Protein AF-0000000078823778 (afdb_homodimer)

InterPro domains:
  IPR000515 ABC transporter type 1, transmembrane domain MetI-like [PF00528] (142-311)
  IPR000515 ABC transporter type 1, transmembrane domain MetI-like [PS50928] (124-304)
  IPR000515 ABC transporter type 1, transmembrane domain MetI-like [cd06261] (124-299)
  IPR035906 MetI-like superfamily [G3DSA:1.10.3720.10] (118-312)
  IPR035906 MetI-like superfamily [SSF161098] (120-302)

pLDDT: mean 86.53, std 11.5, range [29.52, 97.62]

Secondary structure (DSSP, 8-state):
--TTGGG-BT----HHHHHHHHHHHHHHHHHHHHHHHH-TTTS--EEEEEE-TT-TT--TT-EEEHHHHHHHHHHHHHHT-PPPEEEEE--TTS--HHHHHHHHHHHTTSPPSSTTPPPHHHHHHHHHHHHHHHHHHHHHHHHHHHHHHHHBHHHHHHHHHHHHHHTTS-GGGGHHHHHHHH-SSHHHHHHHHHHHHHHHHHHHHHHHHHTS-HHHHHHHHHTT--HHHHIIIIIHHHHHHHHHHHHHHHHHHHHHHHHHHHHHS-S-SHHHHHHHHHHTT-HHHHHHHHHHHHHHHHHHHHHHHHHHHHH-TT-------/--TTGGG-BT----HHHHHHHHHHHHHHHHHHHHHHHH-TTTS--EEEEEE-TT-TT--TT-EEEHHHHHHHHHHHHHHTPPPPEEEEE--TTS--HHHHHHHHHHHTTSPPSSTTPPPHHHHHHHHHHHHHHHHHHHHHHHHHHHHHHHHBHHHHHHHHHHHHHHTTS-GGGGHHHHHHHH-SSHHHHHHHHHHHHHHHHHHHHHHHHHTS-HHHHHHHHHTT--HHHHIIIIIHHHHHHHHHHHHHHHHHHHHHHHHHHHHHS-S-SHHHHHHHHHHTT-HHHHHHHHHHHHHHHHHHHHHHHHHHHHH-TT-------

Sequence (642 aa):
MGLSSWFAVRQELSPRRRRLLTIASFLLPLLVWAVVSYVPVIWHPMVKIAAPGDVDYFQVDMLVKKQVFHQEVLAMQQAGKELPLGEPANPIYLPPPHQVIEALYSAFTTPPVQRDGLWLHQSLWQSIQLIAYAFLISSLVGVPLGILAGTWSVAGRLCLPFIEFFRYLPAPAFGALAVAVLGIYEGPKIAIIVIGTFFQQVLIISNTTRQLDYALLEAAMTLGTSRWKLLRHVVIPGVLPQLYRDQRILLGWAWTYLIVAELIGTSSGITWFITQQARYEHFDNVYAAIFIIGVIGLSTDMLLAWLGKRLFPWDKPANKEMGLSSWFAVRQELSPRRRRLLTIASFLLPLLVWAVVSYVPVIWHPMVKIAAPGDVDYFQVDMLVKKQVFHQEVLAMQQAGKELPLGEPANPIYLPPPHQVIEALYSAFTTPPVQRDGLWLHQSLWQSIQLIAYAFLISSLVGVPLGILAGTWSVAGRLCLPFIEFFRYLPAPAFGALAVAVLGIYEGPKIAIIVIGTFFQQVLIISNTTRQLDYALLEAAMTLGTSRWKLLRHVVIPGVLPQLYRDQRILLGWAWTYLIVAELIGTSSGITWFITQQARYEHFDNVYAAIFIIGVIGLSTDMLLAWLGKRLFPWDKPANKE

Nearest PDB structures (foldseek):
  8wm8-assembly1_A  TM=8.834E-01  e=1.402E-07  Nostoc sp. PCC 7120 = FACHB-418
  8w9m-assembly1_B  TM=8.565E-01  e=4.481E-07  Nostoc sp. PCC 7120 = FACHB-418
  7ahd-assembly1_B  TM=7.771E-01  e=4.067E-07  Lactococcus lactis subsp. lactis
  7ahd-assembly1_A  TM=6.879E-01  e=3.351E-07  Lactococcus lactis subsp. lactis
  7ahc-assembly1_B  TM=6.930E-01  e=1.020E-06  Lactococcus lactis subsp. lactis

Structure (mmCIF, N/CA/C/O backbone):
data_AF-0000000078823778-model_v1
#
loop_
_entity.id
_entity.type
_entity.pdbx_description
1 polymer 'Binding-protein-dependent transport systems inner membrane component'
#
loop_
_atom_site.group_PDB
_atom_site.id
_atom_site.type_symbol
_atom_site.label_atom_id
_atom_s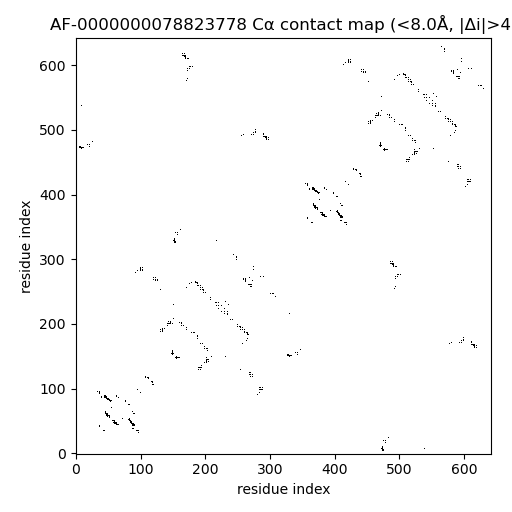ite.label_alt_id
_atom_site.label_comp_id
_atom_site.label_asym_id
_atom_site.label_entity_id
_atom_site.label_seq_id
_atom_site.pdbx_PDB_ins_code
_atom_site.Cartn_x
_atom_site.Cartn_y
_atom_site.Cartn_z
_atom_site.occupancy
_atom_site.B_iso_or_equiv
_atom_site.auth_seq_id
_atom_site.auth_comp_id
_atom_site.auth_asym_id
_atom_site.auth_atom_id
_atom_site.pdbx_PDB_model_num
ATOM 1 N N . MET A 1 1 ? 33.75 32.656 1.006 1 32.97 1 MET A N 1
ATOM 2 C CA . MET A 1 1 ? 32.375 32.438 1.499 1 32.97 1 MET A CA 1
ATOM 3 C C . MET A 1 1 ? 32.219 31.016 2.053 1 32.97 1 MET A C 1
ATOM 5 O O . MET A 1 1 ? 32.312 30.047 1.307 1 32.97 1 MET A O 1
ATOM 9 N N . GLY A 1 2 ? 32.594 30.703 3.264 1 37.22 2 GLY A N 1
ATOM 10 C CA . GLY A 1 2 ? 33.094 29.531 3.965 1 37.22 2 GLY A CA 1
ATOM 11 C C . GLY A 1 2 ? 32.094 28.406 4.07 1 37.22 2 GLY A C 1
ATOM 12 O O . GLY A 1 2 ? 30.891 28.625 3.826 1 37.22 2 GLY A O 1
ATOM 13 N N . LEU A 1 3 ? 32.562 27.188 4.082 1 44.81 3 LEU A N 1
ATOM 14 C CA . LEU A 1 3 ? 31.828 25.953 4.324 1 44.81 3 LEU A CA 1
ATOM 15 C C . LEU A 1 3 ? 30.719 26.156 5.348 1 44.81 3 LEU A C 1
ATOM 17 O O . LEU A 1 3 ? 29.891 25.281 5.555 1 44.81 3 LEU A O 1
ATOM 21 N N . SER A 1 4 ? 30.891 27.125 6.176 1 49.72 4 SER A N 1
ATOM 22 C CA . SER A 1 4 ? 29.984 27.438 7.273 1 49.72 4 SER A CA 1
ATOM 23 C C . SER A 1 4 ? 28.594 27.812 6.758 1 49.72 4 SER A C 1
ATOM 25 O O . SER A 1 4 ? 27.578 27.5 7.395 1 49.72 4 SER A O 1
ATOM 27 N N . SER A 1 5 ? 28.531 28.391 5.555 1 53.34 5 SER A N 1
ATOM 28 C CA . SER A 1 5 ? 27.297 28.922 5.004 1 53.34 5 SER A CA 1
ATOM 29 C C . SER A 1 5 ? 26.391 27.797 4.5 1 53.34 5 SER A C 1
ATOM 31 O O . SER A 1 5 ? 25.188 27.984 4.348 1 53.34 5 SER A O 1
ATOM 33 N N . TRP A 1 6 ? 27.047 26.719 4.215 1 51.88 6 TRP A N 1
ATOM 34 C CA . TRP A 1 6 ? 26.281 25.609 3.629 1 51.88 6 TRP A CA 1
ATOM 35 C C . TRP A 1 6 ? 25.406 24.922 4.68 1 51.88 6 TRP A C 1
ATOM 37 O O . TRP A 1 6 ? 24.359 24.375 4.359 1 51.88 6 TRP A O 1
ATOM 47 N N . PHE A 1 7 ? 25.891 25.047 5.938 1 56.12 7 PHE A N 1
ATOM 48 C CA . PHE A 1 7 ? 25.172 24.328 6.984 1 56.12 7 PHE A CA 1
ATOM 49 C C . PHE A 1 7 ? 24.297 25.297 7.785 1 56.12 7 PHE A C 1
ATOM 51 O O . PHE A 1 7 ? 24.109 25.109 8.992 1 56.12 7 PHE A O 1
ATOM 58 N N . ALA A 1 8 ? 23.953 26.375 7.039 1 59.53 8 ALA A N 1
ATOM 59 C CA . ALA A 1 8 ? 23.047 27.297 7.723 1 59.53 8 ALA A CA 1
ATOM 60 C C . ALA A 1 8 ? 21.672 26.672 7.934 1 59.53 8 ALA A C 1
ATOM 62 O O . ALA A 1 8 ? 21.172 25.969 7.055 1 59.53 8 ALA A O 1
ATOM 63 N N . VAL A 1 9 ? 21.328 26.594 9.156 1 63.84 9 VAL A N 1
ATOM 64 C CA . VAL A 1 9 ? 20.016 26.109 9.57 1 63.84 9 VAL A CA 1
ATOM 65 C C . VAL A 1 9 ? 18.922 26.906 8.875 1 63.84 9 VAL A C 1
ATOM 67 O O . VAL A 1 9 ? 18.828 28.125 9.055 1 63.84 9 VAL A O 1
ATOM 70 N N . ARG A 1 10 ? 18.172 26.328 7.977 1 63.25 10 ARG A N 1
ATOM 71 C CA . ARG A 1 10 ? 16.969 26.812 7.293 1 63.25 10 ARG A CA 1
ATOM 72 C C . ARG A 1 10 ? 17.266 28.094 6.535 1 63.25 10 ARG A C 1
ATOM 74 O O . ARG A 1 10 ? 16.422 29 6.496 1 63.25 10 ARG A O 1
ATOM 81 N N . GLN A 1 11 ? 18.547 28.344 6.246 1 64.75 11 GLN A N 1
ATOM 82 C CA . GLN A 1 11 ? 18.844 29.578 5.508 1 64.75 11 GLN A CA 1
ATOM 83 C C . GLN A 1 11 ? 18.641 29.375 4.008 1 64.75 11 GLN A C 1
ATOM 85 O O . GLN A 1 11 ? 18.781 28.266 3.5 1 64.75 11 GLN A O 1
ATOM 90 N N . GLU A 1 12 ? 18.062 30.375 3.369 1 67.94 12 GLU A N 1
ATOM 91 C CA . GLU A 1 12 ? 17.797 30.391 1.934 1 67.94 12 GLU A CA 1
ATOM 92 C C . GLU A 1 12 ? 19.094 30.25 1.138 1 67.94 12 GLU A C 1
ATOM 94 O O . GLU A 1 12 ? 20.031 31.031 1.325 1 67.94 12 GLU A O 1
ATOM 99 N N . LEU A 1 13 ? 19.406 29.125 0.632 1 72.62 13 LEU A N 1
ATOM 100 C CA . LEU A 1 13 ? 20.547 28.891 -0.242 1 72.62 13 LEU A CA 1
ATOM 101 C C . LEU A 1 13 ? 20.438 29.719 -1.518 1 72.62 13 LEU A C 1
ATOM 103 O O . LEU A 1 13 ? 19.344 30.094 -1.928 1 72.62 13 LEU A O 1
ATOM 107 N N . SER A 1 14 ? 21.562 30.172 -1.971 1 78.88 14 SER A N 1
ATOM 108 C CA . SER A 1 14 ? 21.562 30.844 -3.268 1 78.88 14 SER A CA 1
ATOM 109 C C . SER A 1 14 ? 20.938 29.969 -4.344 1 78.88 14 SER A C 1
ATOM 111 O O . SER A 1 14 ? 20.922 28.734 -4.227 1 78.88 14 SER A O 1
ATOM 113 N N . PRO A 1 15 ? 20.312 30.562 -5.266 1 81.25 15 PRO A N 1
ATOM 114 C CA . PRO A 1 15 ? 19.672 29.812 -6.34 1 81.25 15 PRO A CA 1
ATOM 115 C C . PRO A 1 15 ? 20.625 28.828 -7.023 1 81.25 15 PRO A C 1
ATOM 117 O O . PRO A 1 15 ? 20.219 27.734 -7.398 1 81.25 15 PRO A O 1
ATOM 120 N N . ARG A 1 16 ? 21.844 29.266 -7.16 1 84.38 16 ARG A N 1
ATOM 121 C CA . ARG A 1 16 ? 22.812 28.391 -7.801 1 84.38 16 ARG A CA 1
ATOM 122 C C . ARG A 1 16 ? 23.094 27.156 -6.945 1 84.38 16 ARG A C 1
ATOM 124 O O . ARG A 1 16 ? 23.156 26.031 -7.457 1 84.38 16 ARG A O 1
ATOM 131 N N . ARG A 1 17 ? 23.297 27.359 -5.754 1 82.81 17 ARG A N 1
ATOM 132 C CA . ARG A 1 17 ? 23.578 26.25 -4.84 1 82.81 17 ARG A CA 1
ATOM 133 C C . ARG A 1 17 ? 22.391 25.297 -4.75 1 82.81 17 ARG A C 1
ATOM 135 O O . ARG A 1 17 ? 22.562 24.094 -4.668 1 82.81 17 ARG A O 1
ATOM 142 N N . ARG A 1 18 ? 21.266 25.938 -4.809 1 85.06 18 ARG A N 1
ATOM 143 C CA . ARG A 1 18 ? 20.047 25.141 -4.762 1 85.06 18 ARG A CA 1
ATOM 144 C C . ARG A 1 18 ? 19.953 24.219 -5.973 1 85.06 18 ARG A C 1
ATOM 146 O O . ARG A 1 18 ? 19.625 23.031 -5.836 1 85.06 18 ARG A O 1
ATOM 153 N N . ARG A 1 19 ? 20.25 24.719 -7.078 1 87.62 19 ARG A N 1
ATOM 154 C CA . ARG A 1 19 ? 20.203 23.938 -8.305 1 87.62 19 ARG A CA 1
ATOM 155 C C . ARG A 1 19 ? 21.25 22.844 -8.297 1 87.62 19 ARG A C 1
ATOM 157 O O . ARG A 1 19 ? 20.984 21.703 -8.695 1 87.62 19 ARG A O 1
ATOM 164 N N . LEU A 1 20 ? 22.375 23.188 -7.848 1 87.56 20 LEU A N 1
ATOM 165 C CA . LEU A 1 20 ? 23.469 22.234 -7.809 1 87.56 20 LEU A CA 1
ATOM 166 C C . LEU A 1 20 ? 23.156 21.078 -6.863 1 87.56 20 LEU A C 1
ATOM 168 O O . LEU A 1 20 ? 23.422 19.922 -7.176 1 87.56 20 LEU A O 1
ATOM 172 N N . LEU A 1 21 ? 22.609 21.422 -5.809 1 86.25 21 LEU A N 1
ATOM 173 C CA . LEU A 1 21 ? 22.297 20.391 -4.82 1 86.25 21 LEU A CA 1
ATOM 174 C C . LEU A 1 21 ? 21.156 19.5 -5.305 1 86.25 21 LEU A C 1
ATOM 176 O O . LEU A 1 21 ? 21.172 18.281 -5.066 1 86.25 21 LEU A O 1
ATOM 180 N N . THR A 1 22 ? 20.297 20.062 -5.973 1 87.19 22 THR A N 1
ATOM 181 C CA . THR A 1 22 ? 19.188 19.281 -6.539 1 87.19 22 THR A CA 1
ATOM 182 C C . THR A 1 22 ? 19.719 18.312 -7.602 1 87.19 22 THR A C 1
ATOM 184 O O . THR A 1 22 ? 19.328 17.141 -7.625 1 87.19 22 THR A O 1
ATOM 187 N N . ILE A 1 23 ? 20.562 18.812 -8.398 1 89.5 23 ILE A N 1
ATOM 188 C CA . ILE A 1 23 ? 21.172 17.984 -9.43 1 89.5 23 ILE A CA 1
ATOM 189 C C . ILE A 1 23 ? 21.984 16.875 -8.773 1 89.5 23 ILE A C 1
ATOM 191 O O . ILE A 1 23 ? 21.922 15.711 -9.188 1 89.5 23 ILE A O 1
ATOM 195 N N . ALA A 1 24 ? 22.656 17.234 -7.762 1 89 24 ALA A N 1
ATOM 196 C CA . ALA A 1 24 ? 23.469 16.266 -7.039 1 89 24 ALA A CA 1
ATOM 197 C C . ALA A 1 24 ? 22.609 15.188 -6.391 1 89 24 ALA A C 1
ATOM 199 O O . ALA A 1 24 ? 23.016 14.031 -6.281 1 89 24 ALA A O 1
ATOM 200 N N . SER A 1 25 ? 21.469 15.586 -5.988 1 89.44 25 SER A N 1
ATOM 201 C CA . SER A 1 25 ? 20.547 14.641 -5.359 1 89.44 25 SER A CA 1
ATOM 202 C C . SER A 1 25 ? 20.219 13.484 -6.293 1 89.44 25 SER A C 1
ATOM 204 O O . SER A 1 25 ? 20.094 12.336 -5.852 1 89.44 25 SER A O 1
ATOM 206 N N . PHE A 1 26 ? 20.172 13.742 -7.57 1 89.94 26 PHE A N 1
ATOM 207 C CA . PHE A 1 26 ? 19.844 12.711 -8.547 1 89.94 26 PHE A CA 1
ATOM 208 C C . PHE A 1 26 ? 21.109 12.039 -9.07 1 89.94 26 PHE A C 1
ATOM 210 O O . PHE A 1 26 ? 21.109 10.836 -9.336 1 89.94 26 PHE A O 1
ATOM 217 N N . LEU A 1 27 ? 22.125 12.797 -9.18 1 90.56 27 LEU A N 1
ATOM 218 C CA . LEU A 1 27 ? 23.359 12.305 -9.766 1 90.56 27 LEU A CA 1
ATOM 219 C C . LEU A 1 27 ? 24.078 11.352 -8.812 1 90.56 27 LEU A C 1
ATOM 221 O O . LEU A 1 27 ? 24.719 10.398 -9.242 1 90.56 27 LEU A O 1
ATOM 225 N N . LEU A 1 28 ? 23.953 11.57 -7.566 1 89.94 28 LEU A N 1
ATOM 226 C CA . LEU A 1 28 ? 24.672 10.758 -6.594 1 89.94 28 LEU A CA 1
ATOM 227 C C . LEU A 1 28 ? 24.219 9.305 -6.645 1 89.94 28 LEU A C 1
ATOM 229 O O . LEU A 1 28 ? 25.047 8.398 -6.797 1 89.94 28 LEU A O 1
ATOM 233 N N . PRO A 1 29 ? 22.953 9.102 -6.535 1 89.38 29 PRO A N 1
ATOM 234 C CA . PRO A 1 29 ? 22.516 7.707 -6.645 1 89.38 29 PRO A CA 1
ATOM 235 C C . PRO A 1 29 ? 22.891 7.082 -7.988 1 89.38 29 PRO A C 1
ATOM 237 O O . PRO A 1 29 ? 23.219 5.895 -8.055 1 89.38 29 PRO A O 1
ATOM 240 N N . LEU A 1 30 ? 22.812 7.824 -9 1 89.56 30 LEU A N 1
ATOM 241 C CA . LEU A 1 30 ? 23.188 7.328 -10.32 1 89.56 30 LEU A CA 1
ATOM 242 C C . LEU A 1 30 ? 24.672 7.016 -10.391 1 89.56 30 LEU A C 1
ATOM 244 O O . LEU A 1 30 ? 25.078 6.027 -11.008 1 89.56 30 LEU A O 1
ATOM 248 N N . LEU A 1 31 ? 25.438 7.879 -9.812 1 90.69 31 LEU A N 1
ATOM 249 C CA . LEU A 1 31 ? 26.875 7.664 -9.773 1 90.69 31 LEU A CA 1
ATOM 250 C C . LEU A 1 31 ? 27.219 6.414 -8.969 1 90.69 31 LEU A C 1
ATOM 252 O O . LEU A 1 31 ? 28.094 5.637 -9.367 1 90.69 31 LEU A O 1
ATOM 256 N N . VAL A 1 32 ? 26.562 6.289 -7.91 1 91 32 VAL A N 1
ATOM 257 C CA . VAL A 1 32 ? 26.797 5.094 -7.102 1 91 32 VAL A CA 1
ATOM 258 C C . VAL A 1 32 ? 26.438 3.848 -7.91 1 91 32 VAL A C 1
ATOM 260 O O . VAL A 1 32 ? 27.188 2.873 -7.926 1 91 32 VAL A O 1
ATOM 263 N N . TRP A 1 33 ? 25.344 3.936 -8.562 1 90.69 33 TRP A N 1
ATOM 264 C CA . TRP A 1 33 ? 24.922 2.83 -9.414 1 90.69 33 TRP A CA 1
ATOM 265 C C . TRP A 1 33 ? 25.953 2.553 -10.508 1 90.69 33 TRP A C 1
ATOM 267 O O . TRP A 1 33 ? 26.312 1.398 -10.75 1 90.69 33 TRP A O 1
ATOM 277 N N . ALA A 1 34 ? 26.438 3.547 -11.047 1 91.56 34 ALA A N 1
ATOM 278 C CA . ALA A 1 34 ? 27.438 3.414 -12.117 1 91.56 34 ALA A CA 1
ATOM 279 C C . ALA A 1 34 ? 28.734 2.826 -11.578 1 91.56 34 ALA A C 1
ATOM 281 O O . ALA A 1 34 ? 29.312 1.914 -12.18 1 91.56 34 ALA A O 1
ATOM 282 N N . VAL A 1 35 ? 29.109 3.295 -10.461 1 91.19 35 VAL A N 1
ATOM 283 C CA . VAL A 1 35 ? 30.375 2.832 -9.875 1 91.19 35 VAL A CA 1
ATOM 284 C C . VAL A 1 35 ? 30.25 1.353 -9.508 1 91.19 35 VAL A C 1
ATOM 286 O O . VAL A 1 35 ? 31.156 0.562 -9.812 1 91.19 35 VAL A O 1
ATOM 289 N N . VAL A 1 36 ? 29.156 1.01 -9.031 1 89.5 36 VAL A N 1
ATOM 290 C CA . VAL A 1 36 ? 28.938 -0.376 -8.625 1 89.5 36 VAL A CA 1
ATOM 291 C C . VAL A 1 36 ? 28.844 -1.269 -9.867 1 89.5 36 VAL A C 1
ATOM 293 O O . VAL A 1 36 ? 29.297 -2.414 -9.844 1 89.5 36 VAL A O 1
ATOM 296 N N . SER A 1 37 ? 28.375 -0.713 -10.883 1 89.5 37 SER A N 1
ATOM 297 C CA . SER A 1 37 ? 28.141 -1.511 -12.086 1 89.5 37 SER A CA 1
ATOM 298 C C . SER A 1 37 ? 29.375 -1.584 -12.961 1 89.5 37 SER A C 1
ATOM 300 O O . SER A 1 37 ? 29.641 -2.609 -13.594 1 89.5 37 SER A O 1
ATOM 302 N N . TYR A 1 38 ? 30.219 -0.51 -12.953 1 90.44 38 TYR A N 1
ATOM 303 C CA . TYR A 1 38 ? 31.266 -0.433 -13.969 1 90.44 38 TYR A CA 1
ATOM 304 C C . TYR A 1 38 ? 32.656 -0.625 -13.352 1 90.44 38 TYR A C 1
ATOM 306 O O . TYR A 1 38 ? 33.625 -0.884 -14.062 1 90.44 38 TYR A O 1
ATOM 314 N N . VAL A 1 39 ? 32.688 -0.531 -12.031 1 90.5 39 VAL A N 1
ATOM 315 C CA . VAL A 1 39 ? 34 -0.628 -11.406 1 90.5 39 VAL A CA 1
ATOM 316 C C . VAL A 1 39 ? 34.125 -1.973 -10.695 1 90.5 39 VAL A C 1
ATOM 318 O O . VAL A 1 39 ? 33.656 -2.135 -9.562 1 90.5 39 VAL A O 1
ATOM 321 N N . PRO A 1 40 ? 34.812 -2.885 -11.211 1 86.81 40 PRO A N 1
ATOM 322 C CA . PRO A 1 40 ? 34.906 -4.25 -10.68 1 86.81 40 PRO A CA 1
ATOM 323 C C . PRO A 1 40 ? 35.5 -4.309 -9.273 1 86.81 40 PRO A C 1
ATOM 325 O O . PRO A 1 40 ? 35.094 -5.16 -8.477 1 86.81 40 PRO A O 1
ATOM 328 N N . VAL A 1 41 ? 36.438 -3.428 -9.023 1 86.44 41 VAL A N 1
ATOM 329 C CA . VAL A 1 41 ? 37.125 -3.469 -7.738 1 86.44 41 VAL A CA 1
ATOM 330 C C . VAL A 1 41 ? 36.156 -3.125 -6.613 1 86.44 41 VAL A C 1
ATOM 332 O O . VAL A 1 41 ? 36.281 -3.611 -5.488 1 86.44 41 VAL A O 1
ATOM 335 N N . ILE A 1 42 ? 35.219 -2.463 -6.992 1 85.94 42 ILE A N 1
ATOM 336 C CA . ILE A 1 42 ? 34.25 -2.02 -5.984 1 85.94 42 ILE A CA 1
ATOM 337 C C . ILE A 1 42 ? 33.25 -3.141 -5.695 1 85.94 42 ILE A C 1
ATOM 339 O O . ILE A 1 42 ? 33.062 -3.52 -4.539 1 85.94 42 ILE A O 1
ATOM 343 N N . TRP A 1 43 ? 32.656 -3.58 -6.773 1 85.5 43 TRP A N 1
ATOM 344 C CA . TRP A 1 43 ? 31.641 -4.613 -6.512 1 85.5 43 TRP A CA 1
ATOM 345 C C . TRP A 1 43 ? 31.375 -5.441 -7.762 1 85.5 43 TRP A C 1
ATOM 347 O O . TRP A 1 43 ? 30.656 -5.004 -8.664 1 85.5 43 TRP A O 1
ATOM 357 N N . HIS A 1 44 ? 31.906 -6.582 -7.879 1 89.12 44 HIS A N 1
ATOM 358 C CA . HIS A 1 44 ? 31.641 -7.609 -8.875 1 89.12 44 HIS A CA 1
ATOM 359 C C . HIS A 1 44 ? 31.812 -9.008 -8.289 1 89.12 44 HIS A C 1
ATOM 361 O O . HIS A 1 44 ? 32.875 -9.602 -8.398 1 89.12 44 HIS A O 1
ATOM 367 N N . PRO A 1 45 ? 30.703 -9.422 -7.832 1 89.94 45 PRO A N 1
ATOM 368 C CA . PRO A 1 45 ? 30.781 -10.695 -7.121 1 89.94 45 PRO A CA 1
ATOM 369 C C . PRO A 1 45 ? 30.766 -11.898 -8.062 1 89.94 45 PRO A C 1
ATOM 371 O O . PRO A 1 45 ? 31.016 -13.031 -7.633 1 89.94 45 PRO A O 1
ATOM 374 N N . MET A 1 46 ? 30.547 -11.617 -9.297 1 92.75 46 MET A N 1
ATOM 375 C CA . MET A 1 46 ? 30.469 -12.711 -10.266 1 92.75 46 MET A CA 1
ATOM 376 C C . MET A 1 46 ? 31.578 -12.602 -11.305 1 92.75 46 MET A C 1
ATOM 378 O O . MET A 1 46 ? 32.281 -11.594 -11.375 1 92.75 46 MET A O 1
ATOM 382 N N . VAL A 1 47 ? 31.734 -13.75 -11.961 1 93.5 47 VAL A N 1
ATOM 383 C CA . VAL A 1 47 ? 32.688 -13.805 -13.07 1 93.5 47 VAL A CA 1
ATOM 384 C C . VAL A 1 47 ? 32 -14.391 -14.305 1 93.5 47 VAL A C 1
ATOM 386 O O . VAL A 1 47 ? 31.328 -15.43 -14.219 1 93.5 47 VAL A O 1
ATOM 389 N N . LYS A 1 48 ? 32.062 -13.664 -15.312 1 93.5 48 LYS A N 1
ATOM 390 C CA . LYS A 1 48 ? 31.594 -14.172 -16.594 1 93.5 48 LYS A CA 1
ATOM 391 C C . LYS A 1 48 ? 32.688 -14.953 -17.312 1 93.5 48 LYS A C 1
ATOM 393 O O . LYS A 1 48 ? 33.75 -14.406 -17.594 1 93.5 48 LYS A O 1
ATOM 398 N N . ILE A 1 49 ? 32.344 -16.141 -17.703 1 94.38 49 ILE A N 1
ATOM 399 C CA . ILE A 1 49 ? 33.344 -17.031 -18.266 1 94.38 49 ILE A CA 1
ATOM 400 C C . ILE A 1 49 ? 33.594 -16.672 -19.734 1 94.38 49 ILE A C 1
ATOM 402 O O . ILE A 1 49 ? 32.656 -16.641 -20.547 1 94.38 49 ILE A O 1
ATOM 406 N N . ALA A 1 50 ? 34.781 -16.328 -20.031 1 93.44 50 ALA A N 1
ATOM 407 C CA . ALA A 1 50 ? 35.188 -16.047 -21.406 1 93.44 50 ALA A CA 1
ATOM 408 C C . ALA A 1 50 ? 35.656 -17.312 -22.094 1 93.44 50 ALA A C 1
ATOM 410 O O . ALA A 1 50 ? 35.344 -17.547 -23.281 1 93.44 50 ALA A O 1
ATOM 411 N N . ALA A 1 51 ? 36.438 -18.109 -21.359 1 93.75 51 ALA A N 1
ATOM 412 C CA . ALA A 1 51 ? 36.906 -19.406 -21.828 1 93.75 51 ALA A CA 1
ATOM 413 C C . ALA A 1 51 ? 36.844 -20.453 -20.703 1 93.75 51 ALA A C 1
ATOM 415 O O . ALA A 1 51 ? 37.375 -20.234 -19.609 1 93.75 51 ALA A O 1
ATOM 416 N N . PRO A 1 52 ? 36.219 -21.516 -20.875 1 93.25 52 PRO A N 1
ATOM 417 C CA . PRO A 1 52 ? 35.969 -22.484 -19.812 1 93.25 52 PRO A CA 1
ATOM 418 C C . PRO A 1 52 ? 37.25 -23.219 -19.391 1 93.25 52 PRO A C 1
ATOM 420 O O . PRO A 1 52 ? 37.312 -23.781 -18.297 1 93.25 52 PRO A O 1
ATOM 423 N N . GLY A 1 53 ? 38.219 -23.234 -20.266 1 92.88 53 GLY A N 1
ATOM 424 C CA . GLY A 1 53 ? 39.375 -24.078 -19.969 1 92.88 53 GLY A CA 1
ATOM 425 C C . GLY A 1 53 ? 39 -25.547 -19.828 1 92.88 53 GLY A C 1
ATOM 426 O O . GLY A 1 53 ? 38.219 -26.078 -20.625 1 92.88 53 GLY A O 1
ATOM 427 N N . ASP A 1 54 ? 39.625 -26.219 -18.844 1 92.12 54 ASP A N 1
ATOM 428 C CA . ASP A 1 54 ? 39.375 -27.641 -18.688 1 92.12 54 ASP A CA 1
ATOM 429 C C . ASP A 1 54 ? 38.281 -27.906 -17.641 1 92.12 54 ASP A C 1
ATOM 431 O O . ASP A 1 54 ? 38.094 -29.047 -17.219 1 92.12 54 ASP A O 1
ATOM 435 N N . VAL A 1 55 ? 37.625 -26.828 -17.234 1 93.38 55 VAL A N 1
ATOM 436 C CA . VAL A 1 55 ? 36.531 -27 -16.297 1 93.38 55 VAL A CA 1
ATOM 437 C C . VAL A 1 55 ? 35.281 -27.5 -17.047 1 93.38 55 VAL A C 1
ATOM 439 O O . VAL A 1 55 ? 34.75 -26.781 -17.891 1 93.38 55 VAL A O 1
ATOM 442 N N . ASP A 1 56 ? 34.625 -28.562 -16.781 1 90 56 ASP A N 1
ATOM 443 C CA . ASP A 1 56 ? 33.625 -29.281 -17.562 1 90 56 ASP A CA 1
ATOM 444 C C . ASP A 1 56 ? 32.281 -28.516 -17.562 1 90 56 ASP A C 1
ATOM 446 O O . ASP A 1 56 ? 31.594 -28.469 -18.578 1 90 56 ASP A O 1
ATOM 450 N N . TYR A 1 57 ? 32.031 -27.938 -16.422 1 90.5 57 TYR A N 1
ATOM 451 C CA . TYR A 1 57 ? 30.688 -27.391 -16.344 1 90.5 57 TYR A CA 1
ATOM 452 C C . TYR A 1 57 ? 30.703 -25.891 -16.656 1 90.5 57 TYR A C 1
ATOM 454 O O . TYR A 1 57 ? 29.641 -25.25 -16.656 1 90.5 57 TYR A O 1
ATOM 462 N N . PHE A 1 58 ? 31.859 -25.375 -16.906 1 93 58 PHE A N 1
ATOM 463 C CA . PHE A 1 58 ? 31.922 -23.984 -17.312 1 93 58 PHE A CA 1
ATOM 464 C C . PHE A 1 58 ? 31.547 -23.828 -18.781 1 93 58 PHE A C 1
ATOM 466 O O . PHE A 1 58 ? 31.922 -24.656 -19.609 1 93 58 PHE A O 1
ATOM 473 N N . GLN A 1 59 ? 30.672 -22.875 -19.062 1 92.25 59 GLN A N 1
ATOM 474 C CA . GLN A 1 59 ? 30.297 -22.516 -20.438 1 92.25 59 GLN A CA 1
ATOM 475 C C . GLN A 1 59 ? 30.578 -21.031 -20.703 1 92.25 59 GLN A C 1
ATOM 477 O O . GLN A 1 59 ? 30.547 -20.219 -19.781 1 92.25 59 GLN A O 1
ATOM 482 N N . VAL A 1 60 ? 30.812 -20.812 -21.969 1 91.88 60 VAL A N 1
ATOM 483 C CA . VAL A 1 60 ? 31.062 -19.422 -22.344 1 91.88 60 VAL A CA 1
ATOM 484 C C . VAL A 1 60 ? 29.875 -18.547 -21.969 1 91.88 60 VAL A C 1
ATOM 486 O O . VAL A 1 60 ? 28.719 -18.938 -22.188 1 91.88 60 VAL A O 1
ATOM 489 N N . ASP A 1 61 ? 30.078 -17.422 -21.297 1 90.06 61 ASP A N 1
ATOM 490 C CA . ASP A 1 61 ? 29.094 -16.406 -20.938 1 90.06 61 ASP A CA 1
ATOM 491 C C . ASP A 1 61 ? 28.328 -16.812 -19.672 1 90.06 61 ASP A C 1
ATOM 493 O O . ASP A 1 61 ? 27.391 -16.125 -19.266 1 90.06 61 ASP A O 1
ATOM 497 N N . MET A 1 62 ? 28.859 -17.891 -19.156 1 91.19 62 MET A N 1
ATOM 498 C CA . MET A 1 62 ? 28.25 -18.359 -17.906 1 91.19 62 MET A CA 1
ATOM 499 C C . MET A 1 62 ? 28.703 -17.484 -16.734 1 91.19 62 MET A C 1
ATOM 501 O O . MET A 1 62 ? 29.859 -17.062 -16.656 1 91.19 62 MET A O 1
ATOM 505 N N . LEU A 1 63 ? 27.641 -17.141 -15.914 1 91.62 63 LEU A N 1
ATOM 506 C CA . LEU A 1 63 ? 27.938 -16.359 -14.727 1 91.62 63 LEU A CA 1
ATOM 507 C C . LEU A 1 63 ? 28.125 -17.266 -13.508 1 91.62 63 LEU A C 1
ATOM 509 O O . LEU A 1 63 ? 27.25 -18.078 -13.188 1 91.62 63 LEU A O 1
ATOM 513 N N . VAL A 1 64 ? 29.328 -17.125 -12.992 1 92.69 64 VAL A N 1
ATOM 514 C CA . VAL A 1 64 ? 29.625 -17.938 -11.82 1 92.69 64 VAL A CA 1
ATOM 515 C C . VAL A 1 64 ? 30.125 -17.062 -10.68 1 92.69 64 VAL A C 1
ATOM 517 O O . VAL A 1 64 ? 30.656 -15.977 -10.914 1 92.69 64 VAL A O 1
ATOM 520 N N . LYS A 1 65 ? 29.922 -17.516 -9.438 1 93.19 65 LYS A N 1
ATOM 521 C CA . LYS A 1 65 ? 30.391 -16.766 -8.273 1 93.19 65 LYS A CA 1
ATOM 522 C C . LYS A 1 65 ? 31.922 -16.672 -8.273 1 93.19 65 LYS A C 1
ATOM 524 O O . LYS A 1 65 ? 32.594 -17.641 -8.641 1 93.19 65 LYS A O 1
ATOM 529 N N . LYS A 1 66 ? 32.375 -15.555 -7.84 1 93.06 66 LYS A N 1
ATOM 530 C CA . LYS A 1 66 ? 33.812 -15.289 -7.836 1 93.06 66 LYS A CA 1
ATOM 531 C C . LYS A 1 66 ? 34.562 -16.344 -7.035 1 93.06 66 LYS A C 1
ATOM 533 O O . LYS A 1 66 ? 35.656 -16.781 -7.43 1 93.06 66 LYS A O 1
ATOM 538 N N . GLN A 1 67 ? 33.938 -16.766 -5.969 1 92.94 67 GLN A N 1
ATOM 539 C CA . GLN A 1 67 ? 34.594 -17.766 -5.117 1 92.94 67 GLN A CA 1
ATOM 540 C C . GLN A 1 67 ? 34.719 -19.094 -5.852 1 92.94 67 GLN A C 1
ATOM 542 O O . GLN A 1 67 ? 35.75 -19.766 -5.738 1 92.94 67 GLN A O 1
ATOM 547 N N . VAL A 1 68 ? 33.719 -19.469 -6.555 1 93.44 68 VAL A N 1
ATOM 548 C CA . VAL A 1 68 ? 33.719 -20.719 -7.305 1 93.44 68 VAL A CA 1
ATOM 549 C C . VAL A 1 68 ? 34.75 -20.641 -8.43 1 93.44 68 VAL A C 1
ATOM 551 O O . VAL A 1 68 ? 35.469 -21.594 -8.672 1 93.44 68 VAL A O 1
ATOM 554 N N . PHE A 1 69 ? 34.781 -19.5 -9.086 1 94.12 69 PHE A N 1
ATOM 555 C CA . PHE A 1 69 ? 35.719 -19.297 -10.164 1 94.12 69 PHE A CA 1
ATOM 556 C C . PHE A 1 69 ? 37.156 -19.453 -9.664 1 94.12 69 PHE A C 1
ATOM 558 O O . PHE A 1 69 ? 37.969 -20.156 -10.273 1 94.12 69 PHE A O 1
ATOM 565 N N . HIS A 1 70 ? 37.438 -18.812 -8.547 1 93.62 70 HIS A N 1
ATOM 566 C CA . HIS A 1 70 ? 38.781 -18.875 -7.98 1 93.62 70 HIS A CA 1
ATOM 567 C C . HIS A 1 70 ? 39.125 -20.297 -7.535 1 93.62 70 HIS A C 1
ATOM 569 O O . HIS A 1 70 ? 40.281 -20.719 -7.672 1 93.62 70 HIS A O 1
ATOM 575 N N . GLN A 1 71 ? 38.125 -20.906 -7.016 1 94.81 71 GLN A N 1
ATOM 576 C CA . GLN A 1 71 ? 38.344 -22.281 -6.598 1 94.81 71 GLN A CA 1
ATOM 577 C C . GLN A 1 71 ? 38.688 -23.172 -7.789 1 94.81 71 GLN A C 1
ATOM 579 O O . GLN A 1 71 ? 39.562 -24.031 -7.699 1 94.81 71 GLN A O 1
ATOM 584 N N . GLU A 1 72 ? 37.938 -23 -8.836 1 94.5 72 GLU A N 1
ATOM 585 C CA . GLU A 1 72 ? 38.188 -23.797 -10.039 1 94.5 72 GLU A CA 1
ATOM 586 C C . GLU A 1 72 ? 39.531 -23.453 -10.664 1 94.5 72 GLU A C 1
ATOM 588 O O . GLU A 1 72 ? 40.219 -24.344 -11.203 1 94.5 72 GLU A O 1
ATOM 593 N N . VAL A 1 73 ? 39.969 -22.203 -10.703 1 93.75 73 VAL A N 1
ATOM 594 C CA . VAL A 1 73 ? 41.25 -21.781 -11.219 1 93.75 73 VAL A CA 1
ATOM 595 C C . VAL A 1 73 ? 42.375 -22.484 -10.445 1 93.75 73 VAL A C 1
ATOM 597 O O . VAL A 1 73 ? 43.312 -23.016 -11.039 1 93.75 73 VAL A O 1
ATOM 600 N N . LEU A 1 74 ? 42.156 -22.484 -9.117 1 94.5 74 LEU A N 1
ATOM 601 C CA . LEU A 1 74 ? 43.156 -23.125 -8.266 1 94.5 74 LEU A CA 1
ATOM 602 C C . LEU A 1 74 ? 43.219 -24.625 -8.539 1 94.5 74 LEU A C 1
ATOM 604 O O . LEU A 1 74 ? 44.281 -25.219 -8.57 1 94.5 74 LEU A O 1
ATOM 608 N N . ALA A 1 75 ? 42.062 -25.203 -8.648 1 95.06 75 ALA A N 1
ATOM 609 C CA . ALA A 1 75 ? 41.969 -26.641 -8.914 1 95.06 75 ALA A CA 1
ATOM 610 C C . ALA A 1 75 ? 42.656 -26.984 -10.234 1 95.06 75 ALA A C 1
ATOM 612 O O . ALA A 1 75 ? 43.375 -28 -10.328 1 95.06 75 ALA A O 1
ATOM 613 N N . MET A 1 76 ? 42.469 -26.219 -11.266 1 94 76 MET A N 1
ATOM 614 C CA . MET A 1 76 ? 43.062 -26.469 -12.578 1 94 76 MET A CA 1
ATOM 615 C C . MET A 1 76 ? 44.562 -26.219 -12.547 1 94 76 MET A C 1
ATOM 617 O O . MET A 1 76 ? 45.344 -26.922 -13.211 1 94 76 MET A O 1
ATOM 621 N N . GLN A 1 77 ? 44.938 -25.172 -11.812 1 93.56 77 GLN A N 1
ATOM 622 C CA . GLN A 1 77 ? 46.375 -24.875 -11.672 1 93.56 77 GLN A CA 1
ATOM 623 C C . GLN A 1 77 ? 47.094 -26.062 -11.039 1 93.56 77 GLN A C 1
ATOM 625 O O . GLN A 1 77 ? 48.188 -26.438 -11.484 1 93.56 77 GLN A O 1
ATOM 630 N N . GLN A 1 78 ? 46.5 -26.641 -10.047 1 95.06 78 GLN A N 1
ATOM 631 C CA . GLN A 1 78 ? 47.094 -27.766 -9.344 1 95.06 78 GLN A CA 1
ATOM 632 C C . GLN A 1 78 ? 47.156 -29.016 -10.227 1 95.06 78 GLN A C 1
ATOM 634 O O . GLN A 1 78 ? 48.062 -29.828 -10.125 1 95.06 78 GLN A O 1
ATOM 639 N N . ALA A 1 79 ? 46.188 -29.141 -11.016 1 94.5 79 ALA A N 1
ATOM 640 C CA . ALA A 1 79 ? 46.094 -30.312 -11.883 1 94.5 79 ALA A CA 1
ATOM 641 C C . ALA A 1 79 ? 46.906 -30.125 -13.156 1 94.5 79 ALA A C 1
ATOM 643 O O . ALA A 1 79 ? 47.062 -31.062 -13.938 1 94.5 79 ALA A O 1
ATOM 644 N N . GLY A 1 80 ? 47.406 -28.953 -13.43 1 93.19 80 GLY A N 1
ATOM 645 C CA . GLY A 1 80 ? 48.188 -28.672 -14.617 1 93.19 80 GLY A CA 1
ATOM 646 C C . GLY A 1 80 ? 47.375 -28.594 -15.883 1 93.19 80 GLY A C 1
ATOM 647 O O . GLY A 1 80 ? 47.844 -28.969 -16.969 1 93.19 80 GLY A O 1
ATOM 648 N N . LYS A 1 81 ? 46.156 -28.234 -15.672 1 93.81 81 LYS A N 1
ATOM 649 C CA . LYS A 1 81 ? 45.25 -28.172 -16.797 1 93.81 81 LYS A CA 1
ATOM 650 C C . LYS A 1 81 ? 45.031 -26.734 -17.266 1 93.81 81 LYS A C 1
ATOM 652 O O . LYS A 1 81 ? 45.625 -25.797 -16.719 1 93.81 81 LYS A O 1
ATOM 657 N N . GLU A 1 82 ? 44.312 -26.547 -18.359 1 94.69 82 GLU A N 1
ATOM 658 C CA . GLU A 1 82 ? 44.031 -25.219 -18.906 1 94.69 82 GLU A CA 1
ATOM 659 C C . GLU A 1 82 ? 43.125 -24.406 -17.969 1 94.69 82 GLU A C 1
ATOM 661 O O . GLU A 1 82 ? 42.094 -24.891 -17.5 1 94.69 82 GLU A O 1
ATOM 666 N N . LEU A 1 83 ? 43.625 -23.188 -17.656 1 95.12 83 LEU A N 1
ATOM 667 C CA . LEU A 1 83 ? 42.938 -22.312 -16.719 1 95.12 83 LEU A CA 1
ATOM 668 C C . LEU A 1 83 ? 41.719 -21.656 -17.375 1 95.12 83 LEU A C 1
ATOM 670 O O . LEU A 1 83 ? 41.781 -21.297 -18.562 1 95.12 83 LEU A O 1
ATOM 674 N N . PRO A 1 84 ? 40.656 -21.609 -16.625 1 94.06 84 PRO A N 1
ATOM 675 C CA . PRO A 1 84 ? 39.531 -20.828 -17.125 1 94.06 84 PRO A CA 1
ATOM 676 C C . PRO A 1 84 ? 39.781 -19.312 -17.094 1 94.06 84 PRO A C 1
ATOM 678 O O . PRO A 1 84 ? 40.531 -18.844 -16.234 1 94.06 84 PRO A O 1
ATOM 681 N N . LEU A 1 85 ? 39.312 -18.656 -18.078 1 94.12 85 LEU A N 1
ATOM 682 C CA . LEU A 1 85 ? 39.406 -17.203 -18.141 1 94.12 85 LEU A CA 1
ATOM 683 C C . LEU A 1 85 ? 38 -16.578 -17.969 1 94.12 85 LEU A C 1
ATOM 685 O O . LEU A 1 85 ? 37 -17.141 -18.438 1 94.12 85 LEU A O 1
ATOM 689 N N . GLY A 1 86 ? 38.031 -15.516 -17.141 1 92.94 86 GLY A N 1
ATOM 690 C CA . GLY A 1 86 ? 36.781 -14.812 -16.953 1 92.94 86 GLY A CA 1
ATOM 691 C C . GLY A 1 86 ? 36.938 -13.352 -16.594 1 92.94 86 GLY A C 1
ATOM 692 O O . GLY A 1 86 ? 38.062 -12.906 -16.312 1 92.94 86 GLY A O 1
ATOM 693 N N . GLU A 1 87 ? 35.938 -12.641 -16.766 1 92.19 87 GLU A N 1
ATOM 694 C CA . GLU A 1 87 ? 35.906 -11.219 -16.406 1 92.19 87 GLU A CA 1
ATOM 695 C C . GLU A 1 87 ? 34.906 -10.945 -15.297 1 92.19 87 GLU A C 1
ATOM 697 O O . GLU A 1 87 ? 33.844 -11.547 -15.258 1 92.19 87 GLU A O 1
ATOM 702 N N . PRO A 1 88 ? 35.406 -10.141 -14.391 1 91.81 88 PRO A N 1
ATOM 703 C CA . PRO A 1 88 ? 34.469 -9.766 -13.344 1 91.81 88 PRO A CA 1
ATOM 704 C C . PRO A 1 88 ? 33.156 -9.172 -13.898 1 91.81 88 PRO A C 1
ATOM 706 O O . PRO A 1 88 ? 33.188 -8.438 -14.891 1 91.81 88 PRO A O 1
ATOM 709 N N . ALA A 1 89 ? 32.062 -9.664 -13.312 1 90.12 89 ALA A N 1
ATOM 710 C CA . ALA A 1 89 ? 30.781 -9.234 -13.844 1 90.12 89 ALA A CA 1
ATOM 711 C C . ALA A 1 89 ? 29.781 -9.008 -12.711 1 90.12 89 ALA A C 1
ATOM 713 O O . ALA A 1 89 ? 29.953 -9.508 -11.602 1 90.12 89 ALA A O 1
ATOM 714 N N . ASN A 1 90 ? 28.781 -8.141 -13.094 1 89.56 90 ASN A N 1
ATOM 715 C CA . ASN A 1 90 ? 27.641 -7.934 -12.195 1 89.56 90 ASN A CA 1
ATOM 716 C C . ASN A 1 90 ? 26.672 -9.102 -12.25 1 89.56 90 ASN A C 1
ATOM 718 O O . ASN A 1 90 ? 26.625 -9.844 -13.234 1 89.56 90 ASN A O 1
ATOM 722 N N . PRO A 1 91 ? 25.984 -9.242 -11.117 1 89.06 91 PRO A N 1
ATOM 723 C CA . PRO A 1 91 ? 24.906 -10.234 -11.188 1 89.06 91 PRO A CA 1
ATOM 724 C C . PRO A 1 91 ? 23.828 -9.867 -12.211 1 89.06 91 PRO A C 1
ATOM 726 O O . PRO A 1 91 ? 23.703 -8.703 -12.586 1 89.06 91 PRO A O 1
ATOM 729 N N . ILE A 1 92 ? 23.109 -10.898 -12.586 1 86.75 92 ILE A N 1
ATOM 730 C CA . ILE A 1 92 ? 22.109 -10.758 -13.633 1 86.75 92 ILE A CA 1
ATOM 731 C C . ILE A 1 92 ? 21.062 -9.742 -13.203 1 86.75 92 ILE A C 1
ATOM 733 O O . ILE A 1 92 ? 20.484 -9.039 -14.039 1 86.75 92 ILE A O 1
ATOM 737 N N . TYR A 1 93 ? 20.906 -9.562 -11.93 1 89.56 93 TYR A N 1
ATOM 738 C CA . TYR A 1 93 ? 19.828 -8.719 -11.438 1 89.56 93 TYR A CA 1
ATOM 739 C C . TYR A 1 93 ? 20.281 -7.266 -11.328 1 89.56 93 TYR A C 1
ATOM 741 O O . TYR A 1 93 ? 19.484 -6.383 -11 1 89.56 93 TYR A O 1
ATOM 749 N N . LEU A 1 94 ? 21.453 -6.93 -11.555 1 91 94 LEU A N 1
ATOM 750 C CA . LEU A 1 94 ? 21.953 -5.555 -11.523 1 91 94 LEU A CA 1
ATOM 751 C C . LEU A 1 94 ? 22.531 -5.152 -12.875 1 91 94 LEU A C 1
ATOM 753 O O . LEU A 1 94 ? 23.75 -5.086 -13.031 1 91 94 LEU A O 1
ATOM 757 N N . PRO A 1 95 ? 21.672 -4.762 -13.734 1 91.56 95 PRO A N 1
ATOM 758 C CA . PRO A 1 95 ? 22.172 -4.289 -15.031 1 91.56 95 PRO A CA 1
ATOM 759 C C . PRO A 1 95 ? 22.812 -2.9 -14.945 1 91.56 95 PRO A C 1
ATOM 761 O O . PRO A 1 95 ? 22.375 -2.074 -14.133 1 91.56 95 PRO A O 1
ATOM 764 N N . PRO A 1 96 ? 23.828 -2.773 -15.734 1 91.44 96 PRO A N 1
ATOM 765 C CA . PRO A 1 96 ? 24.391 -1.419 -15.781 1 91.44 96 PRO A CA 1
ATOM 766 C C . PRO A 1 96 ? 23.391 -0.39 -16.312 1 91.44 96 PRO A C 1
ATOM 768 O O . PRO A 1 96 ? 22.469 -0.746 -17.047 1 91.44 96 PRO A O 1
ATOM 771 N N . PRO A 1 97 ? 23.641 0.811 -15.93 1 91.75 97 PRO A N 1
ATOM 772 C CA . PRO A 1 97 ? 22.703 1.875 -16.281 1 91.75 97 PRO A CA 1
ATOM 773 C C . PRO A 1 97 ? 22.5 1.999 -17.797 1 91.75 97 PRO A C 1
ATOM 775 O O . PRO A 1 97 ? 21.375 2.26 -18.25 1 91.75 97 PRO A O 1
ATOM 778 N N . HIS A 1 98 ? 23.562 1.774 -18.531 1 91.31 98 HIS A N 1
ATOM 779 C CA . HIS A 1 98 ? 23.438 1.956 -19.969 1 91.31 98 HIS A CA 1
ATOM 780 C C . HIS A 1 98 ? 22.516 0.901 -20.578 1 91.31 98 HIS A C 1
ATOM 782 O O . HIS A 1 98 ? 21.797 1.179 -21.531 1 91.31 98 HIS A O 1
ATOM 788 N N . GLN A 1 99 ? 22.5 -0.292 -20.078 1 90.88 99 GLN A N 1
ATOM 789 C CA . GLN A 1 99 ? 21.609 -1.35 -20.562 1 90.88 99 GLN A CA 1
ATOM 790 C C . GLN A 1 99 ? 20.156 -1.027 -20.266 1 90.88 99 GLN A C 1
ATOM 792 O O . GLN A 1 99 ? 19.266 -1.404 -21.031 1 90.88 99 GLN A O 1
ATOM 797 N N . VAL A 1 100 ? 19.938 -0.399 -19.172 1 92 100 VAL A N 1
ATOM 798 C CA . VAL A 1 100 ? 18.578 -0.021 -18.797 1 92 100 VAL A CA 1
ATOM 799 C C . VAL A 1 100 ? 18.062 1.059 -19.75 1 92 100 VAL A C 1
ATOM 801 O O . VAL A 1 100 ? 16.906 1.03 -20.156 1 92 100 VAL A O 1
ATOM 804 N N . ILE A 1 101 ? 18.938 1.953 -20.141 1 90.69 101 ILE A N 1
ATOM 805 C CA . ILE A 1 101 ? 18.562 3.004 -21.078 1 90.69 101 ILE A CA 1
ATOM 806 C C . ILE A 1 101 ? 18.25 2.389 -22.438 1 90.69 101 ILE A C 1
ATOM 808 O O . ILE A 1 101 ? 17.297 2.797 -23.109 1 90.69 101 ILE A O 1
ATOM 812 N N . GLU A 1 102 ? 19.031 1.433 -22.781 1 89.88 102 GLU A N 1
ATOM 813 C CA . GLU A 1 102 ? 18.781 0.725 -24.031 1 89.88 102 GLU A CA 1
ATOM 814 C C . GLU A 1 102 ? 17.453 -0.031 -23.984 1 89.88 102 GLU A C 1
ATOM 816 O O . GLU A 1 102 ? 16.719 -0.055 -24.969 1 89.88 102 GLU A O 1
ATOM 821 N N . ALA A 1 103 ? 17.266 -0.607 -22.891 1 88.81 103 ALA A N 1
ATOM 822 C CA . ALA A 1 103 ? 16.016 -1.344 -22.703 1 88.81 103 ALA A CA 1
ATOM 823 C C . ALA A 1 103 ? 14.805 -0.406 -22.75 1 88.81 103 ALA A C 1
ATOM 825 O O . ALA A 1 103 ? 13.75 -0.774 -23.266 1 88.81 103 ALA A O 1
ATOM 826 N N . LEU A 1 104 ? 14.969 0.72 -22.203 1 87.69 104 LEU A N 1
ATOM 827 C CA . LEU A 1 104 ? 13.914 1.729 -22.25 1 87.69 104 LEU A CA 1
ATOM 828 C C . LEU A 1 104 ? 13.539 2.061 -23.688 1 87.69 104 LEU A C 1
ATOM 830 O O . LEU A 1 104 ? 12.359 2.205 -24.016 1 87.69 104 LEU A O 1
ATOM 834 N N . TYR A 1 105 ? 14.57 2.094 -24.422 1 83.06 105 TYR A N 1
ATOM 835 C CA . TYR A 1 105 ? 14.352 2.404 -25.828 1 83.06 105 TYR A CA 1
ATOM 836 C C . TYR A 1 105 ? 13.758 1.21 -26.562 1 83.06 105 TYR A C 1
ATOM 838 O O . TYR A 1 105 ? 12.797 1.359 -27.328 1 83.06 105 TYR A O 1
ATOM 846 N N . SER A 1 106 ? 14.203 0.047 -26.328 1 80.38 106 SER A N 1
ATOM 847 C CA . SER A 1 106 ? 13.789 -1.152 -27.047 1 80.38 106 SER A CA 1
ATOM 848 C C . SER A 1 106 ? 12.414 -1.629 -26.594 1 80.38 106 SER A C 1
ATOM 850 O O . SER A 1 106 ? 11.727 -2.342 -27.328 1 80.38 106 SER A O 1
ATOM 852 N N . ALA A 1 107 ? 12.117 -1.343 -25.359 1 74.62 107 ALA A N 1
ATOM 853 C CA . ALA A 1 107 ? 10.836 -1.772 -24.812 1 74.62 107 ALA A CA 1
ATOM 854 C C . ALA A 1 107 ? 9.672 -1.22 -25.625 1 74.62 107 ALA A C 1
ATOM 856 O O . ALA A 1 107 ? 8.617 -1.852 -25.734 1 74.62 107 ALA A O 1
ATOM 857 N N . PHE A 1 108 ? 9.891 -0.101 -26.219 1 74.56 108 PHE A N 1
ATOM 858 C CA . PHE A 1 108 ? 8.82 0.528 -26.984 1 74.56 108 PHE A CA 1
ATOM 859 C C . PHE A 1 108 ? 8.906 0.125 -28.453 1 74.56 108 PHE A C 1
ATOM 861 O O . PHE A 1 108 ? 7.973 0.372 -29.234 1 74.56 108 PHE A O 1
ATOM 868 N N . THR A 1 109 ? 10.039 -0.614 -28.766 1 72.12 109 THR A N 1
ATOM 869 C CA . THR A 1 109 ? 10.219 -0.884 -30.188 1 72.12 109 THR A CA 1
ATOM 870 C C . THR A 1 109 ? 10.211 -2.387 -30.453 1 72.12 109 THR A C 1
ATOM 872 O O . THR A 1 109 ? 10.117 -2.814 -31.609 1 72.12 109 THR A O 1
ATOM 875 N N . THR A 1 110 ? 10.352 -3.141 -29.406 1 68.12 110 THR A N 1
ATOM 876 C CA . THR A 1 110 ? 10.453 -4.582 -29.625 1 68.12 110 THR A CA 1
ATOM 877 C C . THR A 1 110 ? 9.117 -5.262 -29.344 1 68.12 110 THR A C 1
ATOM 879 O O . THR A 1 110 ? 8.5 -5.027 -28.297 1 68.12 110 THR A O 1
ATOM 882 N N . PRO A 1 111 ? 8.688 -5.98 -30.328 1 67.06 111 PRO A N 1
ATOM 883 C CA . PRO A 1 111 ? 7.426 -6.711 -30.156 1 67.06 111 PRO A CA 1
ATOM 884 C C . PRO A 1 111 ? 7.516 -7.805 -29.094 1 67.06 111 PRO A C 1
ATOM 886 O O . PRO A 1 111 ? 8.602 -8.328 -28.828 1 67.06 111 PRO A O 1
ATOM 889 N N . PRO A 1 112 ? 6.43 -8.008 -28.344 1 66.06 112 PRO A N 1
ATOM 890 C CA . PRO A 1 112 ? 6.422 -9.047 -27.297 1 66.06 112 PRO A CA 1
ATOM 891 C C . PRO A 1 112 ? 6.785 -10.43 -27.844 1 66.06 112 PRO A C 1
ATOM 893 O O . PRO A 1 112 ? 6.512 -10.727 -29 1 66.06 112 PRO A O 1
ATOM 896 N N . VAL A 1 113 ? 7.59 -11.117 -26.984 1 59.12 113 VAL A N 1
ATOM 897 C CA . VAL A 1 113 ? 8.07 -12.43 -27.406 1 59.12 113 VAL A CA 1
ATOM 898 C C . VAL A 1 113 ? 6.887 -13.375 -27.609 1 59.12 113 VAL A C 1
ATOM 900 O O . VAL A 1 113 ? 6.855 -14.133 -28.578 1 59.12 113 VAL A O 1
ATOM 903 N N . GLN A 1 114 ? 5.977 -13.25 -26.703 1 60.28 114 GLN A N 1
ATOM 904 C CA . GLN A 1 114 ? 4.836 -14.148 -26.844 1 60.28 114 GLN A CA 1
ATOM 905 C C . GLN A 1 114 ? 3.803 -13.57 -27.812 1 60.28 114 GLN A C 1
ATOM 907 O O . GLN A 1 114 ? 3.521 -12.367 -27.781 1 60.28 114 GLN A O 1
ATOM 912 N N . ARG A 1 115 ? 3.396 -14.352 -28.797 1 57.28 115 ARG A N 1
ATOM 913 C CA . ARG A 1 115 ? 2.422 -13.961 -29.812 1 57.28 115 ARG A CA 1
ATOM 914 C C . ARG A 1 115 ? 1.256 -13.203 -29.188 1 57.28 115 ARG A C 1
ATOM 916 O O . ARG A 1 115 ? 0.79 -12.203 -29.734 1 57.28 115 ARG A O 1
ATOM 923 N N . ASP A 1 116 ? 0.795 -13.578 -28.016 1 60.72 116 ASP A N 1
ATOM 924 C CA . ASP A 1 116 ? -0.368 -12.953 -27.391 1 60.72 116 ASP A CA 1
ATOM 925 C C . ASP A 1 116 ? 0.048 -12.047 -26.25 1 60.72 116 ASP A C 1
ATOM 927 O O . ASP A 1 116 ? -0.778 -11.68 -25.406 1 60.72 116 ASP A O 1
ATOM 931 N N . GLY A 1 117 ? 1.294 -11.703 -26.359 1 67.25 117 GLY A N 1
ATOM 932 C CA . GLY A 1 117 ? 1.767 -10.875 -25.266 1 67.25 117 GLY A CA 1
ATOM 933 C C . GLY A 1 117 ? 1.527 -9.391 -25.484 1 67.25 117 GLY A C 1
ATOM 934 O O . GLY A 1 117 ? 1.341 -8.953 -26.609 1 67.25 117 GLY A O 1
ATOM 935 N N . LEU A 1 118 ? 1.152 -8.711 -24.484 1 69.31 118 LEU A N 1
ATOM 936 C CA . LEU A 1 118 ? 0.923 -7.273 -24.578 1 69.31 118 LEU A CA 1
ATOM 937 C C . LEU A 1 118 ? 2.244 -6.512 -24.578 1 69.31 118 LEU A C 1
ATOM 939 O O . LEU A 1 118 ? 3.193 -6.914 -23.891 1 69.31 118 LEU A O 1
ATOM 943 N N . TRP A 1 119 ? 2.205 -5.547 -25.484 1 73.56 119 TRP A N 1
ATOM 944 C CA . TRP A 1 119 ? 3.307 -4.59 -25.469 1 73.56 119 TRP A CA 1
ATOM 945 C C . TRP A 1 119 ? 3.355 -3.84 -24.141 1 73.56 119 TRP A C 1
ATOM 947 O O . TRP A 1 119 ? 2.352 -3.754 -23.438 1 73.56 119 TRP A O 1
ATOM 957 N N . LEU A 1 120 ? 4.531 -3.391 -23.875 1 82.12 120 LEU A N 1
ATOM 958 C CA . LEU A 1 120 ? 4.707 -2.619 -22.656 1 82.12 120 LEU A CA 1
ATOM 959 C C . LEU A 1 120 ? 3.746 -1.438 -22.609 1 82.12 120 LEU A C 1
ATOM 961 O O . LEU A 1 120 ? 3.131 -1.168 -21.578 1 82.12 120 LEU A O 1
ATOM 965 N N . HIS A 1 121 ? 3.598 -0.792 -23.797 1 81.81 121 HIS A N 1
ATOM 966 C CA . HIS A 1 121 ? 2.742 0.389 -23.828 1 81.81 121 HIS A CA 1
ATOM 967 C C . HIS A 1 121 ? 1.276 0.013 -23.625 1 81.81 121 HIS A C 1
ATOM 969 O O . HIS A 1 121 ? 0.505 0.786 -23.047 1 81.81 121 HIS A O 1
ATOM 975 N N . GLN A 1 122 ? 0.927 -1.148 -24.094 1 83.06 122 GLN A N 1
ATOM 976 C CA . GLN A 1 122 ? -0.443 -1.614 -23.922 1 83.06 122 GLN A CA 1
ATOM 977 C C . GLN A 1 122 ? -0.704 -1.997 -22.453 1 83.06 122 GLN A C 1
ATOM 979 O O . GLN A 1 122 ? -1.759 -1.677 -21.906 1 83.06 122 GLN A O 1
ATOM 984 N N . SER A 1 123 ? 0.267 -2.641 -21.938 1 85.5 123 SER A N 1
ATOM 985 C CA . SER A 1 123 ? 0.155 -3.004 -20.531 1 85.5 123 SER A CA 1
ATOM 986 C C . SER A 1 123 ? 0.084 -1.765 -19.641 1 85.5 123 SER A C 1
ATOM 988 O O . SER A 1 123 ? -0.708 -1.714 -18.703 1 85.5 123 SER A O 1
ATOM 990 N N . LEU A 1 124 ? 0.823 -0.842 -20.047 1 87.81 124 LEU A N 1
ATOM 991 C CA . LEU A 1 124 ? 0.833 0.412 -19.297 1 87.81 124 LEU A CA 1
ATOM 992 C C . LEU A 1 124 ? -0.505 1.131 -19.438 1 87.81 124 LEU A C 1
ATOM 994 O O . LEU A 1 124 ? -1.021 1.672 -18.453 1 87.81 124 LEU A O 1
ATOM 998 N N . TRP A 1 125 ? -1.029 1.144 -20.578 1 88.75 125 TRP A N 1
ATOM 999 C CA . TRP A 1 125 ? -2.307 1.808 -20.812 1 88.75 125 TRP A CA 1
ATOM 1000 C C . TRP A 1 125 ? -3.428 1.124 -20.031 1 88.75 125 TRP A C 1
ATOM 1002 O O . TRP A 1 125 ? -4.312 1.792 -19.484 1 88.75 125 TRP A O 1
ATOM 1012 N N . GLN A 1 126 ? -3.348 -0.146 -20.016 1 89.19 126 GLN A N 1
ATOM 1013 C CA . GLN A 1 126 ? -4.332 -0.894 -19.25 1 89.19 126 GLN A CA 1
ATOM 1014 C C . GLN A 1 126 ? -4.25 -0.54 -17.766 1 89.19 126 GLN A C 1
ATOM 1016 O O . GLN A 1 126 ? -5.277 -0.374 -17.109 1 89.19 126 GLN A O 1
ATOM 1021 N N . SER A 1 127 ? -3.072 -0.433 -17.281 1 91.88 127 SER A N 1
ATOM 1022 C CA . SER A 1 127 ? -2.867 -0.074 -15.883 1 91.88 127 SER A CA 1
ATOM 1023 C C . SER A 1 127 ? -3.379 1.333 -15.586 1 91.88 127 SER A C 1
ATOM 1025 O O . SER A 1 127 ? -4.023 1.564 -14.562 1 91.88 127 SER A O 1
ATOM 1027 N N . ILE A 1 128 ? -3.146 2.23 -16.5 1 92.5 128 ILE A N 1
ATOM 1028 C CA . ILE A 1 128 ? -3.553 3.619 -16.328 1 92.5 128 ILE A CA 1
ATOM 1029 C C . ILE A 1 128 ? -5.078 3.715 -16.328 1 92.5 128 ILE A C 1
ATOM 1031 O O . ILE A 1 128 ? -5.66 4.422 -15.492 1 92.5 128 ILE A O 1
ATOM 1035 N N . GLN A 1 129 ? -5.691 3.016 -17.156 1 93.69 129 GLN A N 1
ATOM 1036 C CA . GLN A 1 129 ? -7.148 3.008 -17.219 1 93.69 129 GLN A CA 1
ATOM 1037 C C . GLN A 1 129 ? -7.746 2.416 -15.945 1 93.69 129 GLN A C 1
ATOM 1039 O O . GLN A 1 129 ? -8.734 2.936 -15.414 1 93.69 129 GLN A O 1
ATOM 1044 N N . LEU A 1 130 ? -7.133 1.401 -15.562 1 93.44 130 LEU A N 1
ATOM 1045 C CA . LEU A 1 130 ? -7.617 0.694 -14.383 1 93.44 130 LEU A CA 1
ATOM 1046 C C . LEU A 1 130 ? -7.555 1.588 -13.148 1 93.44 130 LEU A C 1
ATOM 1048 O O . LEU A 1 130 ? -8.531 1.693 -12.406 1 93.44 130 LEU A O 1
ATOM 1052 N N . ILE A 1 131 ? -6.438 2.189 -12.953 1 94 131 ILE A N 1
ATOM 1053 C CA . ILE A 1 131 ? -6.273 3.012 -11.758 1 94 131 ILE A CA 1
ATOM 1054 C C . ILE A 1 131 ? -7.199 4.223 -11.836 1 94 131 ILE A C 1
ATOM 1056 O O . ILE A 1 131 ? -7.762 4.648 -10.82 1 94 131 ILE A O 1
ATOM 1060 N N . ALA A 1 132 ? -7.363 4.793 -13.023 1 94.88 132 ALA A N 1
ATOM 1061 C CA . ALA A 1 132 ? -8.25 5.941 -13.203 1 94.88 132 ALA A CA 1
ATOM 1062 C C . ALA A 1 132 ? -9.695 5.566 -12.891 1 94.88 132 ALA A C 1
ATOM 1064 O O . ALA A 1 132 ? -10.383 6.273 -12.148 1 94.88 132 ALA A O 1
ATOM 1065 N N . TYR A 1 133 ? -10.086 4.484 -13.375 1 96.12 133 TYR A N 1
ATOM 1066 C CA . TYR A 1 133 ? -11.461 4.023 -13.195 1 96.12 133 TYR A CA 1
ATOM 1067 C C . TYR A 1 133 ? -11.727 3.682 -11.742 1 96.12 133 TYR A C 1
ATOM 1069 O O . TYR A 1 133 ? -12.734 4.113 -11.172 1 96.12 133 TYR A O 1
ATOM 1077 N N . ALA A 1 134 ? -10.906 2.943 -11.18 1 96.81 134 ALA A N 1
ATOM 1078 C CA . ALA A 1 134 ? -11.078 2.512 -9.797 1 96.81 134 ALA A CA 1
ATOM 1079 C C . ALA A 1 134 ? -11.039 3.701 -8.844 1 96.81 134 ALA A C 1
ATOM 1081 O O . ALA A 1 134 ? -11.828 3.775 -7.902 1 96.81 134 ALA A O 1
ATOM 1082 N N . PHE A 1 135 ? -10.133 4.621 -9.117 1 96.88 135 PHE A N 1
ATOM 1083 C CA . PHE A 1 135 ? -10.008 5.809 -8.281 1 96.88 135 PHE A CA 1
ATOM 1084 C C . PHE A 1 135 ? -11.25 6.688 -8.406 1 96.88 135 PHE A C 1
ATOM 1086 O O . PHE A 1 135 ? -11.703 7.273 -7.422 1 96.88 135 PHE A O 1
ATOM 1093 N N . LEU A 1 136 ? -11.727 6.762 -9.555 1 97.38 136 LEU A N 1
ATOM 1094 C CA . LEU A 1 136 ? -12.945 7.531 -9.781 1 97.38 136 LEU A CA 1
ATOM 1095 C C . LEU A 1 136 ? -14.117 6.93 -9.016 1 97.38 136 LEU A C 1
ATOM 1097 O O . LEU A 1 136 ? -14.898 7.656 -8.398 1 97.38 136 LEU A O 1
ATOM 1101 N N . ILE A 1 137 ? -14.258 5.684 -9.062 1 97.56 137 ILE A N 1
ATOM 1102 C CA . ILE A 1 137 ? -15.32 4.996 -8.336 1 97.56 137 ILE A CA 1
ATOM 1103 C C . ILE A 1 137 ? -15.188 5.277 -6.844 1 97.56 137 ILE A C 1
ATOM 1105 O O . ILE A 1 137 ? -16.172 5.617 -6.18 1 97.56 137 ILE A O 1
ATOM 1109 N N . SER A 1 138 ? -14 5.113 -6.371 1 97.38 138 SER A N 1
ATOM 1110 C CA . SER A 1 138 ? -13.734 5.387 -4.961 1 97.38 138 SER A CA 1
ATOM 1111 C C . SER A 1 138 ? -14.07 6.828 -4.605 1 97.38 138 SER A C 1
ATOM 1113 O O . SER A 1 138 ? -14.711 7.09 -3.582 1 97.38 138 SER A O 1
ATOM 1115 N N . SER A 1 139 ? -13.719 7.742 -5.473 1 97.62 139 SER A N 1
ATOM 1116 C CA . SER A 1 139 ? -13.891 9.164 -5.219 1 97.62 139 SER A CA 1
ATOM 1117 C C . SER A 1 139 ? -15.359 9.57 -5.297 1 97.62 139 SER A C 1
ATOM 1119 O O . SER A 1 139 ? -15.805 10.469 -4.586 1 97.62 139 SER A O 1
ATOM 1121 N N . LEU A 1 140 ? -16.078 8.953 -6.152 1 97.56 140 LEU A N 1
ATOM 1122 C CA . LEU A 1 140 ? -17.5 9.273 -6.332 1 97.56 140 LEU A CA 1
ATOM 1123 C C . LEU A 1 140 ? -18.281 9.016 -5.047 1 97.56 140 LEU A C 1
ATOM 1125 O O . LEU A 1 140 ? -19.266 9.695 -4.77 1 97.56 140 LEU A O 1
ATOM 1129 N N . VAL A 1 141 ? -17.812 8.141 -4.25 1 97 141 VAL A N 1
ATOM 1130 C CA . VAL A 1 141 ? -18.5 7.809 -3.008 1 97 141 VAL A CA 1
ATOM 1131 C C . VAL A 1 141 ? -17.75 8.406 -1.82 1 97 141 VAL A C 1
ATOM 1133 O O . VAL A 1 141 ? -18.359 8.977 -0.913 1 97 141 VAL A O 1
ATOM 1136 N N . GLY A 1 142 ? -16.438 8.281 -1.88 1 97.12 142 GLY A N 1
ATOM 1137 C CA . GLY A 1 142 ? -15.609 8.695 -0.762 1 97.12 142 GLY A CA 1
ATOM 1138 C C . GLY A 1 142 ? -15.625 10.195 -0.538 1 97.12 142 GLY A C 1
ATOM 1139 O O . GLY A 1 142 ? -15.711 10.656 0.602 1 97.12 142 GLY A O 1
ATOM 1140 N N . VAL A 1 143 ? -15.578 10.938 -1.568 1 97.06 143 VAL A N 1
ATOM 1141 C CA . VAL A 1 143 ? -15.492 12.391 -1.472 1 97.06 143 VAL A CA 1
ATOM 1142 C C . VAL A 1 143 ? -16.781 12.953 -0.878 1 97.06 143 VAL A C 1
ATOM 1144 O O . VAL A 1 143 ? -16.75 13.672 0.119 1 97.06 143 VAL A O 1
ATOM 1147 N N . PRO A 1 144 ? -17.969 12.578 -1.399 1 96.56 144 PRO A N 1
ATOM 1148 C CA . PRO A 1 144 ? -19.203 13.086 -0.801 1 96.56 144 PRO A CA 1
ATOM 1149 C C . PRO A 1 144 ? -19.375 12.656 0.655 1 96.56 144 PRO A C 1
ATOM 1151 O O . PRO A 1 144 ? -19.781 13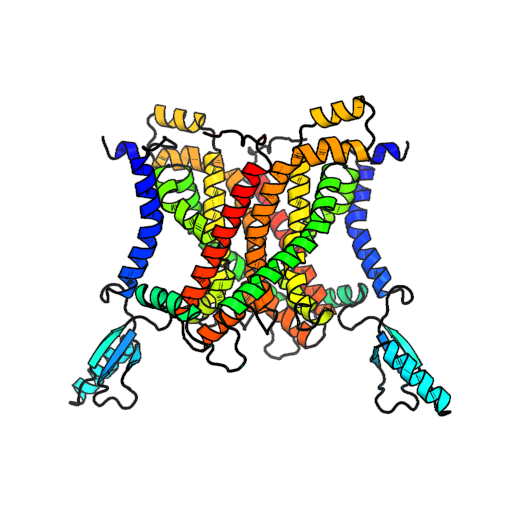.461 1.495 1 96.56 144 PRO A O 1
ATOM 1154 N N . LEU A 1 145 ? -19.016 11.484 0.943 1 96.75 145 LEU A N 1
ATOM 1155 C CA . LEU A 1 145 ? -19.156 10.992 2.311 1 96.75 145 LEU A CA 1
ATOM 1156 C C . LEU A 1 145 ? -18.203 11.734 3.246 1 96.75 145 LEU A C 1
ATOM 1158 O O . LEU A 1 145 ? -18.562 12.039 4.383 1 96.75 145 LEU A O 1
ATOM 1162 N N . GLY A 1 146 ? -17 11.969 2.76 1 96.44 146 GLY A N 1
ATOM 1163 C CA . GLY A 1 146 ? -16.031 12.734 3.545 1 96.44 146 GLY A CA 1
ATOM 1164 C C . GLY A 1 146 ? -16.5 14.148 3.828 1 96.44 146 GLY A C 1
ATOM 1165 O O . GLY A 1 146 ? -16.344 14.648 4.949 1 96.44 146 GLY A O 1
ATOM 1166 N N . ILE A 1 147 ? -17.031 14.758 2.863 1 95.56 147 ILE A N 1
ATOM 1167 C CA . ILE A 1 147 ? -17.531 16.109 3.02 1 95.56 147 ILE A CA 1
ATOM 1168 C C . ILE A 1 147 ? -18.688 16.125 4.02 1 95.56 147 ILE A C 1
ATOM 1170 O O . ILE A 1 147 ? -18.719 16.969 4.926 1 95.56 147 ILE A O 1
ATOM 1174 N N . LEU A 1 148 ? -19.578 15.188 3.898 1 94.62 148 LEU A N 1
ATOM 1175 C CA . LEU A 1 148 ? -20.719 15.109 4.801 1 94.62 148 LEU A CA 1
ATOM 1176 C C . LEU A 1 148 ? -20.266 14.836 6.23 1 94.62 148 LEU A C 1
ATOM 1178 O O . LEU A 1 148 ? -20.75 15.461 7.172 1 94.62 148 LEU A O 1
ATOM 1182 N N . ALA A 1 149 ? -19.344 13.977 6.379 1 93.88 149 ALA A N 1
ATOM 1183 C CA . ALA A 1 149 ? -18.844 13.602 7.699 1 93.88 149 ALA A CA 1
ATOM 1184 C C . ALA A 1 149 ? -18.062 14.742 8.344 1 93.88 149 ALA A C 1
ATOM 1186 O O . ALA A 1 149 ? -18.016 14.852 9.57 1 93.88 149 ALA A O 1
ATOM 1187 N N . GLY A 1 150 ? -17.5 15.555 7.5 1 91.69 150 GLY A N 1
ATOM 1188 C CA . GLY A 1 150 ? -16.766 16.703 8.016 1 91.69 150 GLY A CA 1
ATOM 1189 C C . GLY A 1 150 ? -17.641 17.891 8.312 1 91.69 150 GLY A C 1
ATOM 1190 O O . GLY A 1 150 ? -17.266 18.781 9.07 1 91.69 150 GLY A O 1
ATOM 1191 N N . THR A 1 151 ? -18.766 17.984 7.746 1 89.81 151 THR A N 1
ATOM 1192 C CA . THR A 1 151 ? -19.656 19.125 7.887 1 89.81 151 THR A CA 1
ATOM 1193 C C . THR A 1 151 ? -20.609 18.922 9.062 1 89.81 151 THR A C 1
ATOM 1195 O O . THR A 1 151 ? -20.828 19.844 9.859 1 89.81 151 THR A O 1
ATOM 1198 N N . TRP A 1 152 ? -21.141 17.75 9.125 1 88.75 152 TRP A N 1
ATOM 1199 C CA . TRP A 1 152 ? -22.125 17.469 10.164 1 88.75 152 TRP A CA 1
ATOM 1200 C C . TRP A 1 152 ? -21.562 16.484 11.195 1 88.75 152 TRP A C 1
ATOM 1202 O O . TRP A 1 152 ? -21.078 15.414 10.836 1 88.75 152 TRP A O 1
ATOM 1212 N N . SER A 1 153 ? -21.781 16.734 12.383 1 86.44 153 SER A N 1
ATOM 1213 C CA . SER A 1 153 ? -21.281 15.898 13.469 1 86.44 153 SER A CA 1
ATOM 1214 C C . SER A 1 153 ? -21.953 14.531 13.484 1 86.44 153 SER A C 1
ATOM 1216 O O . SER A 1 153 ? -21.328 13.523 13.789 1 86.44 153 SER A O 1
ATOM 1218 N N . VAL A 1 154 ? -23.172 14.5 13.117 1 88.12 154 VAL A N 1
ATOM 1219 C CA . VAL A 1 154 ? -23.938 13.258 13.117 1 88.12 154 VAL A CA 1
ATOM 1220 C C . VAL A 1 154 ? -23.375 12.305 12.062 1 88.12 154 VAL A C 1
ATOM 1222 O O . VAL A 1 154 ? -23.172 11.117 12.336 1 88.12 154 VAL A O 1
ATOM 1225 N N . ALA A 1 155 ? -23.172 12.898 10.945 1 90.56 155 ALA A N 1
ATOM 1226 C CA . ALA A 1 155 ? -22.609 12.078 9.875 1 90.56 155 ALA A CA 1
ATOM 1227 C C . ALA A 1 155 ? -21.219 11.586 10.227 1 90.56 155 ALA A C 1
ATOM 1229 O O . ALA A 1 155 ? -20.875 10.43 9.953 1 90.56 155 ALA A O 1
ATOM 1230 N N . GLY A 1 156 ? -20.484 12.445 10.797 1 92.06 156 GLY A N 1
ATOM 1231 C CA . GLY A 1 156 ? -19.156 12.086 11.227 1 92.06 156 GLY A CA 1
ATOM 1232 C C . GLY A 1 156 ? -19.141 10.977 12.258 1 92.06 156 GLY A C 1
ATOM 1233 O O . GLY A 1 156 ? -18.422 9.984 12.102 1 92.06 156 GLY A O 1
ATOM 1234 N N . ARG A 1 157 ? -19.969 11.039 13.219 1 89.94 157 ARG A N 1
ATOM 1235 C CA . ARG A 1 157 ? -19.984 10.07 14.305 1 89.94 157 ARG A CA 1
ATOM 1236 C C . ARG A 1 157 ? -20.578 8.742 13.844 1 89.94 157 ARG A C 1
ATOM 1238 O O . ARG A 1 157 ? -20.219 7.684 14.352 1 89.94 157 ARG A O 1
ATOM 1245 N N . LEU A 1 158 ? -21.375 8.828 12.875 1 91.06 158 LEU A N 1
ATOM 1246 C CA . LEU A 1 158 ? -22.016 7.629 12.352 1 91.06 158 LEU A CA 1
ATOM 1247 C C . LEU A 1 158 ? -21.078 6.855 11.438 1 91.06 158 LEU A C 1
ATOM 1249 O O . LEU A 1 158 ? -21.141 5.625 11.383 1 91.06 158 LEU A O 1
ATOM 1253 N N . CYS A 1 159 ? -20.188 7.535 10.789 1 92.5 159 CYS A N 1
ATOM 1254 C CA . CYS A 1 159 ? -19.422 6.879 9.734 1 92.5 159 CYS A CA 1
ATOM 1255 C C . CYS A 1 159 ? -17.953 6.754 10.125 1 92.5 159 CYS A C 1
ATOM 1257 O O . CYS A 1 159 ? -17.328 5.719 9.875 1 92.5 159 CYS A O 1
ATOM 1259 N N . LEU A 1 160 ? -17.406 7.66 10.797 1 91.62 160 LEU A N 1
ATOM 1260 C CA . LEU A 1 160 ? -15.969 7.797 10.93 1 91.62 160 LEU A CA 1
ATOM 1261 C C . LEU A 1 160 ? -15.406 6.73 11.859 1 91.62 160 LEU A C 1
ATOM 1263 O O . LEU A 1 160 ? -14.344 6.156 11.594 1 91.62 160 LEU A O 1
ATOM 1267 N N . PRO A 1 161 ? -16.141 6.434 12.891 1 89.88 161 PRO A N 1
ATOM 1268 C CA . PRO A 1 161 ? -15.547 5.426 13.773 1 89.88 161 PRO A CA 1
ATOM 1269 C C . PRO A 1 161 ? -15.32 4.09 13.07 1 89.88 161 PRO A C 1
ATOM 1271 O O . PRO A 1 161 ? -14.258 3.484 13.211 1 89.88 161 PRO A O 1
ATOM 1274 N N . PHE A 1 162 ? -16.25 3.643 12.352 1 91.75 162 PHE A N 1
ATOM 1275 C CA . PHE A 1 162 ? -16.094 2.406 11.594 1 91.75 162 PHE A CA 1
ATOM 1276 C C . PHE A 1 162 ? -15.016 2.553 10.531 1 91.75 162 PHE A C 1
ATOM 1278 O O . PHE A 1 162 ? -14.195 1.651 10.344 1 91.75 162 PHE A O 1
ATOM 1285 N N . ILE A 1 163 ? -15.008 3.623 9.898 1 91.94 163 ILE A N 1
ATOM 1286 C CA . ILE A 1 163 ? -14.055 3.871 8.82 1 91.94 163 ILE A CA 1
ATOM 1287 C C . ILE A 1 163 ? -12.641 3.961 9.383 1 91.94 163 ILE A C 1
ATOM 1289 O O . ILE A 1 163 ? -11.688 3.477 8.773 1 91.94 163 ILE A O 1
ATOM 1293 N N . GLU A 1 164 ? -12.523 4.508 10.523 1 86.88 164 GLU A N 1
ATOM 1294 C CA . GLU A 1 164 ? -11.234 4.598 11.203 1 86.88 164 GLU A CA 1
ATOM 1295 C C . GLU A 1 164 ? -10.711 3.215 11.578 1 86.88 164 GLU A C 1
ATOM 1297 O O . GLU A 1 164 ? -9.508 2.957 11.484 1 86.88 164 GLU A O 1
ATOM 1302 N N . PHE A 1 165 ? -11.609 2.42 11.961 1 85.69 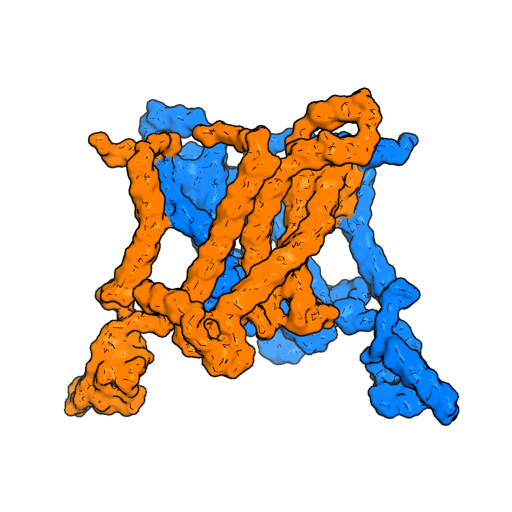165 PHE A N 1
ATOM 1303 C CA . PHE A 1 165 ? -11.211 1.051 12.273 1 85.69 165 PHE A CA 1
ATOM 1304 C C . PHE A 1 165 ? -10.758 0.322 11.008 1 85.69 165 PHE A C 1
ATOM 1306 O O . PHE A 1 165 ? -9.766 -0.411 11.039 1 85.69 165 PHE A O 1
ATOM 1313 N N . PHE A 1 166 ? -11.492 0.448 9.945 1 88.81 166 PHE A N 1
ATOM 1314 C CA . PHE A 1 166 ? -11.211 -0.258 8.695 1 88.81 166 PHE A CA 1
ATOM 1315 C C . PHE A 1 166 ? -9.859 0.155 8.133 1 88.81 166 PHE A C 1
ATOM 1317 O O . PHE A 1 166 ? -9.234 -0.602 7.387 1 88.81 166 PHE A O 1
ATOM 1324 N N . ARG A 1 167 ? -9.492 1.34 8.5 1 80.5 167 ARG A N 1
ATOM 1325 C CA . ARG A 1 167 ? -8.219 1.847 8.008 1 80.5 167 ARG A CA 1
ATOM 1326 C C . ARG A 1 167 ? -7.059 0.961 8.461 1 80.5 167 ARG A C 1
ATOM 1328 O O . ARG A 1 167 ? -6.004 0.936 7.828 1 80.5 167 ARG A O 1
ATOM 1335 N N . TYR A 1 168 ? -7.258 0.171 9.5 1 84.19 168 TYR A N 1
ATOM 1336 C CA . TYR A 1 168 ? -6.215 -0.698 10.031 1 84.19 168 TYR A CA 1
ATOM 1337 C C . TYR A 1 168 ? -6.184 -2.029 9.297 1 84.19 168 TYR A C 1
ATOM 1339 O O . TYR A 1 168 ? -5.254 -2.82 9.469 1 84.19 168 TYR A O 1
ATOM 1347 N N . LEU A 1 169 ? -7.168 -2.221 8.5 1 89.88 169 LEU A N 1
ATOM 1348 C CA . LEU A 1 169 ? -7.188 -3.42 7.668 1 89.88 169 LEU A CA 1
ATOM 1349 C C . LEU A 1 169 ? -6.465 -3.178 6.344 1 89.88 169 LEU A C 1
ATOM 1351 O O . LEU A 1 169 ? -6.945 -2.41 5.504 1 89.88 169 LEU A O 1
ATOM 1355 N N . PRO A 1 170 ? -5.371 -3.836 6.164 1 90.81 170 PRO A N 1
ATOM 1356 C CA . PRO A 1 170 ? -4.68 -3.645 4.887 1 90.81 170 PRO A CA 1
ATOM 1357 C C . PRO A 1 170 ? -5.508 -4.113 3.691 1 90.81 170 PRO A C 1
ATOM 1359 O O . PRO A 1 170 ? -6 -5.246 3.682 1 90.81 170 PRO A O 1
ATOM 1362 N N . ALA A 1 171 ? -5.617 -3.256 2.75 1 91.31 171 ALA A N 1
ATOM 1363 C CA . ALA A 1 171 ? -6.461 -3.537 1.592 1 91.31 171 ALA A CA 1
ATOM 1364 C C . ALA A 1 171 ? -6.035 -4.832 0.904 1 91.31 171 ALA A C 1
ATOM 1366 O O . ALA A 1 171 ? -6.875 -5.617 0.467 1 91.31 171 ALA A O 1
ATOM 1367 N N . PRO A 1 172 ? -4.73 -5.086 0.82 1 91.38 172 PRO A N 1
ATOM 1368 C CA . PRO A 1 172 ? -4.301 -6.301 0.118 1 91.38 172 PRO A CA 1
ATOM 1369 C C . PRO A 1 172 ? -4.805 -7.574 0.788 1 91.38 172 PRO A C 1
ATOM 1371 O O . PRO A 1 172 ? -4.836 -8.633 0.158 1 91.38 172 PRO A O 1
ATOM 1374 N N . ALA A 1 173 ? -5.152 -7.504 2.057 1 91.81 173 ALA A N 1
ATOM 1375 C CA . ALA A 1 173 ? -5.633 -8.68 2.783 1 91.81 173 ALA A CA 1
ATOM 1376 C C . ALA A 1 173 ? -6.961 -9.172 2.213 1 91.81 173 ALA A C 1
ATOM 1378 O O . ALA A 1 173 ? -7.352 -10.312 2.438 1 91.81 173 ALA A O 1
ATOM 1379 N N . PHE A 1 174 ? -7.594 -8.336 1.438 1 93.69 174 PHE A N 1
ATOM 1380 C CA . PHE A 1 174 ? -8.891 -8.688 0.875 1 93.69 174 PHE A CA 1
ATOM 1381 C C . PHE A 1 174 ? -8.734 -9.281 -0.521 1 93.69 174 PHE A C 1
ATOM 1383 O O . PHE A 1 174 ? -9.727 -9.531 -1.208 1 93.69 174 PHE A O 1
ATOM 1390 N N . GLY A 1 175 ? -7.535 -9.461 -0.932 1 91 175 GLY A N 1
ATOM 1391 C CA . GLY A 1 175 ? -7.27 -9.922 -2.283 1 91 175 GLY A CA 1
ATOM 1392 C C . GLY A 1 175 ? -7.922 -11.258 -2.594 1 91 175 GLY A C 1
ATOM 1393 O O . GLY A 1 175 ? -8.609 -11.398 -3.611 1 91 175 GLY A O 1
ATOM 1394 N N . ALA A 1 176 ? -7.699 -12.195 -1.707 1 89 176 ALA A N 1
ATOM 1395 C CA . ALA A 1 176 ? -8.266 -13.531 -1.916 1 89 176 ALA A CA 1
ATOM 1396 C C . ALA A 1 176 ? -9.789 -13.477 -1.957 1 89 176 ALA A C 1
ATOM 1398 O O . ALA A 1 176 ? -10.422 -14.164 -2.766 1 89 176 ALA A O 1
ATOM 1399 N N . LEU A 1 177 ? -10.273 -12.672 -1.112 1 91.81 177 LEU A N 1
ATOM 1400 C CA . LEU A 1 177 ? -11.727 -12.523 -1.071 1 91.81 177 LEU A CA 1
ATOM 1401 C C . LEU A 1 177 ? -12.242 -11.844 -2.338 1 91.81 177 LEU A C 1
ATOM 1403 O O . LEU A 1 177 ? -13.266 -12.242 -2.889 1 91.81 177 LEU A O 1
ATOM 1407 N N . ALA A 1 178 ? -11.547 -10.844 -2.779 1 92.31 178 ALA A N 1
ATOM 1408 C CA . ALA A 1 178 ? -11.938 -10.125 -3.988 1 92.31 178 ALA A CA 1
ATOM 1409 C C . ALA A 1 178 ? -11.961 -11.055 -5.199 1 92.31 178 ALA A C 1
ATOM 1411 O O . ALA A 1 178 ? -12.867 -10.984 -6.031 1 92.31 178 ALA A O 1
ATOM 1412 N N . VAL A 1 179 ? -11.023 -11.914 -5.238 1 89.31 179 VAL A N 1
ATOM 1413 C CA . VAL A 1 179 ? -10.953 -12.859 -6.348 1 89.31 179 VAL A CA 1
ATOM 1414 C C . VAL A 1 179 ? -12.109 -13.852 -6.254 1 89.31 179 VAL A C 1
ATOM 1416 O O . VAL A 1 179 ? -12.727 -14.188 -7.27 1 89.31 179 VAL A O 1
ATOM 1419 N N . ALA A 1 180 ? -12.359 -14.273 -5.074 1 88.25 180 ALA A N 1
ATOM 1420 C CA . ALA A 1 180 ? -13.438 -15.242 -4.879 1 88.25 180 ALA A CA 1
ATOM 1421 C C . ALA A 1 180 ? -14.789 -14.633 -5.238 1 88.25 180 ALA A C 1
ATOM 1423 O O . ALA A 1 180 ? -15.648 -15.305 -5.812 1 88.25 180 ALA A O 1
ATOM 1424 N N . VAL A 1 181 ? -14.977 -13.359 -4.988 1 88.62 181 VAL A N 1
ATOM 1425 C CA . VAL A 1 181 ? -16.266 -12.688 -5.148 1 88.62 181 VAL A CA 1
ATOM 1426 C C . VAL A 1 181 ? -16.422 -12.211 -6.594 1 88.62 181 VAL A C 1
ATOM 1428 O O . VAL A 1 181 ? -17.484 -12.367 -7.191 1 88.62 181 VAL A O 1
ATOM 1431 N N . LEU A 1 182 ? -15.312 -11.703 -7.137 1 90.19 182 LEU A N 1
ATOM 1432 C CA . LEU A 1 182 ? -15.461 -10.961 -8.383 1 90.19 182 LEU A CA 1
ATOM 1433 C C . LEU A 1 182 ? -14.836 -11.727 -9.547 1 90.19 182 LEU A C 1
ATOM 1435 O O . LEU A 1 182 ? -14.992 -11.344 -10.711 1 90.19 182 LEU A O 1
ATOM 1439 N N . GLY A 1 183 ? -14.164 -12.82 -9.242 1 83.44 183 GLY A N 1
ATOM 1440 C CA . GLY A 1 183 ? -13.57 -13.633 -10.297 1 83.44 183 GLY A CA 1
ATOM 1441 C C . GLY A 1 183 ? -12.148 -13.219 -10.641 1 83.44 183 GLY A C 1
ATOM 1442 O O . GLY A 1 183 ? -11.398 -12.789 -9.766 1 83.44 183 GLY A O 1
ATOM 1443 N N . ILE A 1 184 ? -11.68 -13.438 -11.898 1 76.38 184 ILE A N 1
ATOM 1444 C CA . ILE A 1 184 ? -10.266 -13.32 -12.227 1 76.38 184 ILE A CA 1
ATOM 1445 C C . ILE A 1 184 ? -10.039 -12.133 -13.156 1 76.38 184 ILE A C 1
ATOM 1447 O O . ILE A 1 184 ? -8.898 -11.797 -13.484 1 76.38 184 ILE A O 1
ATOM 1451 N N . TYR A 1 185 ? -11.031 -11.328 -13.461 1 78.88 185 TYR A N 1
ATOM 1452 C CA . TYR A 1 185 ? -10.852 -10.211 -14.383 1 78.88 185 TYR A CA 1
ATOM 1453 C C . TYR A 1 185 ? -10.523 -8.93 -13.633 1 78.88 185 TYR A C 1
ATOM 1455 O O . TYR A 1 185 ? -9.719 -8.945 -12.695 1 78.88 185 TYR A O 1
ATOM 1463 N N . GLU A 1 186 ? -10.984 -7.805 -14.117 1 88.12 186 GLU A N 1
ATOM 1464 C CA . GLU A 1 186 ? -10.633 -6.5 -13.562 1 88.12 186 GLU A CA 1
ATOM 1465 C C . GLU A 1 186 ? -11.375 -6.238 -12.258 1 88.12 186 GLU A C 1
ATOM 1467 O O . GLU A 1 186 ? -11 -5.344 -11.492 1 88.12 186 GLU A O 1
ATOM 1472 N N . GLY A 1 187 ? -12.305 -7.105 -11.969 1 90.94 187 GLY A N 1
ATOM 1473 C CA . GLY A 1 187 ? -13.125 -6.895 -10.789 1 90.94 187 GLY A CA 1
ATOM 1474 C C . GLY A 1 187 ? -12.328 -6.828 -9.5 1 90.94 187 GLY A C 1
ATOM 1475 O O . GLY A 1 187 ? -12.383 -5.828 -8.789 1 90.94 187 GLY A O 1
ATOM 1476 N N . PRO A 1 188 ? -11.555 -7.891 -9.328 1 91.69 188 PRO A N 1
ATOM 1477 C CA . PRO A 1 188 ? -10.766 -7.902 -8.094 1 91.69 188 PRO A CA 1
ATOM 1478 C C . PRO A 1 188 ? -9.758 -6.758 -8.031 1 91.69 188 PRO A C 1
ATOM 1480 O O . PRO A 1 188 ? -9.5 -6.223 -6.949 1 91.69 188 PRO A O 1
ATOM 1483 N N . LYS A 1 189 ? -9.203 -6.379 -9.125 1 93.06 189 LYS A N 1
ATOM 1484 C CA . LYS A 1 189 ? -8.242 -5.285 -9.164 1 93.06 189 LYS A CA 1
ATOM 1485 C C . LYS A 1 189 ? -8.891 -3.967 -8.758 1 93.06 189 LYS A C 1
ATOM 1487 O O . LYS A 1 189 ? 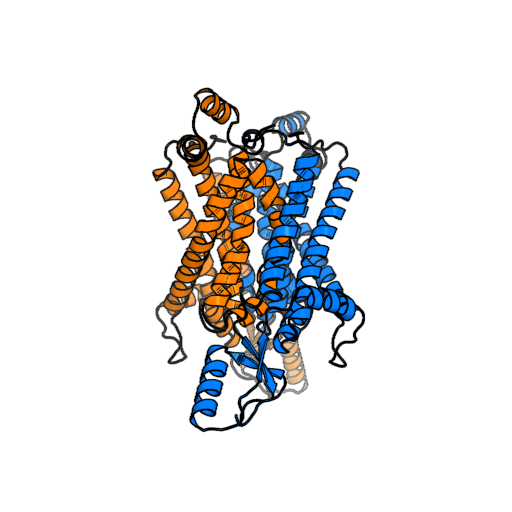-8.352 -3.23 -7.93 1 93.06 189 LYS A O 1
ATOM 1492 N N . ILE A 1 190 ? -10.008 -3.756 -9.305 1 94.5 190 ILE A N 1
ATOM 1493 C CA . ILE A 1 190 ? -10.742 -2.537 -8.992 1 94.5 190 ILE A CA 1
ATOM 1494 C C . ILE A 1 190 ? -11.102 -2.516 -7.512 1 94.5 190 ILE A C 1
ATOM 1496 O O . ILE A 1 190 ? -10.93 -1.496 -6.84 1 94.5 190 ILE A O 1
ATOM 1500 N N . ALA A 1 191 ? -11.539 -3.633 -7.039 1 95.06 191 ALA A N 1
ATOM 1501 C CA . ALA A 1 191 ? -11.961 -3.732 -5.645 1 95.06 191 ALA A CA 1
ATOM 1502 C C . ALA A 1 191 ? -10.812 -3.381 -4.699 1 95.06 191 ALA A C 1
ATOM 1504 O O . ALA A 1 191 ? -11.008 -2.633 -3.736 1 95.06 191 ALA A O 1
ATOM 1505 N N . ILE A 1 192 ? -9.672 -3.844 -4.949 1 94 192 ILE A N 1
ATOM 1506 C CA . ILE A 1 192 ? -8.531 -3.621 -4.074 1 94 192 ILE A CA 1
ATOM 1507 C C . ILE A 1 192 ? -8.164 -2.139 -4.074 1 94 192 ILE A C 1
ATOM 1509 O O . ILE A 1 192 ? -7.898 -1.56 -3.016 1 94 192 ILE A O 1
ATOM 1513 N N . ILE A 1 193 ? -8.133 -1.546 -5.227 1 95.25 193 ILE A N 1
ATOM 1514 C CA . ILE A 1 193 ? -7.805 -0.129 -5.336 1 95.25 193 ILE A CA 1
ATOM 1515 C C . ILE A 1 193 ? -8.859 0.704 -4.609 1 95.25 193 ILE A C 1
ATOM 1517 O O . ILE A 1 193 ? -8.523 1.636 -3.875 1 95.25 193 ILE A O 1
ATOM 1521 N N . VAL A 1 194 ? -10.102 0.325 -4.77 1 96.38 194 VAL A N 1
ATOM 1522 C CA . VAL A 1 194 ? -11.195 1.059 -4.137 1 96.38 194 VAL A CA 1
ATOM 1523 C C . VAL A 1 194 ? -11.094 0.923 -2.619 1 96.38 194 VAL A C 1
ATOM 1525 O O . VAL A 1 194 ? -11.164 1.919 -1.896 1 96.38 194 VAL A O 1
ATOM 1528 N N . ILE A 1 195 ? -10.867 -0.283 -2.17 1 94.56 195 ILE A N 1
ATOM 1529 C CA . ILE A 1 195 ? -10.758 -0.517 -0.734 1 94.56 195 ILE A CA 1
ATOM 1530 C C . ILE A 1 195 ? -9.562 0.251 -0.178 1 94.56 195 ILE A C 1
ATOM 1532 O O . ILE A 1 195 ? -9.633 0.831 0.907 1 94.56 195 ILE A O 1
ATOM 1536 N N . GLY A 1 196 ? -8.523 0.274 -0.904 1 93.19 196 GLY A N 1
ATOM 1537 C CA . GLY A 1 196 ? -7.297 0.915 -0.46 1 93.19 196 GLY A CA 1
ATOM 1538 C C . GLY A 1 196 ? -7.391 2.43 -0.433 1 93.19 196 GLY A C 1
ATOM 1539 O O . GLY A 1 196 ? -6.676 3.086 0.33 1 93.19 196 GLY A O 1
ATOM 1540 N N . THR A 1 197 ? -8.25 3.002 -1.214 1 94.5 197 THR A N 1
ATOM 1541 C CA . THR A 1 197 ? -8.281 4.457 -1.324 1 94.5 197 THR A CA 1
ATOM 1542 C C . THR A 1 197 ? -9.539 5.023 -0.671 1 94.5 197 THR A C 1
ATOM 1544 O O . THR A 1 197 ? -9.516 6.133 -0.138 1 94.5 197 THR A O 1
ATOM 1547 N N . PHE A 1 198 ? -10.68 4.312 -0.638 1 95.75 198 PHE A N 1
ATOM 1548 C CA . PHE A 1 198 ? -11.984 4.793 -0.188 1 95.75 198 PHE A CA 1
ATOM 1549 C C . PHE A 1 198 ? -11.922 5.238 1.269 1 95.75 198 PHE A C 1
ATOM 1551 O O . PHE A 1 198 ? -12.289 6.371 1.593 1 95.75 198 PHE A O 1
ATOM 1558 N N . PHE A 1 199 ? -11.492 4.414 2.092 1 93 199 PHE A N 1
ATOM 1559 C CA . PHE A 1 199 ? -11.516 4.695 3.521 1 93 199 PHE A CA 1
ATOM 1560 C C . PHE A 1 199 ? -10.57 5.844 3.861 1 93 199 PHE A C 1
ATOM 1562 O O . PHE A 1 199 ? -10.906 6.707 4.68 1 93 199 PHE A O 1
ATOM 1569 N N . GLN A 1 200 ? -9.469 5.852 3.191 1 91.06 200 GLN A N 1
ATOM 1570 C CA . GLN A 1 200 ? -8.531 6.953 3.387 1 91.06 200 GLN A CA 1
ATOM 1571 C C . GLN A 1 200 ? -9.102 8.266 2.855 1 91.06 200 GLN A C 1
ATOM 1573 O O . GLN A 1 200 ? -8.914 9.32 3.461 1 91.06 200 GLN A O 1
ATOM 1578 N N . GLN A 1 201 ? -9.727 8.164 1.774 1 95.12 201 GLN A N 1
ATOM 1579 C CA . GLN A 1 201 ? -10.352 9.336 1.183 1 95.12 201 GLN A CA 1
ATOM 1580 C C . GLN A 1 201 ? -11.359 9.961 2.145 1 95.12 201 GLN A C 1
ATOM 1582 O O . GLN A 1 201 ? -11.352 11.18 2.357 1 95.12 201 GLN A O 1
ATOM 1587 N N . VAL A 1 202 ? -12.172 9.188 2.725 1 95.88 202 VAL A N 1
ATOM 1588 C CA . VAL A 1 202 ? -13.219 9.68 3.613 1 95.88 202 VAL A CA 1
ATOM 1589 C C . VAL A 1 202 ? -12.586 10.367 4.82 1 95.88 202 VAL A C 1
ATOM 1591 O O . VAL A 1 202 ? -13.008 11.469 5.199 1 95.88 202 VAL A O 1
ATOM 1594 N N . LEU A 1 203 ? -11.602 9.789 5.34 1 92.62 203 LEU A N 1
ATOM 1595 C CA . LEU A 1 203 ? -10.961 10.328 6.535 1 92.62 203 LEU A CA 1
ATOM 1596 C C . LEU A 1 203 ? -10.242 11.633 6.219 1 92.62 203 LEU A C 1
ATOM 1598 O O . LEU A 1 203 ? -10.391 12.625 6.945 1 92.62 203 LEU A O 1
ATOM 1602 N N . ILE A 1 204 ? -9.508 11.648 5.141 1 91.69 204 ILE A N 1
ATOM 1603 C CA . ILE A 1 204 ? -8.711 12.82 4.777 1 91.69 204 ILE A CA 1
ATOM 1604 C C . ILE A 1 204 ? -9.633 13.977 4.406 1 91.69 204 ILE A C 1
ATOM 1606 O O . ILE A 1 204 ? -9.453 15.102 4.875 1 91.69 204 ILE A O 1
ATOM 1610 N N . ILE A 1 205 ? -10.602 13.664 3.668 1 95.44 205 ILE A N 1
ATOM 1611 C CA . ILE A 1 205 ? -11.516 14.695 3.197 1 95.44 205 ILE A CA 1
ATOM 1612 C C . ILE A 1 205 ? -12.344 15.227 4.367 1 95.44 205 ILE A C 1
ATOM 1614 O O . ILE A 1 205 ? -12.617 16.422 4.449 1 95.44 205 ILE A O 1
ATOM 1618 N N . SER A 1 206 ? -12.773 14.367 5.238 1 94.88 206 SER A N 1
ATOM 1619 C CA . SER A 1 206 ? -13.492 14.812 6.43 1 94.88 206 SER A CA 1
ATOM 1620 C C . SER A 1 206 ? -12.641 15.773 7.258 1 94.88 206 SER A C 1
ATOM 1622 O O . SER A 1 206 ? -13.133 16.797 7.727 1 94.88 206 SER A O 1
ATOM 1624 N N . ASN A 1 207 ? -11.43 15.422 7.387 1 90.5 207 ASN A N 1
ATOM 1625 C CA . ASN A 1 207 ? -10.516 16.281 8.133 1 90.5 207 ASN A CA 1
ATOM 1626 C C . ASN A 1 207 ? -10.328 17.625 7.438 1 90.5 207 ASN A C 1
ATOM 1628 O O . ASN A 1 207 ? -10.328 18.672 8.094 1 90.5 207 ASN A O 1
ATOM 1632 N N . THR A 1 208 ? -10.125 17.562 6.188 1 92 208 THR A N 1
ATOM 1633 C CA . THR A 1 208 ? -9.984 18.781 5.406 1 92 208 THR A CA 1
ATOM 1634 C C . THR A 1 208 ? -11.234 19.656 5.543 1 92 208 THR A C 1
ATOM 1636 O O . THR A 1 208 ? -11.125 20.875 5.727 1 92 208 THR A O 1
ATOM 1639 N N . THR A 1 209 ? -12.359 19.094 5.516 1 92.69 209 THR A N 1
ATOM 1640 C CA . THR A 1 209 ? -13.617 19.812 5.629 1 92.69 209 THR A CA 1
ATOM 1641 C C . THR A 1 209 ? -13.766 20.438 7.02 1 92.69 209 THR A C 1
ATOM 1643 O O . THR A 1 209 ? -14.273 21.547 7.16 1 92.69 209 THR A O 1
ATOM 1646 N N . ARG A 1 210 ? -13.25 19.781 7.949 1 89.31 210 ARG A N 1
ATOM 1647 C CA . ARG A 1 210 ? -13.352 20.25 9.328 1 89.31 210 ARG A CA 1
ATOM 1648 C C . ARG A 1 210 ? -12.43 21.438 9.57 1 89.31 210 ARG A C 1
ATOM 1650 O O . ARG A 1 210 ? -12.602 22.172 10.555 1 89.31 210 ARG A O 1
ATOM 1657 N N . GLN A 1 211 ? -11.508 21.562 8.758 1 87.12 211 GLN A N 1
ATOM 1658 C CA . GLN A 1 211 ? -10.57 22.672 8.93 1 87.12 211 GLN A CA 1
ATOM 1659 C C . GLN A 1 211 ? -11.164 23.984 8.398 1 87.12 211 GLN A C 1
ATOM 1661 O O . GLN A 1 211 ? -10.594 25.047 8.609 1 87.12 211 GLN A O 1
ATOM 1666 N N . LEU A 1 212 ? -12.234 23.844 7.73 1 86.81 212 LEU A N 1
ATOM 1667 C CA . LEU A 1 212 ? -12.891 25.047 7.246 1 86.81 212 LEU A CA 1
ATOM 1668 C C . LEU A 1 212 ? -13.25 25.969 8.406 1 86.81 212 LEU A C 1
ATOM 1670 O O . LEU A 1 212 ? -13.719 25.516 9.445 1 86.81 212 LEU A O 1
ATOM 1674 N N . ASP A 1 213 ? -13.008 27.219 8.227 1 78.88 213 ASP A N 1
ATOM 1675 C CA . ASP A 1 213 ? -13.25 28.234 9.25 1 78.88 213 ASP A CA 1
ATOM 1676 C C . ASP A 1 213 ? -14.695 28.172 9.742 1 78.88 213 ASP A C 1
ATOM 1678 O O . ASP A 1 213 ? -15.633 28.328 8.961 1 78.88 213 ASP A O 1
ATOM 1682 N N . TYR A 1 214 ? -14.789 27.984 10.953 1 77.88 214 TYR A N 1
ATOM 1683 C CA . TYR A 1 214 ? -16.094 27.891 11.586 1 77.88 214 TYR A CA 1
ATOM 1684 C C . TYR A 1 214 ? -16.875 29.188 11.43 1 77.88 214 TYR A C 1
ATOM 1686 O O . TYR A 1 214 ? -18.109 29.172 11.336 1 77.88 214 TYR A O 1
ATOM 1694 N N . ALA A 1 215 ? -16.109 30.188 11.414 1 77.75 215 ALA A N 1
ATOM 1695 C CA . ALA A 1 215 ? -16.734 31.5 11.281 1 77.75 215 ALA A CA 1
ATOM 1696 C C . ALA A 1 215 ? -17.547 31.594 9.984 1 77.75 215 ALA A C 1
ATOM 1698 O O . ALA A 1 215 ? -18.609 32.219 9.953 1 77.75 215 ALA A O 1
ATOM 1699 N N . LEU A 1 216 ? -17.062 31.016 8.992 1 78.81 216 LEU A N 1
ATOM 1700 C CA . LEU A 1 216 ? -17.75 31.016 7.707 1 78.81 216 LEU A CA 1
ATOM 1701 C C . LEU A 1 216 ? -19.047 30.203 7.785 1 78.81 216 LEU A C 1
ATOM 1703 O O . LEU A 1 216 ? -20.062 30.609 7.219 1 78.81 216 LEU A O 1
ATOM 1707 N N . LEU A 1 217 ? -19 29.188 8.477 1 80.75 217 LEU A N 1
ATOM 1708 C CA . LEU A 1 217 ? -20.172 28.328 8.633 1 80.75 217 LEU A CA 1
ATOM 1709 C C . LEU A 1 217 ? -21.234 29 9.492 1 80.75 217 LEU A C 1
ATOM 1711 O O . LEU A 1 217 ? -22.422 28.969 9.156 1 80.75 217 LEU A O 1
ATOM 1715 N N . GLU A 1 218 ? -20.766 29.609 10.5 1 80.44 218 GLU A N 1
ATOM 1716 C CA . GLU A 1 218 ? -21.672 30.328 11.391 1 80.44 218 GLU A CA 1
ATOM 1717 C C . GLU A 1 218 ? -22.375 31.484 10.664 1 80.44 218 GLU A C 1
ATOM 1719 O O . GLU A 1 218 ? -23.562 31.703 10.852 1 80.44 218 GLU A O 1
ATOM 1724 N N . ALA A 1 219 ? -21.578 32.156 10.008 1 80.5 219 ALA A N 1
ATOM 1725 C CA . ALA A 1 219 ? -22.125 33.281 9.242 1 80.5 219 ALA A CA 1
ATOM 1726 C C . ALA A 1 219 ? -23.203 32.781 8.273 1 80.5 219 ALA A C 1
ATOM 1728 O O . ALA A 1 219 ? -24.25 33.438 8.133 1 80.5 219 ALA A O 1
ATOM 1729 N N . ALA A 1 220 ? -22.984 31.719 7.66 1 80 220 ALA A N 1
ATOM 1730 C CA . ALA A 1 220 ? -23.953 31.188 6.703 1 80 220 ALA A CA 1
ATOM 1731 C C . ALA A 1 220 ? -25.219 30.719 7.402 1 80 220 ALA A C 1
ATOM 1733 O O . ALA A 1 220 ? -26.328 30.922 6.891 1 80 220 ALA A O 1
ATOM 1734 N N . MET A 1 221 ? -25.078 30.172 8.555 1 81 221 MET A N 1
ATOM 1735 C CA . MET A 1 221 ? -26.234 29.672 9.312 1 81 221 MET A CA 1
ATOM 1736 C C . MET A 1 221 ? -27.062 30.828 9.844 1 81 221 MET A C 1
ATOM 1738 O O . MET A 1 221 ? -28.297 30.75 9.898 1 81 221 MET A O 1
ATOM 1742 N N . THR A 1 222 ? -26.344 31.812 10.234 1 79.81 222 THR A N 1
ATOM 1743 C CA . THR A 1 222 ? -27.047 33 10.734 1 79.81 222 THR A CA 1
ATOM 1744 C C . THR A 1 222 ? -27.875 33.656 9.633 1 79.81 222 THR A C 1
ATOM 1746 O O . THR A 1 222 ? -28.938 34.219 9.898 1 79.81 222 THR A O 1
ATOM 1749 N N . LEU A 1 223 ? -27.469 33.469 8.453 1 82.25 223 LEU A N 1
ATOM 1750 C CA . LEU A 1 223 ? -28.172 34.062 7.316 1 82.25 223 LEU A CA 1
ATOM 1751 C C . LEU A 1 223 ? -29.328 33.156 6.871 1 82.25 223 LEU A C 1
ATOM 1753 O O . LEU A 1 223 ? -30.062 33.5 5.938 1 82.25 223 LEU A O 1
ATOM 1757 N N . GLY A 1 224 ? -29.531 32.094 7.574 1 77.81 224 GLY A N 1
ATOM 1758 C CA . GLY A 1 224 ? -30.656 31.203 7.328 1 77.81 224 GLY A CA 1
ATOM 1759 C C . GLY A 1 224 ? -30.422 30.266 6.16 1 77.81 224 GLY A C 1
ATOM 1760 O O . GLY A 1 224 ? -31.359 29.922 5.438 1 77.81 224 GLY A O 1
ATOM 1761 N N . THR A 1 225 ? -29.281 29.953 5.871 1 78.38 225 THR A N 1
ATOM 1762 C CA . THR A 1 225 ? -28.969 29.078 4.738 1 78.38 225 THR A CA 1
ATOM 1763 C C . THR A 1 225 ? -29.375 27.641 5.023 1 78.38 225 THR A C 1
ATOM 1765 O O . THR A 1 225 ? -29.25 27.156 6.148 1 78.38 225 THR A O 1
ATOM 1768 N N . SER A 1 226 ? -30.047 27.062 4.012 1 85.06 226 SER A N 1
ATOM 1769 C CA . SER A 1 226 ? -30.422 25.656 4.121 1 85.06 226 SER A CA 1
ATOM 1770 C C . SER A 1 226 ? -29.203 24.75 4.121 1 85.06 226 SER A C 1
ATOM 1772 O O . SER A 1 226 ? -28.109 25.188 3.752 1 85.06 226 SER A O 1
ATOM 1774 N N . ARG A 1 227 ? -29.375 23.578 4.613 1 84.25 227 ARG A N 1
ATOM 1775 C CA . ARG A 1 227 ? -28.281 22.625 4.719 1 84.25 227 ARG A CA 1
ATOM 1776 C C . ARG A 1 227 ? -27.656 22.375 3.355 1 84.25 227 ARG A C 1
ATOM 1778 O O . ARG A 1 227 ? -26.422 22.344 3.236 1 84.25 227 ARG A O 1
ATOM 1785 N N . TRP A 1 228 ? -28.469 22.203 2.445 1 88.12 228 TRP A N 1
ATOM 1786 C CA . TRP A 1 228 ? -27.969 21.922 1.105 1 88.12 228 TRP A CA 1
ATOM 1787 C C . TRP A 1 228 ? -27.25 23.125 0.523 1 88.12 228 TRP A C 1
ATOM 1789 O O . TRP A 1 228 ? -26.234 22.984 -0.155 1 88.12 228 TRP A O 1
ATOM 1799 N N . LYS A 1 229 ? -27.797 24.312 0.799 1 87.88 229 LYS A N 1
ATOM 1800 C CA . LYS A 1 229 ? -27.156 25.547 0.341 1 87.88 229 LYS A CA 1
ATOM 1801 C C . LYS A 1 229 ? -25.828 25.781 1.059 1 87.88 229 LYS A C 1
ATOM 1803 O O . LYS A 1 229 ? -24.875 26.266 0.458 1 87.88 229 LYS A O 1
ATOM 1808 N N . LEU A 1 230 ? -25.828 25.391 2.277 1 87.19 230 LEU A N 1
ATOM 1809 C CA . LEU A 1 230 ? -24.594 25.5 3.049 1 87.19 230 LEU A CA 1
ATOM 1810 C C . LEU A 1 230 ? -23.5 24.641 2.43 1 87.19 230 LEU A C 1
ATOM 1812 O O . LEU A 1 230 ? -22.359 25.109 2.275 1 87.19 230 LEU A O 1
ATOM 1816 N N . LEU A 1 231 ? -23.906 23.453 2.084 1 89.69 231 LEU A N 1
ATOM 1817 C CA . LEU A 1 231 ? -22.938 22.531 1.494 1 89.69 231 LEU A CA 1
ATOM 1818 C C . LEU A 1 231 ? -22.469 23.031 0.132 1 89.69 231 LEU A C 1
ATOM 1820 O O . LEU A 1 231 ? -21.266 23.109 -0.124 1 89.69 231 LEU A O 1
ATOM 1824 N N . ARG A 1 232 ? -23.312 23.391 -0.64 1 90.12 232 ARG A N 1
ATOM 1825 C CA . ARG A 1 232 ? -23.031 23.672 -2.043 1 90.12 232 ARG A CA 1
ATOM 1826 C C . ARG A 1 232 ? -22.359 25.031 -2.201 1 90.12 232 ARG A C 1
ATOM 1828 O O . ARG A 1 232 ? -21.516 25.219 -3.086 1 90.12 232 ARG A O 1
ATOM 1835 N N . HIS A 1 233 ? -22.641 26 -1.277 1 90.25 233 HIS A N 1
ATOM 1836 C CA . HIS A 1 233 ? -22.188 27.359 -1.521 1 90.25 233 HIS A CA 1
ATOM 1837 C C . HIS A 1 233 ? -21.109 27.781 -0.526 1 90.25 233 HIS A C 1
ATOM 1839 O O . HIS A 1 233 ? -20.422 28.766 -0.733 1 90.25 233 HIS A O 1
ATOM 1845 N N . VAL A 1 234 ? -20.969 27.031 0.456 1 89.06 234 VAL A N 1
ATOM 1846 C CA . VAL A 1 234 ? -20 27.453 1.461 1 89.06 234 VAL A CA 1
ATOM 1847 C C . VAL A 1 234 ? -18.953 26.359 1.669 1 89.06 234 VAL A C 1
ATOM 1849 O O . VAL A 1 234 ? -17.781 26.578 1.396 1 89.06 234 VAL A O 1
ATOM 1852 N N . VAL A 1 235 ? -19.438 25.188 1.987 1 91.25 235 VAL A N 1
ATOM 1853 C CA . VAL A 1 235 ? -18.516 24.125 2.381 1 91.25 235 VAL A CA 1
ATOM 1854 C C . VAL A 1 235 ? -17.719 23.672 1.167 1 91.25 235 VAL A C 1
ATOM 1856 O O . VAL A 1 235 ? -16.484 23.703 1.176 1 91.25 235 VAL A O 1
ATOM 1859 N N . ILE A 1 236 ? -18.406 23.281 0.096 1 92.88 236 ILE A N 1
ATOM 1860 C CA . ILE A 1 236 ? -17.766 22.672 -1.062 1 92.88 236 ILE A CA 1
ATOM 1861 C C . ILE A 1 236 ? -16.797 23.656 -1.695 1 92.88 236 ILE A C 1
ATOM 1863 O O . ILE A 1 236 ? -15.609 23.359 -1.854 1 92.88 236 ILE A O 1
ATOM 1867 N N . PRO A 1 237 ? -17.234 24.859 -1.966 1 90.19 237 PRO A N 1
ATOM 1868 C CA . PRO A 1 237 ? -16.297 25.812 -2.545 1 90.19 237 PRO A CA 1
ATOM 1869 C C . PRO A 1 237 ? -15.156 26.172 -1.592 1 90.19 237 PRO A C 1
ATOM 1871 O O . PRO A 1 237 ? -14.039 26.469 -2.035 1 90.19 237 PRO A O 1
ATOM 1874 N N . GLY A 1 238 ? -15.375 26.172 -0.321 1 88.62 238 GLY A N 1
ATOM 1875 C CA . GLY A 1 238 ? -14.375 26.531 0.665 1 88.62 238 GLY A CA 1
ATOM 1876 C C . GLY A 1 238 ? -13.25 25.516 0.777 1 88.62 238 GLY A C 1
ATOM 1877 O O . GLY A 1 238 ? -12.117 25.859 1.093 1 88.62 238 GLY A O 1
ATOM 1878 N N . VAL A 1 239 ? -13.617 24.25 0.459 1 92.44 239 VAL A N 1
ATOM 1879 C CA . VAL A 1 239 ? -12.625 23.219 0.684 1 92.44 239 VAL A CA 1
ATOM 1880 C C . VAL A 1 239 ? -12.109 22.688 -0.655 1 92.44 239 VAL A C 1
ATOM 1882 O O . VAL A 1 239 ? -11.172 21.891 -0.698 1 92.44 239 VAL A O 1
ATOM 1885 N N . LEU A 1 240 ? -12.578 23.141 -1.724 1 93.44 240 LEU A N 1
ATOM 1886 C CA . LEU A 1 240 ? -12.344 22.562 -3.043 1 93.44 240 LEU A CA 1
ATOM 1887 C C . LEU A 1 240 ? -10.852 22.562 -3.375 1 93.44 240 LEU A C 1
ATOM 1889 O O . LEU A 1 240 ? -10.32 21.547 -3.832 1 93.44 240 LEU A O 1
ATOM 1893 N N . PRO A 1 241 ? -10.102 23.672 -3.176 1 92.75 241 PRO A N 1
ATOM 1894 C CA . PRO A 1 241 ? -8.672 23.625 -3.494 1 92.75 241 PRO A CA 1
ATOM 1895 C C . PRO A 1 241 ? -7.91 22.594 -2.656 1 92.75 241 PRO A C 1
ATOM 1897 O O . PRO A 1 241 ? -7.078 21.859 -3.186 1 92.75 241 PRO A O 1
ATOM 1900 N N . GLN A 1 242 ? -8.258 22.578 -1.421 1 92.44 242 GLN A N 1
ATOM 1901 C CA . GLN A 1 242 ? -7.598 21.609 -0.544 1 92.44 242 GLN A CA 1
ATOM 1902 C C . GLN A 1 242 ? -8.031 20.188 -0.874 1 92.44 242 GLN A C 1
ATOM 1904 O O . GLN A 1 242 ? -7.23 19.25 -0.784 1 92.44 242 GLN A O 1
ATOM 1909 N N . LEU A 1 243 ? -9.258 20.062 -1.195 1 94.88 243 LEU A N 1
ATOM 1910 C CA . LEU A 1 243 ? -9.766 18.766 -1.61 1 94.88 243 LEU A CA 1
ATOM 1911 C C . LEU A 1 243 ? -9.008 18.25 -2.826 1 94.88 243 LEU A C 1
ATOM 1913 O O . LEU A 1 243 ? -8.688 17.062 -2.902 1 94.88 243 LEU A O 1
ATOM 1917 N N . TYR A 1 244 ? -8.766 19.156 -3.732 1 94.81 244 TYR A N 1
ATOM 1918 C CA . TYR A 1 244 ? -8.016 18.797 -4.934 1 94.81 244 TYR A CA 1
ATOM 1919 C C . TYR A 1 244 ? -6.609 18.328 -4.578 1 94.81 244 TYR A C 1
ATOM 1921 O O . TYR A 1 244 ? -6.125 17.328 -5.121 1 94.81 244 TYR A O 1
ATOM 1929 N N . ARG A 1 245 ? -5.996 18.953 -3.68 1 91.38 245 ARG A N 1
ATOM 1930 C CA . ARG A 1 245 ? -4.66 18.562 -3.238 1 91.38 245 ARG A CA 1
ATOM 1931 C C . ARG A 1 245 ? -4.684 17.219 -2.535 1 91.38 245 ARG A C 1
ATOM 1933 O O . ARG A 1 245 ? -3.793 16.391 -2.734 1 91.38 245 ARG A O 1
ATOM 1940 N N . ASP A 1 246 ? -5.727 17.016 -1.755 1 91.88 246 ASP A N 1
ATOM 1941 C CA . ASP A 1 246 ? -5.895 15.734 -1.08 1 91.88 246 ASP A CA 1
ATOM 1942 C C . ASP A 1 246 ? -6.031 14.594 -2.09 1 91.88 246 ASP A C 1
ATOM 1944 O O . ASP A 1 246 ? -5.43 13.531 -1.922 1 91.88 246 ASP A O 1
ATOM 1948 N N . GLN A 1 247 ? -6.781 14.914 -3.1 1 94.69 247 GLN A N 1
ATOM 1949 C CA . GLN A 1 247 ? -7.008 13.891 -4.113 1 94.69 247 GLN A CA 1
ATOM 1950 C C . GLN A 1 247 ? -5.723 13.562 -4.863 1 94.69 247 GLN A C 1
ATOM 1952 O O . GLN A 1 247 ? -5.5 12.414 -5.25 1 94.69 247 GLN A O 1
ATOM 1957 N N . ARG A 1 248 ? -4.883 14.547 -5.102 1 91.12 248 ARG A N 1
ATOM 1958 C CA . ARG A 1 248 ? -3.6 14.32 -5.758 1 91.12 248 ARG A CA 1
ATOM 1959 C C . ARG A 1 248 ? -2.705 13.414 -4.91 1 91.12 248 ARG A C 1
ATOM 1961 O O . ARG A 1 248 ? -2.07 12.5 -5.434 1 91.12 248 ARG A O 1
ATOM 1968 N N . ILE A 1 249 ? -2.748 13.633 -3.693 1 86.62 249 ILE A N 1
ATOM 1969 C CA . ILE A 1 249 ? -1.956 12.828 -2.771 1 86.62 249 ILE A CA 1
ATOM 1970 C C . ILE A 1 249 ? -2.48 11.391 -2.762 1 86.62 249 ILE A C 1
ATOM 1972 O O . ILE A 1 249 ? -1.702 10.438 -2.857 1 86.62 249 ILE A O 1
ATOM 1976 N N . LEU A 1 250 ? -3.762 11.258 -2.697 1 91.25 250 LEU A N 1
ATOM 1977 C CA . LEU A 1 250 ? -4.387 9.938 -2.629 1 91.25 250 LEU A CA 1
ATOM 1978 C C . LEU A 1 250 ? -4.176 9.164 -3.928 1 91.25 250 LEU A C 1
ATOM 1980 O O . LEU A 1 250 ? -4.043 7.941 -3.914 1 91.25 250 LEU A O 1
ATOM 1984 N N . LEU A 1 251 ? -4.168 9.883 -4.996 1 91.31 251 LEU A N 1
ATOM 1985 C CA . LEU A 1 251 ? -3.893 9.242 -6.273 1 91.31 251 LEU A CA 1
ATOM 1986 C C . LEU A 1 251 ? -2.479 8.672 -6.305 1 91.31 251 LEU A C 1
ATOM 1988 O O . LEU A 1 251 ? -2.248 7.602 -6.875 1 91.31 251 LEU A O 1
ATOM 1992 N N . GLY A 1 252 ? -1.573 9.391 -5.754 1 87.06 252 GLY A N 1
ATOM 1993 C CA . GLY A 1 252 ? -0.225 8.867 -5.617 1 87.06 252 GLY A CA 1
ATOM 1994 C C . GLY A 1 252 ? -0.174 7.547 -4.863 1 87.06 252 GLY A C 1
ATOM 1995 O O . GLY A 1 252 ? 0.535 6.625 -5.27 1 87.06 252 GLY A O 1
ATOM 1996 N N . TRP A 1 253 ? -0.964 7.426 -3.824 1 86.94 253 TRP A N 1
ATOM 1997 C CA . TRP A 1 253 ? -1.026 6.203 -3.031 1 86.94 253 TRP A CA 1
ATOM 1998 C C . TRP A 1 253 ? -1.715 5.086 -3.805 1 86.94 253 TRP A C 1
ATOM 2000 O O . TRP A 1 253 ? -1.406 3.906 -3.613 1 86.94 253 TRP A O 1
ATOM 2010 N N . ALA A 1 254 ? -2.611 5.488 -4.645 1 92.81 254 ALA A N 1
ATOM 2011 C CA . ALA A 1 254 ? -3.373 4.512 -5.418 1 92.81 254 ALA A CA 1
ATOM 2012 C C . ALA A 1 254 ? -2.453 3.68 -6.309 1 92.81 254 ALA A C 1
ATOM 2014 O O . ALA A 1 254 ? -2.766 2.529 -6.633 1 92.81 254 ALA A O 1
ATOM 2015 N N . TRP A 1 255 ? -1.327 4.234 -6.664 1 90.31 255 TRP A N 1
ATOM 2016 C CA . TRP A 1 255 ? -0.379 3.512 -7.504 1 90.31 255 TRP A CA 1
ATOM 2017 C C . TRP A 1 255 ? 0.171 2.291 -6.773 1 90.31 255 TRP A C 1
ATOM 2019 O O . TRP A 1 255 ? 0.432 1.255 -7.391 1 90.31 255 TRP A O 1
ATOM 2029 N N . THR A 1 256 ? 0.338 2.436 -5.523 1 90.56 256 THR A N 1
ATOM 2030 C CA . THR A 1 256 ? 0.746 1.288 -4.719 1 90.56 256 THR A CA 1
ATOM 2031 C C . THR A 1 256 ? -0.298 0.178 -4.793 1 90.56 256 THR A C 1
ATOM 2033 O O . THR A 1 256 ? 0.04 -0.984 -5.031 1 90.56 256 THR A O 1
ATOM 2036 N N . TYR A 1 257 ? -1.518 0.542 -4.652 1 92.75 257 TYR A N 1
ATOM 2037 C CA . TYR A 1 257 ? -2.598 -0.439 -4.652 1 92.75 257 TYR A CA 1
ATOM 2038 C C . TYR A 1 257 ? -2.797 -1.025 -6.047 1 92.75 257 TYR A C 1
ATOM 2040 O O . TYR A 1 257 ? -3.211 -2.18 -6.188 1 92.75 257 TYR A O 1
ATOM 2048 N N . LEU A 1 258 ? -2.457 -0.228 -7.078 1 92.62 258 LEU A N 1
ATOM 2049 C CA . LEU A 1 258 ? -2.523 -0.752 -8.438 1 92.62 258 LEU A CA 1
ATOM 2050 C C . LEU A 1 258 ? -1.568 -1.929 -8.617 1 92.62 258 LEU A C 1
ATOM 2052 O O . LEU A 1 258 ? -1.955 -2.975 -9.141 1 92.62 258 LEU A O 1
ATOM 2056 N N . ILE A 1 259 ? -0.33 -1.717 -8.188 1 91.69 259 ILE A N 1
ATOM 2057 C CA . ILE A 1 259 ? 0.671 -2.766 -8.352 1 91.69 259 ILE A CA 1
ATOM 2058 C C . ILE A 1 259 ? 0.272 -3.992 -7.531 1 91.69 259 ILE A C 1
ATOM 2060 O O . ILE A 1 259 ? 0.371 -5.125 -8.008 1 91.69 259 ILE A O 1
ATOM 2064 N N . VAL A 1 260 ? -0.256 -3.773 -6.395 1 89.94 260 VAL A N 1
ATOM 2065 C CA . VAL A 1 260 ? -0.712 -4.859 -5.531 1 89.94 260 VAL A CA 1
ATOM 2066 C C . VAL A 1 260 ? -1.859 -5.609 -6.207 1 89.94 260 VAL A C 1
ATOM 2068 O O . VAL A 1 260 ? -1.882 -6.84 -6.219 1 89.94 260 VAL A O 1
ATOM 2071 N N . ALA A 1 261 ? -2.777 -4.844 -6.734 1 91.56 261 ALA A N 1
ATOM 2072 C CA . ALA A 1 261 ? -3.949 -5.41 -7.395 1 91.56 261 ALA A CA 1
ATOM 2073 C C . ALA A 1 261 ? -3.541 -6.297 -8.57 1 91.56 261 ALA A C 1
ATOM 2075 O O . ALA A 1 261 ? -4.129 -7.355 -8.789 1 91.56 261 ALA A O 1
ATOM 2076 N N . GLU A 1 262 ? -2.557 -5.906 -9.258 1 90 262 GLU A N 1
ATOM 2077 C CA . GLU A 1 262 ? -2.125 -6.641 -10.445 1 90 262 GLU A CA 1
ATOM 2078 C C . GLU A 1 262 ? -1.298 -7.863 -10.062 1 90 262 GLU A C 1
ATOM 2080 O O . GLU A 1 262 ? -1.099 -8.766 -10.883 1 90 262 GLU A O 1
ATOM 2085 N N . LEU A 1 263 ? -0.801 -7.879 -8.859 1 84.88 263 LEU A N 1
ATOM 2086 C CA . LEU A 1 263 ? -0.144 -9.078 -8.344 1 84.88 263 LEU A CA 1
ATOM 2087 C C . LEU A 1 263 ? -1.167 -10.156 -8.008 1 84.88 263 LEU A C 1
ATOM 2089 O O . LEU A 1 263 ? -0.878 -11.352 -8.117 1 84.88 263 LEU A O 1
ATOM 2093 N N . ILE A 1 264 ? -2.24 -9.672 -7.508 1 80.81 264 ILE A N 1
ATOM 2094 C CA . ILE A 1 264 ? -3.297 -10.586 -7.09 1 80.81 264 ILE A CA 1
ATOM 2095 C C . ILE A 1 264 ? -4.066 -11.078 -8.312 1 80.81 264 ILE A C 1
ATOM 2097 O O . ILE A 1 264 ? -4.395 -12.258 -8.414 1 80.81 264 ILE A O 1
ATOM 2101 N N . GLY A 1 265 ? -4.277 -10.031 -9.328 1 68.88 265 GLY A N 1
ATOM 2102 C CA . GLY A 1 265 ? -4.996 -10.406 -10.531 1 68.88 265 GLY A CA 1
ATOM 2103 C C . GLY A 1 265 ? -4.082 -10.852 -11.656 1 68.88 265 GLY A C 1
ATOM 2104 O O . GLY A 1 265 ? -2.953 -10.367 -11.773 1 68.88 265 GLY A O 1
ATOM 2105 N N . THR A 1 266 ? -4.023 -12.117 -12.156 1 62.38 266 THR A N 1
ATOM 2106 C CA . THR A 1 266 ? -3.023 -12.891 -12.883 1 62.38 266 THR A CA 1
ATOM 2107 C C . THR A 1 266 ? -2.926 -12.43 -14.336 1 62.38 266 THR A C 1
ATOM 2109 O O . THR A 1 266 ? -1.954 -12.734 -15.031 1 62.38 266 THR A O 1
ATOM 2112 N N . SER A 1 267 ? -3.613 -11.484 -14.805 1 64.12 267 SER A N 1
ATOM 2113 C CA . SER A 1 267 ? -3.523 -11.758 -16.234 1 64.12 267 SER A CA 1
ATOM 2114 C C . SER A 1 267 ? -3.158 -10.5 -17.016 1 64.12 267 SER A C 1
ATOM 2116 O O . SER A 1 267 ? -3.043 -10.539 -18.25 1 64.12 267 SER A O 1
ATOM 2118 N N . SER A 1 268 ? -2.768 -9.367 -16.391 1 76 268 SER A N 1
ATOM 2119 C CA . SER A 1 268 ? -2.496 -8.211 -17.234 1 76 268 SER A CA 1
ATOM 2120 C C . SER A 1 268 ? -1.949 -7.043 -16.422 1 76 268 SER A C 1
ATOM 2122 O O . SER A 1 268 ? -1.921 -7.098 -15.188 1 76 268 SER A O 1
ATOM 2124 N N . GLY A 1 269 ? -1.298 -6.137 -17.234 1 85.19 269 GLY A N 1
ATOM 2125 C CA . GLY A 1 269 ? -0.829 -4.91 -16.609 1 85.19 269 GLY A CA 1
ATOM 2126 C C . GLY A 1 269 ? 0.684 -4.816 -16.531 1 85.19 269 GLY A C 1
ATOM 2127 O O . GLY A 1 269 ? 1.388 -5.75 -16.922 1 85.19 269 GLY A O 1
ATOM 2128 N N . ILE A 1 270 ? 1.084 -3.74 -16.062 1 87.44 270 ILE A N 1
ATOM 2129 C CA . ILE A 1 270 ? 2.512 -3.447 -16.016 1 87.44 270 ILE A CA 1
ATOM 2130 C C . ILE A 1 270 ? 3.193 -4.375 -15.016 1 87.44 270 ILE A C 1
ATOM 2132 O O . ILE A 1 270 ? 4.344 -4.777 -15.211 1 87.44 270 ILE A O 1
ATOM 2136 N N . THR A 1 271 ? 2.523 -4.703 -13.977 1 86.62 271 THR A N 1
ATOM 2137 C CA . THR A 1 271 ? 3.107 -5.594 -12.977 1 86.62 271 THR A CA 1
ATOM 2138 C C . THR A 1 271 ? 3.34 -6.984 -13.562 1 86.62 271 THR A C 1
ATOM 2140 O O . THR A 1 271 ? 4.344 -7.633 -13.25 1 86.62 271 THR A O 1
ATOM 2143 N N . TRP A 1 272 ? 2.459 -7.363 -14.32 1 84.31 272 TRP A N 1
ATOM 2144 C CA . TRP A 1 272 ? 2.629 -8.641 -15.008 1 84.31 272 TRP A CA 1
ATOM 2145 C C . TRP A 1 272 ? 3.859 -8.609 -15.906 1 84.31 272 TRP A C 1
ATOM 2147 O O . TRP A 1 272 ? 4.637 -9.562 -15.938 1 84.31 272 TRP A O 1
ATOM 2157 N N . PHE A 1 273 ? 3.998 -7.555 -16.609 1 85.56 273 PHE A N 1
ATOM 2158 C CA . PHE A 1 273 ? 5.172 -7.387 -17.453 1 85.56 273 PHE A CA 1
ATOM 2159 C C . PHE A 1 273 ? 6.449 -7.48 -16.641 1 85.56 273 PHE A C 1
ATOM 2161 O O . PHE A 1 273 ? 7.379 -8.203 -17 1 85.56 273 PHE A O 1
ATOM 2168 N N . ILE A 1 274 ? 6.48 -6.84 -15.531 1 89.06 274 ILE A N 1
ATOM 2169 C CA . ILE A 1 274 ? 7.66 -6.816 -14.672 1 89.06 274 ILE A CA 1
ATOM 2170 C C . ILE A 1 274 ? 7.965 -8.227 -14.172 1 89.06 274 ILE A C 1
ATOM 2172 O O . ILE A 1 274 ? 9.117 -8.672 -14.227 1 89.06 274 ILE A O 1
ATOM 2176 N N . THR A 1 275 ? 6.969 -8.898 -13.805 1 86.81 275 THR A N 1
ATOM 2177 C CA . THR A 1 275 ? 7.152 -10.242 -13.258 1 86.81 275 THR A CA 1
ATOM 2178 C C . THR A 1 275 ? 7.609 -11.211 -14.344 1 86.81 275 THR A C 1
ATOM 2180 O O . THR A 1 275 ? 8.469 -12.062 -14.102 1 86.81 275 THR A O 1
ATOM 2183 N N . GLN A 1 276 ? 7.047 -11.062 -15.453 1 85.06 276 GLN A N 1
ATOM 2184 C CA . GLN A 1 276 ? 7.43 -11.922 -16.578 1 85.06 276 GLN A CA 1
ATOM 2185 C C . GLN A 1 276 ? 8.883 -11.68 -16.969 1 85.06 276 GLN A C 1
ATOM 2187 O O . GLN A 1 276 ? 9.633 -12.633 -17.203 1 85.06 276 GLN A O 1
ATOM 2192 N N . GLN A 1 277 ? 9.195 -10.414 -17.109 1 87.06 277 GLN A N 1
ATOM 2193 C CA . GLN A 1 277 ? 10.562 -10.078 -17.484 1 87.06 277 GLN A CA 1
ATOM 2194 C C . GLN A 1 277 ? 11.555 -10.555 -16.422 1 87.06 277 GLN A C 1
ATOM 2196 O O . GLN A 1 277 ? 12.672 -10.977 -16.766 1 87.06 277 GLN A O 1
ATOM 2201 N N . ALA A 1 278 ? 11.172 -10.477 -15.219 1 88.5 278 ALA A N 1
ATOM 2202 C CA . ALA A 1 278 ? 12.023 -10.969 -14.141 1 88.5 278 ALA A CA 1
ATOM 2203 C C . ALA A 1 278 ? 12.188 -12.484 -14.219 1 88.5 278 ALA A C 1
ATOM 2205 O O . ALA A 1 278 ? 13.273 -13.008 -13.969 1 88.5 278 ALA A O 1
ATOM 2206 N N . ARG A 1 279 ? 11.141 -13.102 -14.547 1 86.12 279 ARG A N 1
ATOM 2207 C CA . ARG A 1 279 ? 11.172 -14.555 -14.672 1 86.12 279 ARG A CA 1
ATOM 2208 C C . ARG A 1 279 ? 12.125 -15 -15.773 1 86.12 279 ARG A C 1
ATOM 2210 O O . ARG A 1 279 ? 12.836 -15.992 -15.625 1 86.12 279 ARG A O 1
ATOM 2217 N N . TYR A 1 280 ? 12.078 -14.242 -16.766 1 85.88 280 TYR A N 1
ATOM 2218 C CA . TYR A 1 280 ? 12.938 -14.562 -17.891 1 85.88 280 TYR A CA 1
ATOM 2219 C C . TYR A 1 280 ? 14.32 -13.945 -17.719 1 85.88 280 TYR A C 1
ATOM 2221 O O . TYR A 1 280 ? 15.125 -13.945 -18.656 1 85.88 280 TYR A O 1
ATOM 2229 N N . GLU A 1 281 ? 14.531 -13.25 -16.594 1 89.62 281 GLU A N 1
ATOM 2230 C CA . GLU A 1 281 ? 15.82 -12.711 -16.172 1 89.62 281 GLU A CA 1
ATOM 2231 C C . GLU A 1 281 ? 16.234 -11.547 -17.062 1 89.62 281 GLU A C 1
ATOM 2233 O O . GLU A 1 281 ? 17.422 -11.375 -17.359 1 89.62 281 GLU A O 1
ATOM 2238 N N . HIS A 1 282 ? 15.305 -10.977 -17.625 1 88.69 282 HIS A N 1
ATOM 2239 C CA . HIS A 1 282 ? 15.547 -9.711 -18.312 1 88.69 282 HIS A CA 1
ATOM 2240 C C . HIS A 1 282 ? 15.383 -8.531 -17.359 1 88.69 282 HIS A C 1
ATOM 2242 O O . HIS A 1 282 ? 14.438 -7.75 -17.484 1 88.69 282 HIS A O 1
ATOM 2248 N N . PHE A 1 283 ? 16.406 -8.305 -16.641 1 92.12 283 PHE A N 1
ATOM 2249 C CA . PHE A 1 283 ? 16.266 -7.332 -15.562 1 92.12 283 PHE A CA 1
ATOM 2250 C C . PHE A 1 283 ? 16.453 -5.914 -16.078 1 92.12 283 PHE A C 1
ATOM 2252 O O . PHE A 1 283 ? 16 -4.953 -15.445 1 92.12 283 PHE A O 1
ATOM 2259 N N . ASP A 1 284 ? 17.078 -5.789 -17.219 1 91.81 284 ASP A N 1
ATOM 2260 C CA . ASP A 1 284 ? 17.141 -4.469 -17.844 1 91.81 284 ASP A CA 1
ATOM 2261 C C . ASP A 1 284 ? 15.734 -3.932 -18.125 1 91.81 284 ASP A C 1
ATOM 2263 O O . ASP A 1 284 ? 15.43 -2.773 -17.812 1 91.81 284 ASP A O 1
ATOM 2267 N N . ASN A 1 285 ? 14.914 -4.867 -18.578 1 89.19 285 ASN A N 1
ATOM 2268 C CA . ASN A 1 285 ? 13.531 -4.5 -18.844 1 89.19 285 ASN A CA 1
ATOM 2269 C C . ASN A 1 285 ? 12.758 -4.223 -17.562 1 89.19 285 ASN A C 1
ATOM 2271 O O . ASN A 1 285 ? 11.867 -3.369 -17.547 1 89.19 285 ASN A O 1
ATOM 2275 N N . VAL A 1 286 ? 13.125 -4.898 -16.547 1 91.12 286 VAL A N 1
ATOM 2276 C CA . VAL A 1 286 ? 12.477 -4.707 -15.258 1 91.12 286 VAL A CA 1
ATOM 2277 C C . VAL A 1 286 ? 12.766 -3.301 -14.734 1 91.12 286 VAL A C 1
ATOM 2279 O O . VAL A 1 286 ? 11.844 -2.566 -14.367 1 91.12 286 VAL A O 1
ATOM 2282 N N . TYR A 1 287 ? 14.031 -2.93 -14.789 1 93.19 287 TYR A N 1
ATOM 2283 C CA . TYR A 1 287 ? 14.43 -1.6 -14.344 1 93.19 287 TYR A CA 1
ATOM 2284 C C . TYR A 1 287 ? 13.789 -0.519 -15.211 1 93.19 287 TYR A C 1
ATOM 2286 O O . TYR A 1 287 ? 13.328 0.502 -14.688 1 93.19 287 TYR A O 1
ATOM 2294 N N . ALA A 1 288 ? 13.766 -0.762 -16.438 1 90.88 288 ALA A N 1
ATOM 2295 C CA . ALA A 1 288 ? 13.164 0.194 -17.359 1 90.88 288 ALA A CA 1
ATOM 2296 C C . ALA A 1 288 ? 11.68 0.394 -17.062 1 90.88 288 ALA A C 1
ATOM 2298 O O . ALA A 1 288 ? 11.195 1.527 -17.016 1 90.88 288 ALA A O 1
ATOM 2299 N N . ALA A 1 289 ? 11 -0.701 -16.812 1 90.06 289 ALA A N 1
ATOM 2300 C CA . ALA A 1 289 ? 9.57 -0.636 -16.516 1 90.06 289 ALA A CA 1
ATOM 2301 C C . ALA A 1 289 ? 9.312 0.134 -15.227 1 90.06 289 ALA A C 1
ATOM 2303 O O . ALA A 1 289 ? 8.398 0.956 -15.156 1 90.06 289 ALA A O 1
ATOM 2304 N N . ILE A 1 290 ? 10.102 -0.107 -14.227 1 91.56 290 ILE A N 1
ATOM 2305 C CA . ILE A 1 290 ? 9.961 0.568 -12.945 1 91.56 290 ILE A CA 1
ATOM 2306 C C . ILE A 1 290 ? 10.195 2.066 -13.117 1 91.56 290 ILE A C 1
ATOM 2308 O O . ILE A 1 290 ? 9.453 2.887 -12.57 1 91.56 290 ILE A O 1
ATOM 2312 N N . PHE A 1 291 ? 11.203 2.373 -13.898 1 91.06 291 PHE A N 1
ATOM 2313 C CA . PHE A 1 291 ? 11.508 3.771 -14.172 1 91.06 291 PHE A CA 1
ATOM 2314 C C . PHE A 1 291 ? 10.344 4.453 -14.875 1 91.06 291 PHE A C 1
ATOM 2316 O O . PHE A 1 291 ? 9.984 5.582 -14.539 1 91.06 291 PHE A O 1
ATOM 2323 N N . ILE A 1 292 ? 9.742 3.783 -15.773 1 91.19 292 ILE A N 1
ATOM 2324 C CA . ILE A 1 292 ? 8.625 4.332 -16.531 1 91.19 292 ILE A CA 1
ATOM 2325 C C . ILE A 1 292 ? 7.445 4.594 -15.602 1 91.19 292 ILE A C 1
ATOM 2327 O O . ILE A 1 292 ? 6.766 5.613 -15.727 1 91.19 292 ILE A O 1
ATOM 2331 N N . ILE A 1 293 ? 7.223 3.736 -14.672 1 89.56 293 ILE A N 1
ATOM 2332 C CA . ILE A 1 293 ? 6.156 3.914 -13.695 1 89.56 293 ILE A CA 1
ATOM 2333 C C . ILE A 1 293 ? 6.398 5.191 -12.891 1 89.56 293 ILE A C 1
ATOM 2335 O O . ILE A 1 293 ? 5.477 5.98 -12.68 1 89.56 293 ILE A O 1
ATOM 2339 N N . GLY A 1 294 ? 7.602 5.367 -12.477 1 89.44 294 GLY A N 1
ATOM 2340 C CA . GLY A 1 294 ? 7.953 6.574 -11.742 1 89.44 294 GLY A CA 1
ATOM 2341 C C . GLY A 1 294 ? 7.75 7.844 -12.547 1 89.44 294 GLY A C 1
ATOM 2342 O O . GLY A 1 294 ? 7.219 8.828 -12.031 1 89.44 294 GLY A O 1
ATOM 2343 N N . VAL A 1 295 ? 8.109 7.805 -13.773 1 90.56 295 VAL A N 1
ATOM 2344 C CA . VAL A 1 295 ? 7.98 8.961 -14.656 1 90.56 295 VAL A CA 1
ATOM 2345 C C . VAL A 1 295 ? 6.504 9.273 -14.883 1 90.56 295 VAL A C 1
ATOM 2347 O O . VAL A 1 295 ? 6.094 10.438 -14.852 1 90.56 295 VAL A O 1
ATOM 2350 N N . ILE A 1 296 ? 5.75 8.258 -15.086 1 90.44 296 ILE A N 1
ATOM 2351 C CA . ILE A 1 296 ? 4.32 8.453 -15.305 1 90.44 296 ILE A CA 1
ATOM 2352 C C . ILE A 1 296 ? 3.678 9.023 -14.047 1 90.44 296 ILE A C 1
ATOM 2354 O O . ILE A 1 296 ? 2.869 9.953 -14.117 1 90.44 296 ILE A O 1
ATOM 2358 N N . GLY A 1 297 ? 4.008 8.398 -12.969 1 87.62 297 GLY A N 1
ATOM 2359 C CA . GLY A 1 297 ? 3.496 8.922 -11.711 1 87.62 297 GLY A CA 1
ATOM 2360 C C . GLY A 1 297 ? 3.836 10.383 -11.484 1 87.62 297 GLY A C 1
ATOM 2361 O O . GLY A 1 297 ? 2.961 11.188 -11.141 1 87.62 297 GLY A O 1
ATOM 2362 N N . LEU A 1 298 ? 5.07 10.75 -11.68 1 88.94 298 LEU A N 1
ATOM 2363 C CA . LEU A 1 298 ? 5.531 12.117 -11.516 1 88.94 298 LEU A CA 1
ATOM 2364 C C . LEU A 1 298 ? 4.863 13.047 -12.523 1 88.94 298 LEU A C 1
ATOM 2366 O O . LEU A 1 298 ? 4.406 14.133 -12.172 1 88.94 298 LEU A O 1
ATOM 2370 N N . SER A 1 299 ? 4.816 12.641 -13.742 1 91.56 299 SER A N 1
ATOM 2371 C CA . SER A 1 299 ? 4.227 13.453 -14.797 1 91.56 299 SER A CA 1
ATOM 2372 C C . SER A 1 299 ? 2.742 13.695 -14.547 1 91.56 299 SER A C 1
ATOM 2374 O O . SER A 1 299 ? 2.242 14.797 -14.766 1 91.56 299 SER A O 1
ATOM 2376 N N . THR A 1 300 ? 2.082 12.672 -14.172 1 90.19 300 THR A N 1
ATOM 2377 C CA . THR A 1 300 ? 0.664 12.812 -13.859 1 90.19 300 THR A CA 1
ATOM 2378 C C . THR A 1 300 ? 0.456 13.812 -12.727 1 90.19 300 THR A C 1
ATOM 2380 O O . THR A 1 300 ? -0.416 14.68 -12.805 1 90.19 300 THR A O 1
ATOM 2383 N N . ASP A 1 301 ? 1.217 13.664 -11.711 1 89.56 301 ASP A N 1
ATOM 2384 C CA . ASP A 1 301 ? 1.101 14.586 -10.586 1 89.56 301 ASP A CA 1
ATOM 2385 C C . ASP A 1 301 ? 1.394 16.016 -11.016 1 89.56 301 ASP A C 1
ATOM 2387 O O . ASP A 1 301 ? 0.709 16.953 -10.594 1 89.56 301 ASP A O 1
ATOM 2391 N N . MET A 1 302 ? 2.418 16.234 -11.828 1 91.06 302 MET A N 1
ATOM 2392 C CA . MET A 1 302 ? 2.768 17.562 -12.312 1 91.06 302 MET A CA 1
ATOM 2393 C C . MET A 1 302 ? 1.646 18.141 -13.164 1 91.06 302 MET A C 1
ATOM 2395 O O . MET A 1 302 ? 1.344 19.328 -13.078 1 91.06 302 MET A O 1
ATOM 2399 N N . LEU A 1 303 ? 1.118 17.312 -13.953 1 93.56 303 LEU A N 1
ATOM 2400 C CA . LEU A 1 303 ? 0 17.734 -14.781 1 93.56 303 LEU A CA 1
ATOM 2401 C C . LEU A 1 303 ? -1.192 18.141 -13.922 1 93.56 303 LEU A C 1
ATOM 2403 O O . LEU A 1 303 ? -1.815 19.172 -14.164 1 93.56 303 LEU A O 1
ATOM 2407 N N . LEU A 1 304 ? -1.493 17.359 -13 1 92.44 304 LEU A N 1
ATOM 2408 C CA . LEU A 1 304 ? -2.607 17.656 -12.109 1 92.44 304 LEU A CA 1
ATOM 2409 C C . LEU A 1 304 ? -2.32 18.906 -11.289 1 92.44 304 LEU A C 1
ATOM 2411 O O . LEU A 1 304 ? -3.225 19.703 -11.031 1 92.44 304 LEU A O 1
ATOM 2415 N N . ALA A 1 305 ? -1.096 19.031 -10.883 1 90.88 305 ALA A N 1
ATOM 2416 C CA . ALA A 1 305 ? -0.713 20.234 -10.164 1 90.88 305 ALA A CA 1
ATOM 2417 C C . ALA A 1 305 ? -0.919 21.484 -11.031 1 90.88 305 ALA A C 1
ATOM 2419 O O . ALA A 1 305 ? -1.428 22.5 -10.562 1 90.88 305 ALA A O 1
ATOM 2420 N N . TRP A 1 306 ? -0.503 21.359 -12.195 1 92.94 306 TRP A N 1
ATOM 2421 C CA . TRP A 1 306 ? -0.668 22.453 -13.148 1 92.94 306 TRP A CA 1
ATOM 2422 C C . TRP A 1 306 ? -2.145 22.766 -13.367 1 92.94 306 TRP A C 1
ATOM 2424 O O . TRP A 1 306 ? -2.537 23.938 -13.391 1 92.94 306 TRP A O 1
ATOM 2434 N N . LEU A 1 307 ? -2.959 21.797 -13.492 1 94.31 307 LEU A N 1
ATOM 2435 C CA . LEU A 1 307 ? -4.398 21.969 -13.656 1 94.31 307 LEU A CA 1
ATOM 2436 C C . LEU A 1 307 ? -5.012 22.609 -12.422 1 94.31 307 LEU A C 1
ATOM 2438 O O . LEU A 1 307 ? -5.922 23.438 -12.531 1 94.31 307 LEU A O 1
ATOM 2442 N N . GLY A 1 308 ? -4.559 22.219 -11.305 1 92 308 GLY A N 1
ATOM 2443 C CA . GLY A 1 308 ? -5.031 22.797 -10.062 1 92 308 GLY A CA 1
ATOM 2444 C C . GLY A 1 308 ? -4.797 24.297 -9.984 1 92 308 GLY A C 1
ATOM 2445 O O . GLY A 1 308 ? -5.672 25.047 -9.555 1 92 308 GLY A O 1
ATOM 2446 N N . LYS A 1 309 ? -3.652 24.781 -10.43 1 90.12 309 LYS A N 1
ATOM 2447 C CA . LYS A 1 309 ? -3.33 26.203 -10.438 1 90.12 309 LYS A CA 1
ATOM 2448 C C . LYS A 1 309 ? -4.273 26.969 -11.352 1 90.12 309 LYS A C 1
ATOM 2450 O O . LYS A 1 309 ? -4.617 28.125 -11.062 1 90.12 309 LYS A O 1
ATOM 2455 N N . ARG A 1 310 ? -4.699 26.359 -12.328 1 91.38 310 ARG A N 1
ATOM 2456 C CA . ARG A 1 310 ? -5.594 27 -13.289 1 91.38 310 ARG A CA 1
ATOM 2457 C C . ARG A 1 310 ? -7.031 27 -12.789 1 91.38 310 ARG A C 1
ATOM 2459 O O . ARG A 1 310 ? -7.781 27.953 -13 1 91.38 310 ARG A O 1
ATOM 2466 N N . LEU A 1 311 ? -7.371 25.906 -12.172 1 91 311 LEU A N 1
ATOM 2467 C CA . LEU A 1 311 ? -8.742 25.734 -11.711 1 91 311 LEU A CA 1
ATOM 2468 C C . LEU A 1 311 ? -9.008 26.562 -10.461 1 91 311 LEU A C 1
ATOM 2470 O O . LEU A 1 311 ? -10.133 27.016 -10.234 1 91 311 LEU A O 1
ATOM 2474 N N . PHE A 1 312 ? -7.969 26.656 -9.68 1 89.75 312 PHE A N 1
ATOM 2475 C CA . PHE A 1 312 ? -8.133 27.375 -8.422 1 89.75 312 PHE A CA 1
ATOM 2476 C C . PHE A 1 312 ? -7.109 28.5 -8.305 1 89.75 312 PHE A C 1
ATOM 2478 O O . PHE A 1 312 ? -6.285 28.5 -7.395 1 89.75 312 PHE A O 1
ATOM 2485 N N . PRO A 1 313 ? -7.258 29.562 -9.07 1 82.44 313 PRO A N 1
ATOM 2486 C CA . PRO A 1 313 ? -6.305 30.672 -9.047 1 82.44 313 PRO A CA 1
ATOM 2487 C C . PRO A 1 313 ? -6.359 31.469 -7.75 1 82.44 313 PRO A C 1
ATOM 2489 O O . PRO A 1 313 ? -5.402 32.156 -7.41 1 82.44 313 PRO A O 1
ATOM 2492 N N . TRP A 1 314 ? -7.426 31.312 -7 1 78.12 314 TRP A N 1
ATOM 2493 C CA . TRP A 1 314 ? -7.625 32.094 -5.773 1 78.12 314 TRP A CA 1
ATOM 2494 C C . TRP A 1 314 ? -6.926 31.422 -4.594 1 78.12 314 TRP A C 1
ATOM 2496 O O . TRP A 1 314 ? -6.762 32.031 -3.535 1 78.12 314 TRP A O 1
ATOM 2506 N N . ASP A 1 315 ? -6.699 30.062 -4.785 1 69.25 315 ASP A N 1
ATOM 2507 C CA . ASP A 1 315 ? -6.059 29.328 -3.697 1 69.25 315 ASP A CA 1
ATOM 2508 C C . ASP A 1 315 ? -4.598 29.75 -3.539 1 69.25 315 ASP A C 1
ATOM 2510 O O . ASP A 1 315 ? -3.787 29.547 -4.445 1 69.25 315 ASP A O 1
ATOM 2514 N N . LYS A 1 316 ? -4.348 30.812 -2.955 1 58.06 316 LYS A N 1
ATOM 2515 C CA . LYS A 1 316 ? -2.975 31.234 -2.715 1 58.06 316 LYS A CA 1
ATOM 2516 C C . LYS A 1 316 ? -2.316 30.391 -1.63 1 58.06 316 LYS A C 1
ATOM 2518 O O . LYS A 1 316 ? -2.791 30.344 -0.493 1 58.06 316 LYS A O 1
ATOM 2523 N N . PRO A 1 317 ? -1.839 29.188 -1.96 1 52.59 317 PRO A N 1
ATOM 2524 C CA . PRO A 1 317 ? -1.16 28.438 -0.905 1 52.59 317 PRO A CA 1
ATOM 2525 C C . PRO A 1 317 ? -0.479 29.344 0.122 1 52.59 317 PRO A C 1
ATOM 2527 O O . PRO A 1 317 ? -0.057 30.453 -0.209 1 52.59 317 PRO A O 1
ATOM 2530 N N . ALA A 1 318 ? -0.924 29.375 1.432 1 42.72 318 ALA A N 1
ATOM 2531 C CA . ALA A 1 318 ? -0.127 30.156 2.369 1 42.72 318 ALA A CA 1
ATOM 2532 C C . ALA A 1 318 ? 1.328 30.25 1.918 1 42.72 318 ALA A C 1
ATOM 2534 O O . ALA A 1 318 ? 1.979 29.219 1.708 1 42.72 318 ALA A O 1
ATOM 2535 N N . ASN A 1 319 ? 1.731 31.109 1.184 1 36.12 319 ASN A N 1
ATOM 2536 C CA . ASN A 1 319 ? 3.086 31.5 0.803 1 36.12 319 ASN A CA 1
ATOM 2537 C C . ASN A 1 319 ? 4.105 31.109 1.869 1 36.12 319 ASN A C 1
ATOM 2539 O O . ASN A 1 319 ? 4.301 31.828 2.844 1 36.12 319 ASN A O 1
ATOM 2543 N N . LYS A 1 320 ? 4.27 29.891 2.477 1 37.81 320 LYS A N 1
ATOM 2544 C CA . LYS A 1 320 ? 5.598 29.812 3.082 1 37.81 320 LYS A CA 1
ATOM 2545 C C . LYS A 1 320 ? 6.684 30.156 2.066 1 37.81 320 LYS A C 1
ATOM 2547 O O . LYS A 1 320 ? 7.105 29.312 1.286 1 37.81 320 LYS A O 1
ATOM 2552 N N . GLU A 1 321 ? 6.586 31.172 1.313 1 29.52 321 GLU A N 1
ATOM 2553 C CA . GLU A 1 321 ? 7.863 31.672 0.826 1 29.52 321 GLU A CA 1
ATOM 2554 C C . GLU A 1 321 ? 8.961 31.5 1.872 1 29.52 321 GLU A C 1
ATOM 2556 O O . GLU A 1 321 ? 8.719 31.672 3.068 1 29.52 321 GLU A O 1
ATOM 2561 N N . MET B 1 1 ? -36.969 17.766 21.859 1 33.09 1 MET B N 1
ATOM 2562 C CA . MET B 1 1 ? -35.656 18.203 21.422 1 33.09 1 MET B CA 1
ATOM 2563 C C . MET B 1 1 ? -35.344 17.734 20 1 33.09 1 MET B C 1
ATOM 2565 O O . MET B 1 1 ? -35.281 16.547 19.719 1 33.09 1 MET B O 1
ATOM 2569 N N . GLY B 1 2 ? -35.75 18.422 18.969 1 37.66 2 GLY B N 1
ATOM 2570 C CA . GLY B 1 2 ? -36.125 18.141 17.594 1 37.66 2 GLY B CA 1
ATOM 2571 C C . GLY B 1 2 ? -34.969 17.625 16.75 1 37.66 2 GLY B C 1
ATOM 2572 O O . GLY B 1 2 ? -33.812 17.75 17.141 1 37.66 2 GLY B O 1
ATOM 2573 N N . LEU B 1 3 ? -35.281 16.781 15.797 1 44.81 3 LEU B N 1
ATOM 2574 C CA . LEU B 1 3 ? -34.438 16.234 14.75 1 44.81 3 LEU B CA 1
ATOM 2575 C C . LEU B 1 3 ? -33.438 17.297 14.281 1 44.81 3 LEU B C 1
ATOM 2577 O O . LEU B 1 3 ? -32.5 16.984 13.516 1 44.81 3 LEU B O 1
ATOM 2581 N N . SER B 1 4 ? -33.75 18.531 14.438 1 50.03 4 SER B N 1
ATOM 2582 C CA . SER B 1 4 ? -32.969 19.672 13.977 1 50.03 4 SER B CA 1
ATOM 2583 C C . SER B 1 4 ? -31.625 19.734 14.672 1 50.03 4 SER B C 1
ATOM 2585 O O . SER B 1 4 ? -30.625 20.141 14.07 1 50.03 4 SER B O 1
ATOM 2587 N N . SER B 1 5 ? -31.562 19.219 15.906 1 53.84 5 SER B N 1
ATOM 2588 C CA . SER B 1 5 ? -30.375 19.328 16.734 1 53.84 5 SER B CA 1
ATOM 2589 C C . SER B 1 5 ? -29.297 18.344 16.297 1 53.84 5 SER B C 1
ATOM 2591 O O . SER B 1 5 ? -28.109 18.531 16.594 1 53.84 5 SER B O 1
ATOM 2593 N N . TRP B 1 6 ? -29.766 17.328 15.641 1 52.41 6 TRP B N 1
ATOM 2594 C CA . TRP B 1 6 ? -28.828 16.281 15.258 1 52.41 6 TRP B CA 1
ATOM 2595 C C . TRP B 1 6 ? -27.938 16.734 14.102 1 52.41 6 TRP B C 1
ATOM 2597 O O . TRP B 1 6 ? -26.812 16.266 13.969 1 52.41 6 TRP B O 1
ATOM 2607 N N . PHE B 1 7 ? -28.531 17.656 13.312 1 56.78 7 PHE B N 1
ATOM 2608 C CA . PHE B 1 7 ? -27.781 18.062 12.125 1 56.78 7 PHE B CA 1
ATOM 2609 C C . PHE B 1 7 ? -27.094 19.406 12.352 1 56.78 7 PHE B C 1
ATOM 2611 O O . PHE B 1 7 ? -26.938 20.203 11.422 1 56.78 7 PHE B O 1
ATOM 2618 N N . ALA B 1 8 ? -26.844 19.609 13.672 1 59.5 8 ALA B N 1
ATOM 2619 C CA . ALA B 1 8 ? -26.109 20.844 13.938 1 59.5 8 ALA B CA 1
ATOM 2620 C C . ALA B 1 8 ? -24.672 20.75 13.43 1 59.5 8 ALA B C 1
ATOM 2622 O O . ALA B 1 8 ? -24.047 19.688 13.523 1 59.5 8 ALA B O 1
ATOM 2623 N N . VAL B 1 9 ? -24.359 21.656 12.586 1 64.75 9 VAL B N 1
ATOM 2624 C CA . VAL B 1 9 ? -23.016 21.797 12.023 1 64.75 9 VAL B CA 1
ATOM 2625 C C . VAL B 1 9 ? -22 21.922 13.156 1 64.75 9 VAL B C 1
ATOM 2627 O O . VAL B 1 9 ? -22.062 22.875 13.945 1 64.75 9 VAL B O 1
ATOM 2630 N N . ARG B 1 10 ? -21.156 20.969 13.344 1 63.25 10 ARG B N 1
ATOM 2631 C CA . ARG B 1 10 ? -19.984 20.922 14.227 1 63.25 10 ARG B CA 1
ATOM 2632 C C . ARG B 1 10 ? -20.391 21.172 15.672 1 63.25 10 ARG B C 1
ATOM 2634 O O . ARG B 1 10 ? -19.688 21.875 16.406 1 63.25 10 ARG B O 1
ATOM 2641 N N . GLN B 1 11 ? -21.672 20.938 15.984 1 65 11 GLN B N 1
ATOM 2642 C CA . GLN B 1 11 ? -22.078 21.156 17.375 1 65 11 GLN B CA 1
ATOM 2643 C C . GLN B 1 11 ? -21.766 19.938 18.234 1 65 11 GLN B C 1
ATOM 2645 O O . GLN B 1 11 ? -21.734 18.812 17.734 1 65 11 GLN B O 1
ATOM 2650 N N . GLU B 1 12 ? -21.281 20.203 19.438 1 68.06 12 GLU B N 1
ATOM 2651 C CA . GLU B 1 12 ? -20.938 19.172 20.406 1 68.06 12 GLU B CA 1
ATOM 2652 C C . GLU B 1 12 ? -22.156 18.312 20.75 1 68.06 12 GLU B C 1
ATOM 2654 O O . GLU B 1 12 ? -23.203 18.844 21.156 1 68.06 12 GLU B O 1
ATOM 2659 N N . LEU B 1 13 ? -22.297 17.172 20.234 1 72.81 13 LEU B N 1
ATOM 2660 C CA . LEU B 1 13 ? -23.359 16.219 20.562 1 72.81 13 LEU B CA 1
ATOM 2661 C C . LEU B 1 13 ? -23.281 15.82 22.031 1 72.81 13 LEU B C 1
ATOM 2663 O O . LEU B 1 13 ? -22.219 15.891 22.641 1 72.81 13 LEU B O 1
ATOM 2667 N N . SER B 1 14 ? -24.438 15.641 22.594 1 78.94 14 SER B N 1
ATOM 2668 C CA . SER B 1 14 ? -24.453 15.109 23.953 1 78.94 14 SER B CA 1
ATOM 2669 C C . SER B 1 14 ? -23.656 13.805 24.047 1 78.94 14 SER B C 1
ATOM 2671 O O . SER B 1 14 ? -23.5 13.102 23.047 1 78.94 14 SER B O 1
ATOM 2673 N N . PRO B 1 15 ? -23.078 13.594 25.156 1 81.44 15 PRO B N 1
ATOM 2674 C CA . PRO B 1 15 ? -22.297 12.375 25.328 1 81.44 15 PRO B CA 1
ATOM 2675 C C . PRO B 1 15 ? -23.078 11.109 25 1 81.44 15 PRO B C 1
ATOM 2677 O O . PRO B 1 15 ? -22.516 10.156 24.438 1 81.44 15 PRO B O 1
ATOM 2680 N N . ARG B 1 16 ? -24.328 11.141 25.344 1 84.56 16 ARG B N 1
ATOM 2681 C CA . ARG B 1 16 ? -25.156 9.969 25.062 1 84.56 16 ARG B CA 1
ATOM 2682 C C . ARG B 1 16 ? -25.312 9.773 23.562 1 84.56 16 ARG B C 1
ATOM 2684 O O . ARG B 1 16 ? -25.203 8.656 23.062 1 84.56 16 ARG B O 1
ATOM 2691 N N . ARG B 1 17 ? -25.594 10.758 22.906 1 82.94 17 ARG B N 1
ATOM 2692 C CA . ARG B 1 17 ? -25.781 10.688 21.469 1 82.94 17 ARG B CA 1
ATOM 2693 C C . ARG B 1 17 ? -24.484 10.281 20.766 1 82.94 17 ARG B C 1
ATOM 2695 O O . ARG B 1 17 ? -24.516 9.523 19.797 1 82.94 17 ARG B O 1
ATOM 2702 N 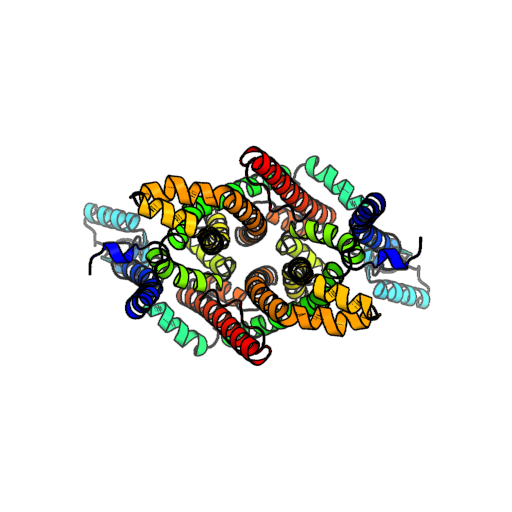N . ARG B 1 18 ? -23.453 10.805 21.328 1 85.06 18 ARG B N 1
ATOM 2703 C CA . ARG B 1 18 ? -22.156 10.461 20.781 1 85.06 18 ARG B CA 1
ATOM 2704 C C . ARG B 1 18 ? -21.875 8.969 20.891 1 85.06 18 ARG B C 1
ATOM 2706 O O . ARG B 1 18 ? -21.422 8.336 19.938 1 85.06 18 ARG B O 1
ATOM 2713 N N . ARG B 1 19 ? -22.203 8.445 22 1 87.69 19 ARG B N 1
ATOM 2714 C CA . ARG B 1 19 ? -21.984 7.02 22.219 1 87.69 19 ARG B CA 1
ATOM 2715 C C . ARG B 1 19 ? -22.891 6.18 21.344 1 87.69 19 ARG B C 1
ATOM 2717 O O . ARG B 1 19 ? -22.469 5.176 20.766 1 87.69 19 ARG B O 1
ATOM 2724 N N . LEU B 1 20 ? -24.062 6.594 21.234 1 87.62 20 LEU B N 1
ATOM 2725 C CA . LEU B 1 20 ? -25.031 5.859 20.422 1 87.62 20 LEU B CA 1
ATOM 2726 C C . LEU B 1 20 ? -24.625 5.855 18.953 1 87.62 20 LEU B C 1
ATOM 2728 O O . LEU B 1 20 ? -24.734 4.832 18.266 1 87.62 20 LEU B O 1
ATOM 2732 N N . LEU B 1 21 ? -24.188 6.934 18.531 1 86.25 21 LEU B N 1
ATOM 2733 C CA . LEU B 1 21 ? -23.797 7.043 17.125 1 86.25 21 LEU B CA 1
ATOM 2734 C C . LEU B 1 21 ? -22.531 6.238 16.844 1 86.25 21 LEU B C 1
ATOM 2736 O O . LEU B 1 21 ? -22.406 5.625 15.781 1 86.25 21 LEU B O 1
ATOM 2740 N N . THR B 1 22 ? -21.703 6.215 17.766 1 87.25 22 THR B N 1
ATOM 2741 C CA . THR B 1 22 ? -20.484 5.418 17.609 1 87.25 22 THR B CA 1
ATOM 2742 C C . THR B 1 22 ? -20.828 3.928 17.562 1 87.25 22 THR B C 1
ATOM 2744 O O . THR B 1 22 ? -20.297 3.193 16.734 1 87.25 22 THR B O 1
ATOM 2747 N N . ILE B 1 23 ? -21.688 3.557 18.422 1 89.38 23 ILE B N 1
ATOM 2748 C CA . ILE B 1 23 ? -22.125 2.166 18.438 1 89.38 23 ILE B CA 1
ATOM 2749 C C . ILE B 1 23 ? -22.844 1.832 17.125 1 89.38 23 ILE B C 1
ATOM 2751 O O . ILE B 1 23 ? -22.609 0.773 16.531 1 89.38 23 ILE B O 1
ATOM 2755 N N . ALA B 1 24 ? -23.594 2.742 16.688 1 88.81 24 ALA B N 1
ATOM 2756 C CA . ALA B 1 24 ? -24.328 2.551 15.438 1 88.81 24 ALA B CA 1
ATOM 2757 C C . ALA B 1 24 ? -23.359 2.441 14.25 1 88.81 24 ALA B C 1
ATOM 2759 O O . ALA B 1 24 ? -23.641 1.722 13.289 1 88.81 24 ALA B O 1
ATOM 2760 N N . SER B 1 25 ? -22.312 3.141 14.359 1 89.38 25 SER B N 1
ATOM 2761 C CA . SER B 1 25 ? -21.312 3.111 13.297 1 89.38 25 SER B CA 1
ATOM 2762 C C . SER B 1 25 ? -20.797 1.694 13.062 1 89.38 25 SER B C 1
ATOM 2764 O O . SER B 1 25 ? -20.562 1.294 11.914 1 89.38 25 SER B O 1
ATOM 2766 N N . PHE B 1 26 ? -20.719 0.904 14.102 1 89.81 26 PHE B N 1
ATOM 2767 C CA . PHE B 1 26 ? -20.219 -0.461 14 1 89.81 26 PHE B CA 1
ATOM 2768 C C . PHE B 1 26 ? -21.359 -1.44 13.766 1 89.81 26 PHE B C 1
ATOM 2770 O O . PHE B 1 26 ? -21.219 -2.424 13.039 1 89.81 26 PHE B O 1
ATOM 2777 N N . LEU B 1 27 ? -22.453 -1.147 14.352 1 90.44 27 LEU B N 1
ATOM 2778 C CA . LEU B 1 27 ? -23.594 -2.062 14.305 1 90.44 27 LEU B CA 1
ATOM 2779 C C . LEU B 1 27 ? -24.234 -2.049 12.922 1 90.44 27 LEU B C 1
ATOM 2781 O O . LEU B 1 27 ? -24.734 -3.076 12.453 1 90.44 27 LEU B O 1
ATOM 2785 N N . LEU B 1 28 ? -24.203 -0.963 12.258 1 89.69 28 LEU B N 1
ATOM 2786 C CA . LEU B 1 28 ? -24.891 -0.848 10.969 1 89.69 28 LEU B CA 1
ATOM 2787 C C . LEU B 1 28 ? -24.25 -1.777 9.938 1 89.69 28 LEU B C 1
ATOM 2789 O O . LEU B 1 28 ? -24.953 -2.584 9.32 1 89.69 28 LEU B O 1
ATOM 2793 N N . PRO B 1 29 ? -22.969 -1.67 9.789 1 89.12 29 PRO B N 1
ATOM 2794 C CA . PRO B 1 29 ? -22.375 -2.607 8.836 1 89.12 29 PRO B CA 1
ATOM 2795 C C . PRO B 1 29 ? -22.578 -4.066 9.234 1 89.12 29 PRO B C 1
ATOM 2797 O O . PRO B 1 29 ? -22.766 -4.926 8.367 1 89.12 29 PRO B O 1
ATOM 2800 N N . LEU B 1 30 ? -22.547 -4.332 10.461 1 89.31 30 LEU B N 1
ATOM 2801 C CA . LEU B 1 30 ? -22.766 -5.691 10.945 1 89.31 30 LEU B CA 1
ATOM 2802 C C . LEU B 1 30 ? -24.203 -6.129 10.672 1 89.31 30 LEU B C 1
ATOM 2804 O O . LEU B 1 30 ? -24.453 -7.285 10.312 1 89.31 30 LEU B O 1
ATOM 2808 N N . LEU B 1 31 ? -25.109 -5.215 10.898 1 90.38 31 LEU B N 1
ATOM 2809 C CA . LEU B 1 31 ? -26.516 -5.504 10.633 1 90.38 31 LEU B CA 1
ATOM 2810 C C . LEU B 1 31 ? -26.75 -5.758 9.148 1 90.38 31 LEU B C 1
ATOM 2812 O O . LEU B 1 31 ? -27.484 -6.668 8.781 1 90.38 31 LEU B O 1
ATOM 2816 N N . VAL B 1 32 ? -26.141 -4.961 8.391 1 90.69 32 VAL B N 1
ATOM 2817 C CA . VAL B 1 32 ? -26.266 -5.156 6.949 1 90.69 32 VAL B CA 1
ATOM 2818 C C . VAL B 1 32 ? -25.719 -6.531 6.562 1 90.69 32 VAL B C 1
ATOM 2820 O O . VAL B 1 32 ? -26.359 -7.266 5.805 1 90.69 32 VAL B O 1
ATOM 2823 N N . TRP B 1 33 ? -24.609 -6.84 7.117 1 90.44 33 TRP B N 1
ATOM 2824 C CA . TRP B 1 33 ? -24 -8.141 6.871 1 90.44 33 TRP B CA 1
ATOM 2825 C C . TRP B 1 33 ? -24.922 -9.266 7.328 1 90.44 33 TRP B C 1
ATOM 2827 O O . TRP B 1 33 ? -25.125 -10.25 6.605 1 90.44 33 TRP B O 1
ATOM 2837 N N . ALA B 1 34 ? -25.5 -9.094 8.406 1 91.19 34 ALA B N 1
ATOM 2838 C CA . ALA B 1 34 ? -26.406 -10.094 8.953 1 91.19 34 ALA B CA 1
ATOM 2839 C C . ALA B 1 34 ? -27.656 -10.234 8.094 1 91.19 34 ALA B C 1
ATOM 2841 O O . ALA B 1 34 ? -28.078 -11.352 7.777 1 91.19 34 ALA B O 1
ATOM 2842 N N . VAL B 1 35 ? -28.156 -9.133 7.691 1 90.75 35 VAL B N 1
ATOM 2843 C CA . VAL B 1 35 ? -29.375 -9.148 6.895 1 90.75 35 VAL B CA 1
ATOM 2844 C C . VAL B 1 35 ? -29.109 -9.828 5.551 1 90.75 35 VAL B C 1
ATOM 2846 O O . VAL B 1 35 ? -29.875 -10.68 5.113 1 90.75 35 VAL B O 1
ATOM 2849 N N . VAL B 1 36 ? -28 -9.547 5.027 1 89.25 36 VAL B N 1
ATOM 2850 C CA . VAL B 1 36 ? -27.641 -10.117 3.732 1 89.25 36 VAL B CA 1
ATOM 2851 C C . VAL B 1 36 ? -27.375 -11.617 3.883 1 89.25 36 VAL B C 1
ATOM 2853 O O . VAL B 1 36 ? -27.688 -12.406 2.986 1 89.25 36 VAL B O 1
ATOM 2856 N N . SER B 1 37 ? -26.922 -11.961 5.004 1 89.12 37 SER B N 1
ATOM 2857 C CA . SER B 1 37 ? -26.516 -13.352 5.207 1 89.12 37 SER B CA 1
ATOM 2858 C C . SER B 1 37 ? -27.703 -14.211 5.66 1 89.12 37 SER B C 1
ATOM 2860 O O . SER B 1 37 ? -27.797 -15.383 5.301 1 89.12 37 SER B O 1
ATOM 2862 N N . TYR B 1 38 ? -28.656 -13.609 6.41 1 89.94 38 TYR B N 1
ATOM 2863 C CA . TYR B 1 38 ? -29.656 -14.445 7.078 1 89.94 38 TYR B CA 1
ATOM 2864 C C . TYR B 1 38 ? -31.031 -14.273 6.445 1 89.94 38 TYR B C 1
ATOM 2866 O O . TYR B 1 38 ? -31.922 -15.086 6.668 1 89.94 38 TYR B O 1
ATOM 2874 N N . VAL B 1 39 ? -31.141 -13.227 5.652 1 90 39 VAL B N 1
ATOM 2875 C CA . VAL B 1 39 ? -32.469 -12.969 5.09 1 90 39 VAL B CA 1
ATOM 2876 C C . VAL B 1 39 ? -32.469 -13.32 3.604 1 90 39 VAL B C 1
ATOM 2878 O O . VAL B 1 39 ? -32.031 -12.523 2.768 1 90 39 VAL B O 1
ATOM 2881 N N . PRO B 1 40 ? -33 -14.391 3.209 1 86.38 40 PRO B N 1
ATOM 2882 C CA . PRO B 1 40 ? -32.938 -14.891 1.832 1 86.38 40 PRO B CA 1
ATOM 2883 C C . PRO B 1 40 ? -33.594 -13.938 0.832 1 86.38 40 PRO B C 1
ATOM 2885 O O . PRO B 1 40 ? -33.156 -13.852 -0.318 1 86.38 40 PRO B O 1
ATOM 2888 N N . VAL B 1 41 ? -34.656 -13.281 1.273 1 85.69 41 VAL B N 1
ATOM 2889 C CA . VAL B 1 41 ? -35.406 -12.422 0.363 1 85.69 41 VAL B CA 1
ATOM 2890 C C . VAL B 1 41 ? -34.531 -11.242 -0.067 1 85.69 41 VAL B C 1
ATOM 2892 O O . VAL B 1 41 ? -34.688 -10.727 -1.178 1 85.69 41 VAL B O 1
ATOM 2895 N N . ILE B 1 42 ? -33.656 -10.992 0.732 1 85.5 42 ILE B N 1
ATOM 2896 C CA . ILE B 1 42 ? -32.812 -9.836 0.456 1 85.5 42 ILE B CA 1
ATOM 2897 C C . ILE B 1 42 ? -31.703 -10.219 -0.52 1 85.5 42 ILE B C 1
ATOM 2899 O O . ILE B 1 42 ? -31.516 -9.57 -1.553 1 85.5 42 ILE B O 1
ATOM 2903 N N . TRP B 1 43 ? -30.984 -11.234 -0.113 1 84.94 43 TRP B N 1
ATOM 2904 C CA . TRP B 1 43 ? -29.891 -11.586 -1.001 1 84.94 43 TRP B CA 1
ATOM 2905 C C . TRP B 1 43 ? -29.469 -13.039 -0.79 1 84.94 43 TRP B C 1
ATOM 2907 O O . TRP B 1 43 ? -28.797 -13.359 0.197 1 84.94 43 TRP B O 1
ATOM 2917 N N . HIS B 1 44 ? -29.844 -13.922 -1.605 1 88.69 44 HIS B N 1
ATOM 2918 C CA . HIS B 1 44 ? -29.406 -15.312 -1.704 1 88.69 44 HIS B CA 1
ATOM 2919 C C . HIS B 1 44 ? -29.438 -15.797 -3.148 1 88.69 44 HIS B C 1
ATOM 2921 O O . HIS B 1 44 ? -30.406 -16.406 -3.578 1 88.69 44 HIS B O 1
ATOM 2927 N N . PRO B 1 45 ? -28.297 -15.586 -3.709 1 89.56 45 PRO B N 1
ATOM 2928 C CA . PRO B 1 45 ? -28.281 -15.891 -5.141 1 89.56 45 PRO B CA 1
ATOM 2929 C C . PRO B 1 45 ? -28.062 -17.375 -5.426 1 89.56 45 PRO B C 1
ATOM 2931 O O . PRO B 1 45 ? -28.188 -17.812 -6.574 1 89.56 45 PRO B O 1
ATOM 2934 N N . MET B 1 46 ? -27.812 -18.094 -4.379 1 92.31 46 MET B N 1
ATOM 2935 C CA . MET B 1 46 ? -27.547 -19.516 -4.562 1 92.31 46 MET B CA 1
ATOM 2936 C C . MET B 1 46 ? -28.594 -20.359 -3.855 1 92.31 46 MET B C 1
ATOM 2938 O O . MET B 1 46 ? -29.422 -19.844 -3.094 1 92.31 46 MET B O 1
ATOM 2942 N N . VAL B 1 47 ? -28.594 -21.609 -4.297 1 93.12 47 VAL B N 1
ATOM 2943 C CA . VAL B 1 47 ? -29.453 -22.594 -3.662 1 93.12 47 VAL B CA 1
ATOM 2944 C C . VAL B 1 47 ? -28.641 -23.812 -3.258 1 93.12 47 VAL B C 1
ATOM 2946 O O . VAL B 1 47 ? -27.859 -24.344 -4.055 1 93.12 47 VAL B O 1
ATOM 2949 N N . LYS B 1 48 ? -28.766 -24.109 -2.047 1 93.31 48 LYS B N 1
ATOM 2950 C CA . LYS B 1 48 ? -28.156 -25.359 -1.562 1 93.31 48 LYS B CA 1
ATOM 2951 C C . LYS B 1 48 ? -29.109 -26.531 -1.732 1 93.31 48 LYS B C 1
ATOM 2953 O O . LYS B 1 48 ? -30.219 -26.516 -1.202 1 93.31 48 LYS B O 1
ATOM 2958 N N . ILE B 1 49 ? -28.578 -27.562 -2.361 1 94.25 49 ILE B N 1
ATOM 2959 C CA . ILE B 1 49 ? -29.438 -28.688 -2.721 1 94.25 49 ILE B CA 1
ATOM 2960 C C . ILE B 1 49 ? -29.656 -29.578 -1.502 1 94.25 49 ILE B C 1
ATOM 2962 O O . ILE B 1 49 ? -28.703 -30.062 -0.897 1 94.25 49 ILE B O 1
ATOM 2966 N N . ALA B 1 50 ? -30.875 -29.719 -1.111 1 93.25 50 ALA B N 1
ATOM 2967 C CA . ALA B 1 50 ? -31.234 -30.625 -0.022 1 93.25 50 ALA B CA 1
ATOM 2968 C C . ALA B 1 50 ? -31.516 -32.031 -0.545 1 93.25 50 ALA B C 1
ATOM 2970 O O . ALA B 1 50 ? -31.125 -33 0.074 1 93.25 50 ALA B O 1
ATOM 2971 N N . ALA B 1 51 ? -32.219 -32.062 -1.67 1 93.5 51 ALA B N 1
ATOM 2972 C CA . ALA B 1 51 ? -32.531 -33.312 -2.369 1 93.5 51 ALA B CA 1
ATOM 2973 C C . ALA B 1 51 ? -32.406 -33.156 -3.881 1 93.5 51 ALA B C 1
ATOM 2975 O O . ALA B 1 51 ? -33 -32.25 -4.465 1 93.5 51 ALA B O 1
ATOM 2976 N N . PRO B 1 52 ? -31.625 -33.875 -4.523 1 93.06 52 PRO B N 1
ATOM 2977 C CA . PRO B 1 52 ? -31.328 -33.688 -5.945 1 93.06 52 PRO B CA 1
ATOM 2978 C C . PRO B 1 52 ? -32.531 -34 -6.844 1 93.06 52 PRO B C 1
ATOM 2980 O O . PRO B 1 52 ? -32.562 -33.562 -7.988 1 93.06 52 PRO B O 1
ATOM 2983 N N . GLY B 1 53 ? -33.438 -34.781 -6.344 1 92.69 53 GLY B N 1
ATOM 2984 C CA . GLY B 1 53 ? -34.5 -35.25 -7.246 1 92.69 53 GLY B CA 1
ATOM 2985 C C . GLY B 1 53 ? -33.969 -36.062 -8.414 1 92.69 53 GLY B C 1
ATOM 2986 O O . GLY B 1 53 ? -33.062 -36.875 -8.25 1 92.69 53 GLY B O 1
ATOM 2987 N N . ASP B 1 54 ? -34.531 -35.812 -9.602 1 91.81 54 ASP B N 1
ATOM 2988 C CA . ASP B 1 54 ? -34.125 -36.594 -10.758 1 91.81 54 ASP B CA 1
ATOM 2989 C C . ASP B 1 54 ? -33.062 -35.844 -11.578 1 91.81 54 ASP B C 1
ATOM 2991 O O . ASP B 1 54 ? -32.75 -36.25 -12.703 1 91.81 54 ASP B O 1
ATOM 2995 N N . VAL B 1 55 ? -32.562 -34.75 -11 1 93.12 55 VAL B N 1
ATOM 2996 C CA . VAL B 1 55 ? -31.5 -34.031 -11.68 1 93.12 55 VAL B CA 1
ATOM 2997 C C . VAL B 1 55 ? -30.172 -34.781 -11.484 1 93.12 55 VAL B C 1
ATOM 2999 O O . VAL B 1 55 ? -29.688 -34.875 -10.367 1 93.12 55 VAL B O 1
ATOM 3002 N N . ASP B 1 56 ? -29.391 -35.188 -12.422 1 89.88 56 ASP B N 1
ATOM 3003 C CA . ASP B 1 56 ? -28.266 -36.125 -12.391 1 89.88 56 ASP B CA 1
ATOM 3004 C C . ASP B 1 56 ? -27.047 -35.469 -11.734 1 89.88 56 ASP B C 1
ATOM 3006 O O . ASP B 1 56 ? -26.312 -36.125 -10.992 1 89.88 56 ASP B O 1
ATOM 3010 N N . TYR B 1 57 ? -26.938 -34.219 -12.039 1 90.25 57 TYR B N 1
ATOM 3011 C CA . TYR B 1 57 ? -25.672 -33.625 -11.602 1 90.25 57 TYR B CA 1
ATOM 3012 C C . TYR B 1 57 ? -25.828 -32.906 -10.273 1 90.25 57 TYR B C 1
ATOM 3014 O O . TYR B 1 57 ? -24.859 -32.375 -9.719 1 90.25 57 TYR B O 1
ATOM 3022 N N . PHE B 1 58 ? -27.031 -32.875 -9.789 1 92.75 58 PHE B N 1
ATOM 3023 C CA . PHE B 1 58 ? -27.25 -32.281 -8.469 1 92.75 58 PHE B CA 1
ATOM 3024 C C . PHE B 1 58 ? -26.828 -33.25 -7.367 1 92.75 58 PHE B C 1
ATOM 3026 O O . PHE B 1 58 ? -27.047 -34.469 -7.465 1 92.75 58 PHE B O 1
ATOM 3033 N N . GLN B 1 59 ? -26.031 -32.75 -6.426 1 91.94 59 GLN B N 1
ATOM 3034 C CA . GLN B 1 59 ? -25.641 -33.5 -5.23 1 91.94 59 GLN B CA 1
ATOM 3035 C C . GLN B 1 59 ? -26.078 -32.75 -3.963 1 91.94 59 GLN B C 1
ATOM 3037 O O . GLN B 1 59 ? -26.203 -31.531 -3.951 1 91.94 59 GLN B O 1
ATOM 3042 N N . VAL B 1 60 ? -26.281 -33.594 -2.967 1 91.56 60 VAL B N 1
ATOM 3043 C CA . VAL B 1 60 ? -26.688 -33 -1.693 1 91.56 60 VAL B CA 1
ATOM 3044 C C . VAL B 1 60 ? -25.625 -32 -1.225 1 91.56 60 VAL B C 1
ATOM 3046 O O . VAL B 1 60 ? -24.422 -32.312 -1.306 1 91.56 60 VAL B O 1
ATOM 3049 N N . ASP B 1 61 ? -26 -30.812 -0.818 1 89.88 61 ASP B N 1
ATOM 3050 C CA . ASP B 1 61 ? -25.156 -29.766 -0.245 1 89.88 61 ASP B CA 1
ATOM 3051 C C . ASP B 1 61 ? -24.422 -29 -1.336 1 89.88 61 ASP B C 1
ATOM 3053 O O . ASP B 1 61 ? -23.594 -28.125 -1.041 1 89.88 61 ASP B O 1
ATOM 3057 N N . MET B 1 62 ? -24.859 -29.359 -2.527 1 90.94 62 MET B N 1
ATOM 3058 C CA . MET B 1 62 ? -24.266 -28.656 -3.656 1 90.94 62 MET B CA 1
ATOM 3059 C C . MET B 1 62 ? -24.875 -27.25 -3.793 1 90.94 62 MET B C 1
ATOM 3061 O O . MET B 1 62 ? -26.078 -27.062 -3.59 1 90.94 62 MET B O 1
ATOM 3065 N N . LEU B 1 63 ? -23.906 -26.297 -4.02 1 91.38 63 LEU B N 1
ATOM 3066 C CA . LEU B 1 63 ? -24.359 -24.922 -4.23 1 91.38 63 LEU B CA 1
ATOM 3067 C C . LEU B 1 63 ? -24.5 -24.625 -5.719 1 91.38 63 LEU B C 1
ATOM 3069 O O . LEU B 1 63 ? -23.562 -24.797 -6.484 1 91.38 63 LEU B O 1
ATOM 3073 N N . VAL B 1 64 ? -25.734 -24.281 -6.016 1 92.44 64 VAL B N 1
ATOM 3074 C CA . VAL B 1 64 ? -25.984 -23.969 -7.418 1 92.44 64 VAL B CA 1
ATOM 3075 C C . VAL B 1 64 ? -26.641 -22.594 -7.531 1 92.44 64 VAL B C 1
ATOM 3077 O O . VAL B 1 64 ? -27.297 -22.125 -6.594 1 92.44 64 VAL B O 1
ATOM 3080 N N . LYS B 1 65 ? -26.469 -21.938 -8.672 1 93 65 LYS B N 1
ATOM 3081 C CA . LYS B 1 65 ? -27.094 -20.641 -8.906 1 93 65 LYS B CA 1
ATOM 3082 C C . LYS B 1 65 ? -28.609 -20.766 -8.922 1 93 65 LYS B C 1
ATOM 3084 O O . LYS B 1 65 ? -29.156 -21.75 -9.438 1 93 65 LYS B O 1
ATOM 3089 N N . LYS B 1 66 ? -29.219 -19.766 -8.398 1 92.75 66 LYS B N 1
ATOM 3090 C CA . LYS B 1 66 ? -30.688 -19.766 -8.289 1 92.75 66 LYS B CA 1
ATOM 3091 C C . LYS B 1 66 ? -31.344 -19.938 -9.656 1 92.75 66 LYS B C 1
ATOM 3093 O O . LYS B 1 66 ? -32.344 -20.641 -9.781 1 92.75 66 LYS B O 1
ATOM 3098 N N . GLN B 1 67 ? -30.734 -19.328 -10.625 1 92.62 67 GLN B N 1
ATOM 3099 C CA . GLN B 1 67 ? -31.281 -19.422 -11.977 1 92.62 67 GLN B CA 1
ATOM 3100 C C . GLN B 1 67 ? -31.234 -20.844 -12.5 1 92.62 67 GLN B C 1
ATOM 3102 O O . GLN B 1 67 ? -32.188 -21.312 -13.133 1 92.62 67 GLN B O 1
ATOM 3107 N N . VAL B 1 68 ? -30.125 -21.5 -12.25 1 93.19 68 VAL B N 1
ATOM 3108 C CA . VAL B 1 68 ? -29.953 -22.875 -12.703 1 93.19 68 VAL B CA 1
ATOM 3109 C C . VAL B 1 68 ? -30.922 -23.797 -11.961 1 93.19 68 VAL B C 1
ATOM 3111 O O . VAL B 1 68 ? -31.516 -24.688 -12.57 1 93.19 68 VAL B O 1
ATOM 3114 N N . PHE B 1 69 ? -31.047 -23.547 -10.688 1 93.94 69 PHE B N 1
ATOM 3115 C CA . PHE B 1 69 ? -31.953 -24.359 -9.883 1 93.94 69 PHE B CA 1
ATOM 3116 C C . PHE B 1 69 ? -33.375 -24.25 -10.406 1 93.94 69 PHE B C 1
ATOM 3118 O O . PHE B 1 69 ? -34.062 -25.25 -10.578 1 93.94 69 PHE B O 1
ATOM 3125 N N . HIS B 1 70 ? -33.781 -23.016 -10.68 1 93.38 70 HIS B N 1
ATOM 3126 C CA . HIS B 1 70 ? -35.125 -22.797 -11.164 1 93.38 70 HIS B CA 1
ATOM 3127 C C . HIS B 1 70 ? -35.344 -23.406 -12.539 1 93.38 70 HIS B C 1
ATOM 3129 O O . HIS B 1 70 ? -36.406 -23.938 -12.844 1 93.38 70 HIS B O 1
ATOM 3135 N N . GLN B 1 71 ? -34.312 -23.312 -13.281 1 94.62 71 GLN B N 1
ATOM 3136 C CA . GLN B 1 71 ? -34.375 -23.906 -14.609 1 94.62 71 GLN B CA 1
ATOM 3137 C C . GLN B 1 71 ? -34.531 -25.422 -14.516 1 94.62 71 GLN B C 1
ATOM 3139 O O . GLN B 1 71 ? -35.312 -26.016 -15.273 1 94.62 71 GLN B O 1
ATOM 3144 N N . GLU B 1 72 ? -33.781 -26.016 -13.656 1 94.25 72 GLU B N 1
ATOM 3145 C CA . GLU B 1 72 ? -33.844 -27.453 -13.477 1 94.25 72 GLU B CA 1
ATOM 3146 C C . GLU B 1 72 ? -35.188 -27.875 -12.891 1 94.25 72 GLU B C 1
ATOM 3148 O O . GLU B 1 72 ? -35.719 -28.938 -13.234 1 94.25 72 GLU B O 1
ATOM 3153 N N . VAL B 1 73 ? -35.75 -27.125 -11.938 1 93.5 73 VAL B N 1
ATOM 3154 C CA . VAL B 1 73 ? -37.062 -27.406 -11.359 1 93.5 73 VAL B CA 1
ATOM 3155 C C . VAL B 1 73 ? -38.125 -27.406 -12.453 1 93.5 73 VAL B C 1
ATOM 3157 O O . VAL B 1 73 ? -38.969 -28.297 -12.508 1 93.5 73 VAL B O 1
ATOM 3160 N N . LEU B 1 74 ? -38 -26.375 -13.312 1 94.38 74 LEU B N 1
ATOM 3161 C CA . LEU B 1 74 ? -38.938 -26.266 -14.406 1 94.38 74 LEU B CA 1
ATOM 3162 C C . LEU B 1 74 ? -38.812 -27.453 -15.359 1 94.38 74 LEU B C 1
ATOM 3164 O O . LEU B 1 74 ? -39.812 -27.984 -15.844 1 94.38 74 LEU B O 1
ATOM 3168 N N . ALA B 1 75 ? -37.594 -27.766 -15.648 1 95 75 ALA B N 1
ATOM 3169 C CA . ALA B 1 75 ? -37.344 -28.891 -16.547 1 95 75 ALA B CA 1
ATOM 3170 C C . ALA B 1 75 ? -37.906 -30.188 -15.984 1 95 75 ALA B C 1
ATOM 3172 O O . ALA B 1 75 ? -38.469 -31 -16.719 1 95 75 ALA B O 1
ATOM 3173 N N . MET B 1 76 ? -37.75 -30.453 -14.734 1 93.81 76 MET B N 1
ATOM 3174 C CA . MET B 1 76 ? -38.25 -31.656 -14.078 1 93.81 76 MET B CA 1
ATOM 3175 C C . MET B 1 76 ? -39.75 -31.656 -14.008 1 93.81 76 MET B C 1
ATOM 3177 O O . MET B 1 76 ? -40.406 -32.719 -14.141 1 93.81 76 MET B O 1
ATOM 3181 N N . GLN B 1 77 ? -40.281 -30.469 -13.734 1 93.38 77 GLN B N 1
ATOM 3182 C CA . GLN B 1 77 ? -41.719 -30.344 -13.695 1 93.38 77 GLN B CA 1
ATOM 3183 C C . GLN B 1 77 ? -42.344 -30.719 -15.031 1 93.38 77 GLN B C 1
ATOM 3185 O O . GLN B 1 77 ? -43.344 -31.422 -15.086 1 93.38 77 GLN B O 1
ATOM 3190 N N . GLN B 1 78 ? -41.75 -30.281 -16.078 1 94.88 78 GLN B N 1
ATOM 3191 C CA . GLN B 1 78 ? -42.219 -30.547 -17.422 1 94.88 78 GLN B CA 1
ATOM 3192 C C . GLN B 1 78 ? -42.094 -32.031 -17.781 1 94.88 78 GLN B C 1
ATOM 3194 O O . GLN B 1 78 ? -42.906 -32.594 -18.516 1 94.88 78 GLN B O 1
ATOM 3199 N N . ALA B 1 79 ? -41.062 -32.594 -17.297 1 94.31 79 ALA B N 1
ATOM 3200 C CA . ALA B 1 79 ? -40.781 -34 -17.609 1 94.31 79 ALA B CA 1
ATOM 3201 C C . ALA B 1 79 ? -41.562 -34.938 -16.672 1 94.31 79 ALA B C 1
ATOM 3203 O O . ALA B 1 79 ? -41.562 -36.156 -16.875 1 94.31 79 ALA B O 1
ATOM 3204 N N . GLY B 1 80 ? -42.188 -34.438 -15.648 1 93 80 GLY B N 1
ATOM 3205 C CA . GLY B 1 80 ? -42.969 -35.219 -14.695 1 93 80 GLY B CA 1
ATOM 3206 C C . GLY B 1 80 ? -42.062 -36.031 -13.766 1 93 80 GLY B C 1
ATOM 3207 O O . GLY B 1 80 ? -42.438 -37.156 -13.352 1 93 80 GLY B O 1
ATOM 3208 N N . LYS B 1 81 ? -40.938 -35.5 -13.547 1 93.69 81 LYS B N 1
ATOM 3209 C CA . LYS B 1 81 ? -39.969 -36.188 -12.711 1 93.69 81 LYS B CA 1
ATOM 3210 C C . LYS B 1 81 ? -39.906 -35.594 -11.312 1 93.69 81 LYS B C 1
ATOM 3212 O O . LYS B 1 81 ? -40.656 -34.656 -11.008 1 93.69 81 LYS B O 1
ATOM 3217 N N . GLU B 1 82 ? -39.156 -36.219 -10.414 1 94.5 82 GLU B N 1
ATOM 3218 C CA . GLU B 1 82 ? -39 -35.719 -9.039 1 94.5 82 GLU B CA 1
ATOM 3219 C C . GLU B 1 82 ? -38.281 -34.406 -8.992 1 94.5 82 GLU B C 1
ATOM 3221 O O . GLU B 1 82 ? -37.219 -34.25 -9.594 1 94.5 82 GLU B O 1
ATOM 3226 N N . LEU B 1 83 ? -38.906 -33.438 -8.312 1 95 83 LEU B N 1
ATOM 3227 C CA . LEU B 1 83 ? -38.375 -32.062 -8.242 1 95 83 LEU B CA 1
ATOM 3228 C C . LEU B 1 83 ? -37.25 -31.984 -7.242 1 95 83 LEU B C 1
ATOM 3230 O O . LEU B 1 83 ? -37.281 -32.656 -6.203 1 95 83 LEU B O 1
ATOM 3234 N N . PRO B 1 84 ? -36.219 -31.281 -7.645 1 93.81 84 PRO B N 1
ATOM 3235 C CA . PRO B 1 84 ? -35.156 -31.016 -6.656 1 93.81 84 PRO B CA 1
ATOM 3236 C C . PRO B 1 84 ? -35.625 -30.047 -5.566 1 93.81 84 PRO B C 1
ATOM 3238 O O . PRO B 1 84 ? -36.438 -29.172 -5.812 1 93.81 84 PRO B O 1
ATOM 3241 N N . LEU B 1 85 ? -35.156 -30.297 -4.402 1 93.94 85 LEU B N 1
ATOM 3242 C CA . LEU B 1 85 ? -35.438 -29.422 -3.271 1 93.94 85 LEU B CA 1
ATOM 3243 C C . LEU B 1 85 ? -34.156 -28.719 -2.822 1 93.94 85 LEU B C 1
ATOM 3245 O O . LEU B 1 85 ? -33.062 -29.312 -2.889 1 93.94 85 LEU B O 1
ATOM 3249 N N . GLY B 1 86 ? -34.344 -27.406 -2.578 1 92.81 86 GLY B N 1
ATOM 3250 C CA . GLY B 1 86 ? -33.188 -26.672 -2.102 1 92.81 86 GLY B CA 1
ATOM 3251 C C . GLY B 1 86 ? -33.562 -25.469 -1.257 1 92.81 86 GLY B C 1
ATOM 3252 O O . GLY B 1 86 ? -34.719 -25.109 -1.16 1 92.81 86 GLY B O 1
ATOM 3253 N N . GLU B 1 87 ? -32.625 -25 -0.545 1 91.88 87 GLU B N 1
ATOM 3254 C CA . GLU B 1 87 ? -32.781 -23.812 0.293 1 91.88 87 GLU B CA 1
ATOM 3255 C C . GLU B 1 87 ? -31.891 -22.672 -0.179 1 91.88 87 GLU B C 1
ATOM 3257 O O . GLU B 1 87 ? -30.766 -22.906 -0.604 1 91.88 87 GLU B O 1
ATOM 3262 N N . PRO B 1 88 ? -32.531 -21.547 -0.194 1 91.44 88 PRO B N 1
ATOM 3263 C CA . PRO B 1 88 ? -31.703 -20.406 -0.551 1 91.44 88 PRO B CA 1
ATOM 3264 C C . PRO B 1 88 ? -30.469 -20.281 0.336 1 91.44 88 PRO B C 1
ATOM 3266 O O . PRO B 1 88 ? -30.531 -20.547 1.538 1 91.44 88 PRO B O 1
ATOM 3269 N N . ALA B 1 89 ? -29.359 -20.031 -0.351 1 89.81 89 ALA B N 1
ATOM 3270 C CA . ALA B 1 89 ? -28.094 -20 0.388 1 89.81 89 ALA B CA 1
ATOM 3271 C C . ALA B 1 89 ? -27.188 -18.875 -0.122 1 89.81 89 ALA B C 1
ATOM 3273 O O . ALA B 1 89 ? -27.375 -18.391 -1.239 1 89.81 89 ALA B O 1
ATOM 3274 N N . ASN B 1 90 ? -26.281 -18.484 0.832 1 89.31 90 ASN B N 1
ATOM 3275 C CA . ASN B 1 90 ? -25.234 -17.547 0.466 1 89.31 90 ASN B CA 1
ATOM 3276 C C . ASN B 1 90 ? -24.125 -18.234 -0.326 1 89.31 90 ASN B C 1
ATOM 3278 O O . ASN B 1 90 ? -23.938 -19.438 -0.235 1 89.31 90 ASN B O 1
ATOM 3282 N N . PRO B 1 91 ? -23.5 -17.375 -1.143 1 88.69 91 PRO B N 1
ATOM 3283 C CA . PRO B 1 91 ? -22.297 -17.938 -1.783 1 88.69 91 PRO B CA 1
ATOM 3284 C C . PRO B 1 91 ? -21.234 -18.344 -0.776 1 88.69 91 PRO B C 1
ATOM 3286 O O . PRO B 1 91 ? -21.219 -17.859 0.356 1 88.69 91 PRO B O 1
ATOM 3289 N N . ILE B 1 92 ? -20.375 -19.219 -1.253 1 86.62 92 ILE B N 1
ATOM 3290 C CA . ILE B 1 92 ? -19.344 -19.797 -0.4 1 86.62 92 ILE B CA 1
ATOM 3291 C C . ILE B 1 92 ? -18.453 -18.688 0.142 1 86.62 92 ILE B C 1
ATOM 3293 O O . ILE B 1 92 ? -17.922 -18.797 1.25 1 86.62 92 ILE B O 1
ATOM 3297 N N . TYR B 1 93 ? -18.375 -17.609 -0.557 1 89.44 93 TYR B N 1
ATOM 3298 C CA . TYR B 1 93 ? -17.438 -16.562 -0.182 1 89.44 93 TYR B CA 1
ATOM 3299 C C . TYR B 1 93 ? -18.062 -15.586 0.809 1 89.44 93 TYR B C 1
ATOM 3301 O O . TYR B 1 93 ? -17.391 -14.672 1.305 1 89.44 93 TYR B O 1
ATOM 3309 N N . LEU B 1 94 ? -19.266 -15.68 1.15 1 90.88 94 LEU B N 1
ATOM 3310 C CA . LEU B 1 94 ? -19.922 -14.82 2.133 1 90.88 94 LEU B CA 1
ATOM 3311 C C . LEU B 1 94 ? -20.469 -15.641 3.291 1 90.88 94 LEU B C 1
ATOM 3313 O O . LEU B 1 94 ? -21.688 -15.867 3.371 1 90.88 94 LEU B O 1
ATOM 3317 N N . PRO B 1 95 ? -19.625 -15.922 4.195 1 91.31 95 PRO B N 1
ATOM 3318 C CA . PRO B 1 95 ? -20.125 -16.641 5.375 1 91.31 95 PRO B CA 1
ATOM 3319 C C . PRO B 1 95 ? -20.906 -15.75 6.324 1 91.31 95 PRO B C 1
ATOM 3321 O O . PRO B 1 95 ? -20.641 -14.555 6.422 1 91.31 95 PRO B O 1
ATOM 3324 N N . PRO B 1 96 ? -21.906 -16.391 6.898 1 91.19 96 PRO B N 1
ATOM 3325 C CA . PRO B 1 96 ? -22.609 -15.602 7.91 1 91.19 96 PRO B CA 1
ATOM 3326 C C . PRO B 1 96 ? -21.734 -15.219 9.094 1 91.19 96 PRO B C 1
ATOM 3328 O O . PRO B 1 96 ? -20.719 -15.875 9.352 1 91.19 96 PRO B O 1
ATOM 3331 N N . PRO B 1 97 ? -22.141 -14.172 9.727 1 91.56 97 PRO B N 1
ATOM 3332 C CA . PRO B 1 97 ? -21.312 -13.641 10.812 1 91.56 97 PRO B CA 1
ATOM 3333 C C . PRO B 1 97 ? -21.047 -14.664 11.906 1 91.56 97 PRO B C 1
ATOM 3335 O O . PRO B 1 97 ? -19.953 -14.703 12.469 1 91.56 97 PRO B O 1
ATOM 3338 N N . HIS B 1 98 ? -22.031 -15.492 12.164 1 91.06 98 HIS B N 1
ATOM 3339 C CA . HIS B 1 98 ? -21.844 -16.438 13.258 1 91.06 98 HIS B CA 1
ATOM 3340 C C . HIS B 1 98 ? -20.781 -17.469 12.922 1 91.06 98 HIS B C 1
ATOM 3342 O O . HIS B 1 98 ? -20.031 -17.922 13.797 1 91.06 98 HIS B O 1
ATOM 3348 N N . GLN B 1 99 ? -20.625 -17.875 11.695 1 90.62 99 GLN B N 1
ATOM 3349 C CA . GLN B 1 99 ? -19.594 -18.812 11.273 1 90.62 99 GLN B CA 1
ATOM 3350 C C . GLN B 1 99 ? -18.203 -18.203 11.398 1 90.62 99 GLN B C 1
ATOM 3352 O O . GLN B 1 99 ? -17.234 -18.906 11.672 1 90.62 99 GLN B O 1
ATOM 3357 N N . VAL B 1 100 ? -18.141 -16.953 11.164 1 91.81 100 VAL B N 1
ATOM 3358 C CA . VAL B 1 100 ? -16.859 -16.25 11.281 1 91.81 100 VAL B CA 1
ATOM 3359 C C . VAL B 1 100 ? -16.438 -16.203 12.75 1 91.81 100 VAL B C 1
ATOM 3361 O O . VAL B 1 100 ? -15.258 -16.391 13.062 1 91.81 100 VAL B O 1
ATOM 3364 N N . ILE B 1 101 ? -17.391 -16.016 13.617 1 90.56 101 ILE B N 1
ATOM 3365 C CA . ILE B 1 101 ? -17.094 -15.992 15.047 1 90.56 101 ILE B CA 1
ATOM 3366 C C . ILE B 1 101 ? -16.641 -17.375 15.5 1 90.56 101 ILE B C 1
ATOM 3368 O O . ILE B 1 101 ? -15.703 -17.484 16.297 1 90.56 101 ILE B O 1
ATOM 3372 N N . GLU B 1 102 ? -17.281 -18.344 14.969 1 89.81 102 GLU B N 1
ATOM 3373 C CA . GLU B 1 102 ? -16.875 -19.719 15.281 1 89.81 102 GLU B CA 1
ATOM 3374 C C . GLU B 1 102 ? -15.469 -20 14.758 1 89.81 102 GLU B C 1
ATOM 3376 O O . GLU B 1 102 ? -14.68 -20.672 15.438 1 89.81 102 GLU B O 1
ATOM 3381 N N . ALA B 1 103 ? -15.25 -19.531 13.609 1 88.88 103 ALA B N 1
ATOM 3382 C CA . ALA B 1 103 ? -13.938 -19.719 13.008 1 88.88 103 ALA B CA 1
ATOM 3383 C C . ALA B 1 103 ? -12.859 -19 13.812 1 88.88 103 ALA B C 1
ATOM 3385 O O . ALA B 1 103 ? -11.734 -19.5 13.945 1 88.88 103 ALA B O 1
ATOM 3386 N N . LEU B 1 104 ? -13.195 -17.875 14.289 1 87.62 104 LEU B N 1
ATOM 3387 C CA . LEU B 1 104 ? -12.273 -17.109 15.133 1 87.62 104 LEU B CA 1
ATOM 3388 C C . LEU B 1 104 ? -11.859 -17.922 16.359 1 87.62 104 LEU B C 1
ATOM 3390 O O . LEU B 1 104 ? -10.695 -17.922 16.75 1 87.62 104 LEU B O 1
ATOM 3394 N N . TYR B 1 105 ? -12.836 -18.578 16.797 1 83 105 TYR B N 1
ATOM 3395 C CA . TYR B 1 105 ? -12.586 -19.406 17.969 1 83 105 TYR B CA 1
ATOM 3396 C C . TYR B 1 105 ? -11.805 -20.672 17.594 1 83 105 TYR B C 1
ATOM 3398 O O . TYR B 1 105 ? -10.836 -21.016 18.266 1 83 105 TYR B O 1
ATOM 3406 N N . SER B 1 106 ? -12.117 -21.297 16.547 1 80.44 106 SER B N 1
ATOM 3407 C CA . SER B 1 106 ? -11.523 -22.562 16.156 1 80.44 106 SER B CA 1
ATOM 3408 C C . SER B 1 106 ? -10.133 -22.375 15.57 1 80.44 106 SER B C 1
ATOM 3410 O O . SER B 1 106 ? -9.328 -23.312 15.547 1 80.44 106 SER B O 1
ATOM 3412 N N . ALA B 1 107 ? -9.945 -21.25 14.984 1 74.62 107 ALA B N 1
ATOM 3413 C CA . ALA B 1 107 ? -8.656 -20.969 14.352 1 74.62 107 ALA B CA 1
ATOM 3414 C C . ALA B 1 107 ? -7.516 -21.094 15.352 1 74.62 107 ALA B C 1
ATOM 3416 O O . ALA B 1 107 ? -6.395 -21.453 14.992 1 74.62 107 ALA B O 1
ATOM 3417 N N . PHE B 1 108 ? -7.812 -20.812 16.562 1 73.94 108 PHE B N 1
ATOM 3418 C CA . PHE B 1 108 ? -6.777 -20.844 17.594 1 73.94 108 PHE B CA 1
ATOM 3419 C C . PHE B 1 108 ? -6.719 -22.219 18.25 1 73.94 108 PHE B C 1
ATOM 3421 O O . PHE B 1 108 ? -5.766 -22.531 18.969 1 73.94 108 PHE B O 1
ATOM 3428 N N . THR B 1 109 ? -7.734 -23.062 17.844 1 71.62 109 THR B N 1
ATOM 3429 C CA . THR B 1 109 ? -7.797 -24.328 18.562 1 71.62 109 THR B CA 1
ATOM 3430 C C . THR B 1 109 ? -7.605 -25.5 17.609 1 71.62 109 THR B C 1
ATOM 3432 O O . THR B 1 109 ? -7.402 -26.641 18.047 1 71.62 109 THR B O 1
ATOM 3435 N N . THR B 1 110 ? -7.719 -25.219 16.344 1 67.94 110 THR B N 1
ATOM 3436 C CA . THR B 1 110 ? -7.645 -26.328 15.383 1 67.94 110 THR B CA 1
ATOM 3437 C C . THR B 1 110 ? -6.254 -26.406 14.758 1 67.94 110 THR B C 1
ATOM 3439 O O . THR B 1 110 ? -5.719 -25.391 14.289 1 67.94 110 THR B O 1
ATOM 3442 N N . PRO B 1 111 ? -5.707 -27.562 14.883 1 67.12 111 PRO B N 1
ATOM 3443 C CA . PRO B 1 111 ? -4.383 -27.766 14.297 1 67.12 111 PRO B CA 1
ATOM 3444 C C . PRO B 1 111 ? -4.398 -27.688 12.773 1 67.12 111 PRO B C 1
ATOM 3446 O O . PRO B 1 111 ? -5.43 -27.953 12.141 1 67.12 111 PRO B O 1
ATOM 3449 N N . PRO B 1 112 ? -3.332 -27.141 12.18 1 66.06 112 PRO B N 1
ATOM 3450 C CA . PRO B 1 112 ? -3.26 -27.016 10.727 1 66.06 112 PRO B CA 1
ATOM 3451 C C . PRO B 1 112 ? -3.438 -28.359 10.016 1 66.06 112 PRO B C 1
ATOM 3453 O O . PRO B 1 112 ? -3.078 -29.406 10.562 1 66.06 112 PRO B O 1
ATOM 3456 N N . VAL B 1 113 ? -4.203 -28.25 8.891 1 59.47 113 VAL B N 1
ATOM 3457 C CA . VAL B 1 113 ? -4.516 -29.469 8.141 1 59.47 113 VAL B CA 1
ATOM 3458 C C . VAL B 1 113 ? -3.225 -30.094 7.625 1 59.47 113 VAL B C 1
ATOM 3460 O O . VAL B 1 113 ? -3.061 -31.312 7.688 1 59.47 113 VAL B O 1
ATOM 3463 N N . GLN B 1 114 ? -2.377 -29.219 7.168 1 61.03 114 GLN B N 1
ATOM 3464 C CA . GLN B 1 114 ? -1.138 -29.781 6.641 1 61.03 114 GLN B CA 1
ATOM 3465 C C . GLN B 1 114 ? -0.127 -30.031 7.758 1 61.03 114 GLN B C 1
ATOM 3467 O O . GLN B 1 114 ? 0 -29.219 8.68 1 61.03 114 GLN B O 1
ATOM 3472 N N . ARG B 1 115 ? 0.431 -31.219 7.828 1 57.19 115 ARG B N 1
ATOM 3473 C CA . ARG B 1 115 ? 1.41 -31.641 8.828 1 57.19 115 ARG B CA 1
ATOM 3474 C C . ARG B 1 115 ? 2.443 -30.531 9.062 1 57.19 115 ARG B C 1
ATOM 3476 O O . ARG B 1 115 ? 2.818 -30.266 10.211 1 57.19 115 ARG B O 1
ATOM 3483 N N . ASP B 1 116 ? 2.861 -29.844 8.031 1 61.09 116 ASP B N 1
ATOM 3484 C CA . ASP B 1 116 ? 3.91 -28.828 8.164 1 61.09 116 ASP B CA 1
ATOM 3485 C C . ASP B 1 116 ? 3.33 -27.422 8.078 1 61.09 116 ASP B C 1
ATOM 3487 O O . ASP B 1 116 ? 4.062 -26.453 7.844 1 61.09 116 ASP B O 1
ATOM 3491 N N . GLY B 1 117 ? 2.061 -27.438 8.367 1 67.94 117 GLY B N 1
ATOM 3492 C CA . GLY B 1 117 ? 1.44 -26.125 8.258 1 67.94 117 GLY B CA 1
ATOM 3493 C C . GLY B 1 117 ? 1.52 -25.312 9.531 1 67.94 117 GLY B C 1
ATOM 3494 O O . GLY B 1 117 ? 1.717 -25.875 10.617 1 67.94 117 GLY B O 1
ATOM 3495 N N . LEU B 1 118 ? 1.747 -24.062 9.43 1 69.62 118 LEU B N 1
ATOM 3496 C CA . LEU B 1 118 ? 1.813 -23.188 10.594 1 69.62 118 LEU B CA 1
ATOM 3497 C C . LEU B 1 118 ? 0.415 -22.844 11.102 1 69.62 118 LEU B C 1
ATOM 3499 O O . LEU B 1 118 ? -0.519 -22.719 10.305 1 69.62 118 LEU B O 1
ATOM 3503 N N . TRP B 1 119 ? 0.393 -22.891 12.414 1 73.88 119 TRP B N 1
ATOM 3504 C CA . TRP B 1 119 ? -0.812 -22.391 13.07 1 73.88 119 TRP B CA 1
ATOM 3505 C C . TRP B 1 119 ? -1.023 -20.922 12.758 1 73.88 119 TRP B C 1
ATOM 3507 O O . TRP B 1 119 ? -0.077 -20.203 12.414 1 73.88 119 TRP B O 1
ATOM 3517 N N . LEU B 1 120 ? -2.258 -20.562 12.867 1 82.31 120 LEU B N 1
ATOM 3518 C CA . LEU B 1 120 ? -2.594 -19.172 12.633 1 82.31 120 LEU B CA 1
ATOM 3519 C C . LEU B 1 120 ? -1.783 -18.25 13.539 1 82.31 120 LEU B C 1
ATOM 3521 O O . LEU B 1 120 ? -1.265 -17.219 13.094 1 82.31 120 LEU B O 1
ATOM 3525 N N . HIS B 1 121 ? -1.648 -18.688 14.82 1 82.06 121 HIS B N 1
ATOM 3526 C CA . HIS B 1 121 ? -0.938 -17.844 15.766 1 82.06 121 HIS B CA 1
ATOM 3527 C C . HIS B 1 121 ? 0.548 -17.766 15.43 1 82.06 121 HIS B C 1
ATOM 3529 O O . HIS B 1 121 ? 1.192 -16.75 15.672 1 82.06 121 HIS B O 1
ATOM 3535 N N . GLN B 1 122 ? 1.068 -18.844 14.883 1 83.12 122 GLN B N 1
ATOM 3536 C CA . GLN B 1 122 ? 2.471 -18.844 14.484 1 83.12 122 GLN B CA 1
ATOM 3537 C C . GLN B 1 122 ? 2.693 -17.969 13.25 1 83.12 122 GLN B C 1
ATOM 3539 O O . GLN B 1 122 ? 3.67 -17.219 13.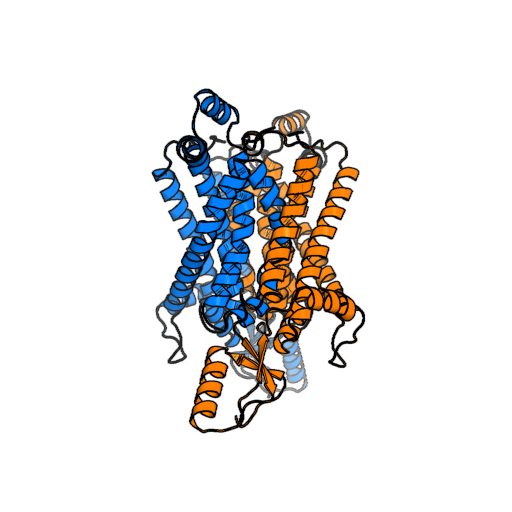188 1 83.12 122 GLN B O 1
ATOM 3544 N N . SER B 1 123 ? 1.773 -18.109 12.375 1 85.88 123 SER B N 1
ATOM 3545 C CA . SER B 1 123 ? 1.848 -17.266 11.188 1 85.88 123 SER B CA 1
ATOM 3546 C C . SER B 1 123 ? 1.722 -15.797 11.531 1 85.88 123 SER B C 1
ATOM 3548 O O . SER B 1 123 ? 2.449 -14.961 10.992 1 85.88 123 SER B O 1
ATOM 3550 N N . LEU B 1 124 ? 0.905 -15.594 12.453 1 87.94 124 LEU B N 1
ATOM 3551 C CA . LEU B 1 124 ? 0.704 -14.219 12.898 1 87.94 124 LEU B CA 1
ATOM 3552 C C . LEU B 1 124 ? 1.952 -13.688 13.594 1 87.94 124 LEU B C 1
ATOM 3554 O O . LEU B 1 124 ? 2.346 -12.539 13.375 1 87.94 124 LEU B O 1
ATOM 3558 N N . TRP B 1 125 ? 2.527 -14.461 14.391 1 88.94 125 TRP B N 1
ATOM 3559 C CA . TRP B 1 125 ? 3.727 -14.055 15.117 1 88.94 125 TRP B CA 1
ATOM 3560 C C . TRP B 1 125 ? 4.879 -13.789 14.156 1 88.94 125 TRP B C 1
ATOM 3562 O O . TRP B 1 125 ? 5.645 -12.836 14.344 1 88.94 125 TRP B O 1
ATOM 3572 N N . GLN B 1 126 ? 4.957 -14.609 13.188 1 89.38 126 GLN B N 1
ATOM 3573 C CA . GLN B 1 126 ? 5.98 -14.398 12.172 1 89.38 126 GLN B CA 1
ATOM 3574 C C . GLN B 1 126 ? 5.773 -13.062 11.453 1 89.38 126 GLN B C 1
ATOM 3576 O O . GLN B 1 126 ? 6.734 -12.336 11.195 1 89.38 126 GLN B O 1
ATOM 3581 N N . SER B 1 127 ? 4.562 -12.773 11.148 1 92.06 127 SER B N 1
ATOM 3582 C CA . SER B 1 127 ? 4.238 -11.516 10.484 1 92.06 127 SER B CA 1
ATOM 3583 C C . SER B 1 127 ? 4.559 -10.32 11.375 1 92.06 127 SER B C 1
ATOM 3585 O O . SER B 1 127 ? 5.113 -9.328 10.914 1 92.06 127 SER B O 1
ATOM 3587 N N . ILE B 1 128 ? 4.281 -10.461 12.641 1 92.62 128 ILE B N 1
ATOM 3588 C CA . ILE B 1 128 ? 4.508 -9.375 13.594 1 92.62 128 ILE B CA 1
ATOM 3589 C C . ILE B 1 128 ? 6.008 -9.125 13.742 1 92.62 128 ILE B C 1
ATOM 3591 O O . ILE B 1 128 ? 6.453 -7.977 13.758 1 92.62 128 ILE B O 1
ATOM 3595 N N . GLN B 1 129 ? 6.75 -10.133 13.797 1 93.81 129 GLN B N 1
ATOM 3596 C CA . GLN B 1 129 ? 8.195 -10.008 13.906 1 93.81 129 GLN B CA 1
ATOM 3597 C C . GLN B 1 129 ? 8.789 -9.359 12.648 1 93.81 129 GLN B C 1
ATOM 3599 O O . GLN B 1 129 ? 9.672 -8.508 12.742 1 93.81 129 GLN B O 1
ATOM 3604 N N . LEU B 1 130 ? 8.273 -9.805 11.602 1 93.56 130 LEU B N 1
ATOM 3605 C CA . LEU B 1 130 ? 8.773 -9.32 10.32 1 93.56 130 LEU B CA 1
ATOM 3606 C C . LEU B 1 130 ? 8.539 -7.824 10.172 1 93.56 130 LEU B C 1
ATOM 3608 O O . LEU B 1 130 ? 9.453 -7.078 9.812 1 93.56 130 LEU B O 1
ATOM 3612 N N . ILE B 1 131 ? 7.344 -7.418 10.438 1 94.06 131 ILE B N 1
ATOM 3613 C CA . ILE B 1 131 ? 7.02 -6.008 10.258 1 94.06 131 ILE B CA 1
ATOM 3614 C C . ILE B 1 131 ? 7.793 -5.164 11.273 1 94.06 131 ILE B C 1
ATOM 3616 O O . ILE B 1 131 ? 8.242 -4.062 10.953 1 94.06 131 ILE B O 1
ATOM 3620 N N . ALA B 1 132 ? 7.961 -5.668 12.484 1 94.94 132 ALA B N 1
ATOM 3621 C CA . ALA B 1 132 ? 8.711 -4.949 13.516 1 94.94 132 ALA B CA 1
ATOM 3622 C C . ALA B 1 132 ? 10.172 -4.781 13.109 1 94.94 132 ALA B C 1
ATOM 3624 O O . ALA B 1 132 ? 10.719 -3.682 13.188 1 94.94 132 ALA B O 1
ATOM 3625 N N . TYR B 1 133 ? 10.711 -5.809 12.648 1 96.19 133 TYR B N 1
ATOM 3626 C CA . TYR B 1 133 ? 12.117 -5.801 12.258 1 96.19 133 TYR B CA 1
ATOM 3627 C C . TYR B 1 133 ? 12.352 -4.898 11.055 1 96.19 133 TYR B C 1
ATOM 3629 O O . TYR B 1 133 ? 13.266 -4.07 11.055 1 96.19 133 TYR B O 1
ATOM 3637 N N . ALA B 1 134 ? 11.586 -5.059 10.086 1 96.88 134 ALA B N 1
ATOM 3638 C CA . ALA B 1 134 ? 11.734 -4.277 8.859 1 96.88 134 ALA B CA 1
ATOM 3639 C C . ALA B 1 134 ? 11.5 -2.795 9.117 1 96.88 134 ALA B C 1
ATOM 3641 O O . ALA B 1 134 ? 12.227 -1.943 8.602 1 96.88 134 ALA B O 1
ATOM 3642 N N . PHE B 1 135 ? 10.5 -2.512 9.938 1 96.94 135 PHE B N 1
ATOM 3643 C CA . PHE B 1 135 ? 10.195 -1.126 10.273 1 96.94 135 PHE B CA 1
ATOM 3644 C C . PHE B 1 135 ? 11.32 -0.499 11.078 1 96.94 135 PHE B C 1
ATOM 3646 O O . PHE B 1 135 ? 11.648 0.675 10.891 1 96.94 135 PHE B O 1
ATOM 3653 N N . LEU B 1 136 ? 11.852 -1.263 11.922 1 97.44 136 LEU B N 1
ATOM 3654 C CA . LEU B 1 136 ? 12.977 -0.78 12.719 1 97.44 136 LEU B CA 1
ATOM 3655 C C . LEU B 1 136 ? 14.172 -0.456 11.82 1 97.44 136 LEU B C 1
ATOM 3657 O O . LEU B 1 136 ? 14.828 0.572 12.008 1 97.44 136 LEU B O 1
ATOM 3661 N N . ILE B 1 137 ? 14.461 -1.28 10.922 1 97.62 137 ILE B N 1
ATOM 3662 C CA . ILE B 1 137 ? 15.562 -1.056 9.992 1 97.62 137 ILE B CA 1
ATOM 3663 C C . ILE B 1 137 ? 15.312 0.232 9.203 1 97.62 137 ILE B C 1
ATOM 3665 O O . ILE B 1 137 ? 16.203 1.071 9.078 1 97.62 137 ILE B O 1
ATOM 3669 N N . SER B 1 138 ? 14.125 0.337 8.703 1 97.38 138 SER B N 1
ATOM 3670 C CA . SER B 1 138 ? 13.75 1.539 7.969 1 97.38 138 SER B CA 1
ATOM 3671 C C . SER B 1 138 ? 13.883 2.785 8.836 1 97.38 138 SER B C 1
ATOM 3673 O O . SER B 1 138 ? 14.43 3.801 8.391 1 97.38 138 SER B O 1
ATOM 3675 N N . SER B 1 139 ? 13.484 2.684 10.078 1 97.62 139 SER B N 1
ATOM 3676 C CA . SER B 1 139 ? 13.469 3.822 10.984 1 97.62 139 SER B CA 1
ATOM 3677 C C . SER B 1 139 ? 14.875 4.203 11.422 1 97.62 139 SER B C 1
ATOM 3679 O O . SER B 1 139 ? 15.164 5.379 11.648 1 97.62 139 SER B O 1
ATOM 3681 N N . LEU B 1 140 ? 15.711 3.242 11.57 1 97.56 140 LEU B N 1
ATOM 3682 C CA . LEU B 1 140 ? 17.078 3.488 12.008 1 97.56 140 LEU B CA 1
ATOM 3683 C C . LEU B 1 140 ? 17.812 4.379 11.008 1 97.56 140 LEU B C 1
ATOM 3685 O O . LEU B 1 140 ? 18.703 5.148 11.391 1 97.56 140 LEU B O 1
ATOM 3689 N N . VAL B 1 141 ? 17.406 4.352 9.797 1 97 141 VAL B N 1
ATOM 3690 C CA . VAL B 1 141 ? 18.062 5.148 8.773 1 97 141 VAL B CA 1
ATOM 3691 C C . VAL B 1 141 ? 17.188 6.336 8.391 1 97 141 VAL B C 1
ATOM 3693 O O . VAL B 1 141 ? 17.672 7.461 8.25 1 97 141 VAL B O 1
ATOM 3696 N N . GLY B 1 142 ? 15.914 6.051 8.258 1 97.12 142 GLY B N 1
ATOM 3697 C CA . GLY B 1 142 ? 14.977 7.059 7.789 1 97.12 142 GLY B CA 1
ATOM 3698 C C . GLY B 1 142 ? 14.797 8.203 8.766 1 97.12 142 GLY B C 1
ATOM 3699 O O . GLY B 1 142 ? 14.758 9.367 8.359 1 97.12 142 GLY B O 1
ATOM 3700 N N . VAL B 1 143 ? 14.719 7.914 10 1 97.06 143 VAL B N 1
ATOM 3701 C CA . VAL B 1 143 ? 14.445 8.922 11.016 1 97.06 143 VAL B CA 1
ATOM 3702 C C . VAL B 1 143 ? 15.625 9.891 11.117 1 97.06 143 VAL B C 1
ATOM 3704 O O . VAL B 1 143 ? 15.453 11.102 11 1 97.06 143 VAL B O 1
ATOM 3707 N N . PRO B 1 144 ? 16.875 9.398 11.258 1 96.56 144 PRO B N 1
ATOM 3708 C CA . PRO B 1 144 ? 18 10.32 11.305 1 96.56 144 PRO B CA 1
ATOM 3709 C C . PRO B 1 144 ? 18.141 11.156 10.031 1 96.56 144 PRO B C 1
ATOM 3711 O O . PRO B 1 144 ? 18.422 12.359 10.102 1 96.56 144 PRO B O 1
ATOM 3714 N N . LEU B 1 145 ? 17.922 10.562 8.945 1 96.75 145 LEU B N 1
ATOM 3715 C CA . LEU B 1 145 ? 18.047 11.281 7.68 1 96.75 145 LEU B CA 1
ATOM 3716 C C . LEU B 1 145 ? 16.953 12.344 7.562 1 96.75 145 LEU B C 1
ATOM 3718 O O . LEU B 1 145 ? 17.219 13.445 7.062 1 96.75 145 LEU B O 1
ATOM 3722 N N . GLY B 1 146 ? 15.758 11.992 7.992 1 96.5 146 GLY B N 1
ATOM 3723 C CA . GLY B 1 146 ? 14.672 12.961 7.996 1 96.5 146 GLY B CA 1
ATOM 3724 C C . GLY B 1 146 ? 14.938 14.148 8.891 1 96.5 146 GLY B C 1
ATOM 3725 O O . GLY B 1 146 ? 14.672 15.289 8.516 1 96.5 146 GLY B O 1
ATOM 3726 N N . ILE B 1 147 ? 15.453 13.891 10.016 1 95.56 147 ILE B N 1
ATOM 3727 C CA . ILE B 1 147 ? 15.773 14.953 10.961 1 95.56 147 ILE B CA 1
ATOM 3728 C C . ILE B 1 147 ? 16.859 15.859 10.367 1 95.56 147 ILE B C 1
ATOM 3730 O O . ILE B 1 147 ? 16.734 17.078 10.398 1 95.56 147 ILE B O 1
ATOM 3734 N N . LEU B 1 148 ? 17.859 15.258 9.797 1 94.56 148 LEU B N 1
ATOM 3735 C CA . LEU B 1 148 ? 18.953 16.016 9.211 1 94.56 148 LEU B CA 1
ATOM 3736 C C . LEU B 1 148 ? 18.469 16.859 8.031 1 94.56 148 LEU B C 1
ATOM 3738 O O . LEU B 1 148 ? 18.812 18.031 7.906 1 94.56 148 LEU B O 1
ATOM 3742 N N . ALA B 1 149 ? 17.625 16.297 7.246 1 93.88 149 ALA B N 1
ATOM 3743 C CA . ALA B 1 149 ? 17.125 16.969 6.062 1 93.88 149 ALA B CA 1
ATOM 3744 C C . ALA B 1 149 ? 16.172 18.109 6.449 1 93.88 149 ALA B C 1
ATOM 3746 O O . ALA B 1 149 ? 16.047 19.094 5.715 1 93.88 149 ALA B O 1
ATOM 3747 N N . GLY B 1 150 ? 15.555 17.938 7.574 1 91.69 150 GLY B N 1
ATOM 3748 C CA . GLY B 1 150 ? 14.656 18.984 8.055 1 91.69 150 GLY B CA 1
ATOM 3749 C C . GLY B 1 150 ? 15.375 20.078 8.805 1 91.69 150 GLY B C 1
ATOM 3750 O O . GLY B 1 150 ? 14.844 21.188 8.953 1 91.69 150 GLY B O 1
ATOM 3751 N N . THR B 1 151 ? 16.516 19.859 9.305 1 89.75 151 THR B N 1
ATOM 3752 C CA . THR B 1 151 ? 17.25 20.812 10.117 1 89.75 151 THR B CA 1
ATOM 3753 C C . THR B 1 151 ? 18.156 21.688 9.25 1 89.75 151 THR B C 1
ATOM 3755 O O . THR B 1 151 ? 18.203 22.906 9.414 1 89.75 151 THR B O 1
ATOM 3758 N N . TRP B 1 152 ? 18.828 21.016 8.359 1 88.69 152 TRP B N 1
ATOM 3759 C CA . TRP B 1 152 ? 19.766 21.75 7.516 1 88.69 152 TRP B CA 1
ATOM 3760 C C . TRP B 1 152 ? 19.281 21.812 6.074 1 88.69 152 TRP B C 1
ATOM 3762 O O . TRP B 1 152 ? 18.938 20.781 5.48 1 88.69 152 TRP B O 1
ATOM 3772 N N . SER B 1 153 ? 19.406 22.875 5.477 1 86.31 153 SER B N 1
ATOM 3773 C CA . SER B 1 153 ? 18.938 23.094 4.109 1 86.31 153 SER B CA 1
ATOM 3774 C C . SER B 1 153 ? 19.781 22.297 3.117 1 86.31 153 SER B C 1
ATOM 3776 O O . SER B 1 153 ? 19.266 21.781 2.119 1 86.31 153 SER B O 1
ATOM 3778 N N . VAL B 1 154 ? 21 22.141 3.402 1 88 154 VAL B N 1
ATOM 3779 C CA . VAL B 1 154 ? 21.906 21.438 2.51 1 88 154 VAL B CA 1
ATOM 3780 C C . VAL B 1 154 ? 21.516 19.953 2.465 1 88 154 VAL B C 1
ATOM 3782 O O . VAL B 1 154 ? 21.438 19.359 1.387 1 88 154 VAL B O 1
ATOM 3785 N N . ALA B 1 155 ? 21.328 19.469 3.631 1 90.5 155 ALA B N 1
ATOM 3786 C CA . ALA B 1 155 ? 20.938 18.078 3.693 1 90.5 155 ALA B CA 1
ATOM 3787 C C . ALA B 1 155 ? 19.578 17.844 3.012 1 90.5 155 ALA B C 1
ATOM 3789 O O . ALA B 1 155 ? 19.391 16.844 2.311 1 90.5 155 ALA B O 1
ATOM 3790 N N . GLY B 1 156 ? 18.734 18.75 3.244 1 92 156 GLY B N 1
ATOM 3791 C CA . GLY B 1 156 ? 17.422 18.672 2.611 1 92 156 GLY B CA 1
ATOM 3792 C C . GLY B 1 156 ? 17.5 18.719 1.097 1 92 156 GLY B C 1
ATOM 3793 O O . GLY B 1 156 ? 16.922 17.859 0.417 1 92 156 GLY B O 1
ATOM 3794 N N . ARG B 1 157 ? 18.25 19.578 0.564 1 89.81 157 ARG B N 1
ATOM 3795 C CA . ARG B 1 157 ? 18.328 19.766 -0.882 1 89.81 157 ARG B CA 1
ATOM 3796 C C . ARG B 1 157 ? 19.094 18.625 -1.538 1 89.81 157 ARG B C 1
ATOM 3798 O O . ARG B 1 157 ? 18.844 18.266 -2.689 1 89.81 157 ARG B O 1
ATOM 3805 N N . LEU B 1 158 ? 19.938 18.047 -0.788 1 91.12 158 LEU B N 1
ATOM 3806 C CA . LEU B 1 158 ? 20.75 16.953 -1.31 1 91.12 158 LEU B CA 1
ATOM 3807 C C . LEU B 1 158 ? 19.969 15.656 -1.337 1 91.12 158 LEU B C 1
ATOM 3809 O O . LEU B 1 158 ? 20.188 14.812 -2.217 1 91.12 158 LEU B O 1
ATOM 3813 N N . CYS B 1 159 ? 19.031 15.508 -0.453 1 92.5 159 CYS B N 1
ATOM 3814 C CA . CYS B 1 159 ? 18.406 14.195 -0.296 1 92.5 159 CYS B CA 1
ATOM 3815 C C . CYS B 1 159 ? 16.953 14.227 -0.725 1 92.5 159 CYS B C 1
ATOM 3817 O O . CYS B 1 159 ? 16.469 13.297 -1.377 1 92.5 159 CYS B O 1
ATOM 3819 N N . LEU B 1 160 ? 16.266 15.258 -0.518 1 91.56 160 LEU B N 1
ATOM 3820 C CA . LEU B 1 160 ? 14.812 15.266 -0.58 1 91.56 160 LEU B CA 1
ATOM 3821 C C . LEU B 1 160 ? 14.328 15.203 -2.025 1 91.56 160 LEU B C 1
ATOM 3823 O O . LEU B 1 160 ? 13.367 14.5 -2.332 1 91.56 160 LEU B O 1
ATOM 3827 N N . PRO B 1 161 ? 15.047 15.875 -2.881 1 89.88 161 PRO B N 1
ATOM 3828 C CA . PRO B 1 161 ? 14.531 15.805 -4.25 1 89.88 161 PRO B CA 1
ATOM 3829 C C . PRO B 1 161 ? 14.508 14.383 -4.801 1 89.88 161 PRO B C 1
ATOM 3831 O O . PRO B 1 161 ? 13.516 13.969 -5.406 1 89.88 161 PRO B O 1
ATOM 3834 N N . PHE B 1 162 ? 15.508 13.672 -4.605 1 91.75 162 PHE B N 1
ATOM 3835 C CA . PHE B 1 162 ? 15.547 12.281 -5.047 1 91.75 162 PHE B CA 1
ATOM 3836 C C . PHE B 1 162 ? 14.516 11.445 -4.293 1 91.75 162 PHE B C 1
ATOM 3838 O O . PHE B 1 162 ? 13.828 10.617 -4.887 1 91.75 162 PHE B O 1
ATOM 3845 N N . ILE B 1 163 ? 14.422 11.664 -3.084 1 91.94 163 ILE B N 1
ATOM 3846 C CA . ILE B 1 163 ? 13.508 10.906 -2.238 1 91.94 163 ILE B CA 1
ATOM 3847 C C . ILE B 1 163 ? 12.062 11.211 -2.623 1 91.94 163 ILE B C 1
ATOM 3849 O O . ILE B 1 163 ? 11.211 10.32 -2.639 1 91.94 163 ILE B O 1
ATOM 3853 N N . GLU B 1 164 ? 11.82 12.406 -2.961 1 86.69 164 GLU B N 1
ATOM 3854 C CA . GLU B 1 164 ? 10.5 12.82 -3.414 1 86.69 164 GLU B CA 1
ATOM 3855 C C . GLU B 1 164 ? 10.125 12.133 -4.727 1 86.69 164 GLU B C 1
ATOM 3857 O O . GLU B 1 164 ? 8.969 11.75 -4.926 1 86.69 164 GLU B O 1
ATOM 3862 N N . PHE B 1 165 ? 11.086 12.016 -5.523 1 85.5 165 PHE B N 1
ATOM 3863 C CA . PHE B 1 165 ? 10.844 11.312 -6.773 1 85.5 165 PHE B CA 1
ATOM 3864 C C . PHE B 1 165 ? 10.547 9.836 -6.52 1 85.5 165 PHE B C 1
ATOM 3866 O O . PHE B 1 165 ? 9.656 9.258 -7.137 1 85.5 165 PHE B O 1
ATOM 3873 N N . PHE B 1 166 ? 11.32 9.211 -5.68 1 88.69 166 PHE B N 1
ATOM 3874 C CA . PHE B 1 166 ? 11.203 7.781 -5.406 1 88.69 166 PHE B CA 1
ATOM 3875 C C . PHE B 1 166 ? 9.844 7.461 -4.793 1 88.69 166 PHE B C 1
ATOM 3877 O O . PHE B 1 166 ? 9.359 6.332 -4.902 1 88.69 166 PHE B O 1
ATOM 3884 N N . ARG B 1 167 ? 9.32 8.461 -4.176 1 80.25 167 ARG B N 1
ATOM 3885 C CA . ARG B 1 167 ? 8.023 8.266 -3.533 1 80.25 167 ARG B CA 1
ATOM 3886 C C . ARG B 1 167 ? 6.957 7.895 -4.559 1 80.25 167 ARG B C 1
ATOM 3888 O O . ARG B 1 167 ? 5.949 7.273 -4.215 1 80.25 167 ARG B O 1
ATOM 3895 N N . TYR B 1 168 ? 7.191 8.188 -5.828 1 83.88 168 TYR B N 1
ATOM 3896 C CA . TYR B 1 168 ? 6.234 7.898 -6.887 1 83.88 168 TYR B CA 1
ATOM 3897 C C . TYR B 1 168 ? 6.398 6.469 -7.391 1 83.88 168 TYR B C 1
ATOM 3899 O O . TYR B 1 168 ? 5.555 5.969 -8.141 1 83.88 168 TYR B O 1
ATOM 3907 N N . LEU B 1 169 ? 7.441 5.871 -6.965 1 89.88 169 LEU B N 1
ATOM 3908 C CA . LEU B 1 169 ? 7.648 4.473 -7.316 1 89.88 169 LEU B CA 1
ATOM 3909 C C . LEU B 1 169 ? 6.98 3.553 -6.297 1 89.88 169 LEU B C 1
ATOM 3911 O O . LEU B 1 169 ? 7.418 3.477 -5.148 1 89.88 169 LEU B O 1
ATOM 3915 N N . PRO B 1 170 ? 5.98 2.859 -6.727 1 90.81 170 PRO B N 1
ATOM 3916 C CA . PRO B 1 170 ? 5.344 1.942 -5.777 1 90.81 170 PRO B CA 1
ATOM 3917 C C . PRO B 1 170 ? 6.285 0.84 -5.297 1 90.81 170 PRO B C 1
ATOM 3919 O O . PRO B 1 170 ? 6.906 0.154 -6.117 1 90.81 170 PRO B O 1
ATOM 3922 N N . ALA B 1 171 ? 6.34 0.708 -4.027 1 91.31 171 ALA B N 1
ATOM 3923 C CA . ALA B 1 171 ? 7.277 -0.244 -3.432 1 91.31 171 ALA B CA 1
ATOM 3924 C C . ALA B 1 171 ? 7.043 -1.652 -3.973 1 91.31 171 ALA B C 1
ATOM 3926 O O . ALA B 1 171 ? 8 -2.389 -4.23 1 91.31 171 ALA B O 1
ATOM 3927 N N . PRO B 1 172 ? 5.793 -2.039 -4.18 1 91.44 172 PRO B N 1
ATOM 3928 C CA . PRO B 1 172 ? 5.555 -3.406 -4.648 1 91.44 172 PRO B CA 1
ATOM 3929 C C . PRO B 1 172 ? 6.168 -3.672 -6.023 1 91.44 172 PRO B C 1
ATOM 3931 O O . PRO B 1 172 ? 6.359 -4.832 -6.402 1 91.44 172 PRO B O 1
ATOM 3934 N N . ALA B 1 173 ? 6.438 -2.629 -6.793 1 91.88 173 ALA B N 1
ATOM 3935 C CA . ALA B 1 173 ? 7.016 -2.789 -8.125 1 91.88 173 ALA B CA 1
ATOM 3936 C C . ALA B 1 173 ? 8.422 -3.379 -8.047 1 91.88 173 ALA B C 1
ATOM 3938 O O . ALA B 1 173 ? 8.93 -3.914 -9.031 1 91.88 173 ALA B O 1
ATOM 3939 N N . PHE B 1 174 ? 8.992 -3.344 -6.875 1 93.69 174 PHE B N 1
ATOM 3940 C CA . PHE B 1 174 ? 10.352 -3.838 -6.695 1 93.69 174 PHE B CA 1
ATOM 3941 C C . PHE B 1 174 ? 10.344 -5.289 -6.227 1 93.69 174 PHE B C 1
ATOM 3943 O O . PHE B 1 174 ? 11.391 -5.852 -5.91 1 93.69 174 PHE B O 1
ATOM 3950 N N . GLY B 1 175 ? 9.195 -5.863 -6.164 1 91.06 175 GLY B N 1
ATOM 3951 C CA . GLY B 1 175 ? 9.062 -7.211 -5.641 1 91.06 175 GLY B CA 1
ATOM 3952 C C . GLY B 1 175 ? 9.883 -8.234 -6.398 1 91.06 175 GLY B C 1
ATOM 3953 O O . GLY B 1 175 ? 10.633 -9.008 -5.801 1 91.06 175 GLY B O 1
ATOM 3954 N N . ALA B 1 176 ? 9.734 -8.195 -7.699 1 89.12 176 ALA B N 1
ATOM 3955 C CA . ALA B 1 176 ? 10.461 -9.156 -8.531 1 89.12 176 ALA B CA 1
ATOM 3956 C C . ALA B 1 176 ? 11.969 -8.969 -8.375 1 89.12 176 ALA B C 1
ATOM 3958 O O . ALA B 1 176 ? 12.719 -9.945 -8.32 1 89.12 176 ALA B O 1
ATOM 3959 N N . LEU B 1 177 ? 12.305 -7.754 -8.305 1 91.94 177 LEU B N 1
ATOM 3960 C CA . LEU B 1 177 ? 13.727 -7.453 -8.141 1 91.94 177 LEU B CA 1
ATOM 3961 C C . LEU B 1 177 ? 14.219 -7.902 -6.766 1 91.94 177 LEU B C 1
ATOM 3963 O O . LEU B 1 177 ? 15.32 -8.453 -6.648 1 91.94 177 LEU B O 1
ATOM 3967 N N . ALA B 1 178 ? 13.438 -7.664 -5.766 1 92.38 178 ALA B N 1
ATOM 3968 C CA . ALA B 1 178 ? 13.805 -8.055 -4.406 1 92.38 178 ALA B CA 1
ATOM 3969 C C . ALA B 1 178 ? 14 -9.562 -4.305 1 92.38 178 ALA B C 1
ATOM 3971 O O . ALA B 1 178 ? 14.93 -10.031 -3.652 1 92.38 178 ALA B O 1
ATOM 3972 N N . VAL B 1 179 ? 13.188 -10.266 -4.977 1 89.44 179 VAL B N 1
ATOM 3973 C CA . VAL B 1 179 ? 13.289 -11.719 -4.957 1 89.44 179 VAL B CA 1
ATOM 3974 C C . VAL B 1 179 ? 14.547 -12.164 -5.699 1 89.44 179 VAL B C 1
ATOM 3976 O O . VAL B 1 179 ? 15.25 -13.07 -5.254 1 89.44 179 VAL B O 1
ATOM 3979 N N . ALA B 1 180 ? 14.781 -11.516 -6.781 1 88.31 180 ALA B N 1
ATOM 3980 C CA . ALA B 1 180 ? 15.953 -11.875 -7.574 1 88.31 180 ALA B CA 1
ATOM 3981 C C . ALA B 1 180 ? 17.234 -11.586 -6.805 1 88.31 180 ALA B C 1
ATOM 3983 O O . ALA B 1 180 ? 18.203 -12.352 -6.879 1 88.31 180 ALA B O 1
ATOM 3984 N N . VAL B 1 181 ? 17.25 -10.547 -6.008 1 88.69 181 VAL B N 1
ATOM 3985 C CA . VAL B 1 181 ? 18.453 -10.078 -5.324 1 88.69 181 VAL B CA 1
ATOM 3986 C C . VAL B 1 181 ? 18.625 -10.828 -4.004 1 88.69 181 VAL B C 1
ATOM 3988 O O . VAL B 1 181 ? 19.734 -11.25 -3.662 1 88.69 181 VAL B O 1
ATOM 3991 N N . LEU B 1 182 ? 17.5 -11.039 -3.326 1 90.31 182 LEU B N 1
ATOM 3992 C CA . LEU B 1 182 ? 17.625 -11.477 -1.939 1 90.31 182 LEU B CA 1
ATOM 3993 C C . LEU B 1 182 ? 17.156 -12.922 -1.779 1 90.31 182 LEU B C 1
ATOM 3995 O O . LEU B 1 182 ? 17.328 -13.516 -0.712 1 90.31 182 LEU B O 1
ATOM 3999 N N . GLY B 1 183 ? 16.609 -13.484 -2.832 1 83.5 183 GLY B N 1
ATOM 4000 C CA . GLY B 1 183 ? 16.172 -14.867 -2.779 1 83.5 183 GLY B CA 1
ATOM 4001 C C . GLY B 1 183 ? 14.734 -15.023 -2.328 1 83.5 183 GLY B C 1
ATOM 4002 O O . GLY B 1 183 ? 13.891 -14.18 -2.625 1 83.5 183 GLY B O 1
ATOM 4003 N N . ILE B 1 184 ? 14.344 -16.156 -1.691 1 76.44 184 ILE B N 1
ATOM 4004 C CA . ILE B 1 184 ? 12.945 -16.5 -1.466 1 76.44 184 ILE B CA 1
ATOM 4005 C C . ILE B 1 184 ? 12.633 -16.438 0.029 1 76.44 184 ILE B C 1
ATOM 4007 O O . ILE B 1 184 ? 11.484 -16.594 0.437 1 76.44 184 ILE B O 1
ATOM 4011 N N . TYR B 1 185 ? 13.539 -16.031 0.88 1 78.88 185 TYR B N 1
ATOM 4012 C CA . TYR B 1 185 ? 13.289 -16.031 2.316 1 78.88 185 TYR B CA 1
ATOM 4013 C C . TYR B 1 185 ? 12.766 -14.664 2.77 1 78.88 185 TYR B C 1
ATOM 4015 O O . TYR B 1 185 ? 11.93 -14.062 2.098 1 78.88 185 TYR B O 1
ATOM 4023 N N . GLU B 1 186 ? 13.117 -14.25 3.965 1 88.25 186 GLU B N 1
ATOM 4024 C CA . GLU B 1 186 ? 12.594 -13.031 4.566 1 88.25 186 GLU B CA 1
ATOM 4025 C C . GLU B 1 186 ? 13.219 -11.789 3.941 1 88.25 186 GLU B C 1
ATOM 4027 O O . GLU B 1 186 ? 12.703 -10.68 4.09 1 88.25 186 GLU B O 1
ATOM 4032 N N . GLY B 1 187 ? 14.234 -12.023 3.141 1 91 187 GLY B N 1
ATOM 4033 C CA . GLY B 1 187 ? 14.969 -10.906 2.566 1 91 187 GLY B CA 1
ATOM 4034 C C . GLY B 1 187 ? 14.094 -9.992 1.725 1 91 187 GLY B C 1
ATOM 4035 O O . GLY B 1 187 ? 13.984 -8.797 2.006 1 91 187 GLY B O 1
ATOM 4036 N N . PRO B 1 188 ? 13.438 -10.648 0.788 1 91.75 188 PRO B N 1
ATOM 4037 C CA . PRO B 1 188 ? 12.594 -9.828 -0.078 1 91.75 188 PRO B CA 1
ATOM 4038 C C . PRO B 1 188 ? 11.445 -9.156 0.679 1 91.75 188 PRO B C 1
ATOM 4040 O O . PRO B 1 188 ? 11.062 -8.031 0.357 1 91.75 188 PRO B O 1
ATOM 4043 N N . LYS B 1 189 ? 10.922 -9.797 1.639 1 93.19 189 LYS B N 1
ATOM 4044 C CA . LYS B 1 189 ? 9.836 -9.227 2.43 1 93.19 189 LYS B CA 1
ATOM 4045 C C . LYS B 1 189 ? 10.297 -7.98 3.186 1 93.19 189 LYS B C 1
ATOM 4047 O O . LYS B 1 189 ? 9.625 -6.949 3.164 1 93.19 189 LYS B O 1
ATOM 4052 N N . ILE B 1 190 ? 11.406 -8.133 3.781 1 94.56 190 ILE B N 1
ATOM 4053 C CA . ILE B 1 190 ? 11.977 -7.02 4.531 1 94.56 190 ILE B CA 1
ATOM 4054 C C . ILE B 1 190 ? 12.25 -5.848 3.59 1 94.56 190 ILE B C 1
ATOM 4056 O O . ILE B 1 190 ? 11.914 -4.703 3.902 1 94.56 190 ILE B O 1
ATOM 4060 N N . ALA B 1 191 ? 12.781 -6.168 2.459 1 95.06 191 ALA B N 1
ATOM 4061 C CA . ALA B 1 191 ? 13.133 -5.133 1.49 1 95.06 191 ALA B CA 1
ATOM 4062 C C . ALA B 1 191 ? 11.906 -4.332 1.067 1 95.06 191 ALA B C 1
ATOM 4064 O O . ALA B 1 191 ? 11.953 -3.102 1.005 1 95.06 191 ALA B O 1
ATOM 4065 N N . ILE B 1 192 ? 10.844 -4.961 0.83 1 94 192 ILE B N 1
ATOM 4066 C CA . ILE B 1 192 ? 9.633 -4.297 0.356 1 94 192 ILE B CA 1
ATOM 4067 C C . ILE B 1 192 ? 9.086 -3.379 1.447 1 94 192 ILE B C 1
ATOM 4069 O O . ILE B 1 192 ? 8.695 -2.24 1.173 1 94 192 ILE B O 1
ATOM 4073 N N . ILE B 1 193 ? 9.055 -3.855 2.648 1 95.38 193 ILE B N 1
ATOM 4074 C CA . ILE B 1 193 ? 8.562 -3.059 3.766 1 95.38 193 ILE B CA 1
ATOM 4075 C C . ILE B 1 193 ? 9.469 -1.844 3.971 1 95.38 193 ILE B C 1
ATOM 4077 O O . ILE B 1 193 ? 8.977 -0.728 4.172 1 95.38 193 ILE B O 1
ATOM 4081 N N . VAL B 1 194 ? 10.75 -2.062 3.861 1 96.44 194 VAL B N 1
ATOM 4082 C CA . VAL B 1 194 ? 11.711 -0.981 4.055 1 96.44 194 VAL B CA 1
ATOM 4083 C C . VAL B 1 194 ? 11.547 0.059 2.951 1 96.44 194 VAL B C 1
ATOM 4085 O O . VAL B 1 194 ? 11.453 1.257 3.227 1 96.44 194 VAL B O 1
ATOM 4088 N N . ILE B 1 195 ? 11.445 -0.41 1.731 1 94.56 195 ILE B N 1
ATOM 4089 C CA . ILE B 1 195 ? 11.289 0.503 0.605 1 94.56 195 ILE B CA 1
ATOM 4090 C C . ILE B 1 195 ? 9.977 1.275 0.749 1 94.56 195 ILE B C 1
ATOM 4092 O O . ILE B 1 195 ? 9.93 2.477 0.478 1 94.56 195 ILE B O 1
ATOM 4096 N N . GLY B 1 196 ? 8.992 0.617 1.178 1 93.25 196 GLY B N 1
ATOM 4097 C CA . GLY B 1 196 ? 7.672 1.219 1.297 1 93.25 196 GLY B CA 1
ATOM 4098 C C . GLY B 1 196 ? 7.582 2.238 2.418 1 93.25 196 GLY B C 1
ATOM 4099 O O . GLY B 1 196 ? 6.762 3.158 2.361 1 93.25 196 GLY B O 1
ATOM 4100 N N . THR B 1 197 ? 8.398 2.121 3.416 1 94.56 197 THR B N 1
ATOM 4101 C CA . THR B 1 197 ? 8.258 2.99 4.578 1 94.56 197 THR B CA 1
ATOM 4102 C C . THR B 1 197 ? 9.398 3.998 4.645 1 94.56 197 THR B C 1
ATOM 4104 O O . THR B 1 197 ? 9.219 5.121 5.125 1 94.56 197 THR B O 1
ATOM 4107 N N . PHE B 1 198 ? 10.625 3.695 4.156 1 95.81 198 PHE B N 1
ATOM 4108 C CA . PHE B 1 198 ? 11.828 4.504 4.289 1 95.81 198 PHE B CA 1
ATOM 4109 C C . PHE B 1 198 ? 11.633 5.879 3.656 1 95.81 198 PHE B C 1
ATOM 4111 O O . PHE B 1 198 ? 11.844 6.902 4.309 1 95.81 198 PHE B O 1
ATOM 4118 N N . PHE B 1 199 ? 11.25 5.895 2.469 1 93 199 PHE B N 1
ATOM 4119 C CA . PHE B 1 199 ? 11.156 7.148 1.735 1 93 199 PHE B CA 1
ATOM 4120 C C . PHE B 1 199 ? 10.07 8.039 2.322 1 93 199 PHE B C 1
ATOM 4122 O O . PHE B 1 199 ? 10.242 9.25 2.439 1 93 199 PHE B O 1
ATOM 4129 N N . GLN B 1 200 ? 9.016 7.41 2.719 1 91.12 200 GLN B N 1
ATOM 4130 C CA . GLN B 1 200 ? 7.941 8.164 3.365 1 91.12 200 GLN B CA 1
ATOM 4131 C C . GLN B 1 200 ? 8.383 8.688 4.727 1 91.12 200 GLN B C 1
ATOM 4133 O O . GLN B 1 200 ? 8.039 9.812 5.105 1 91.12 200 GLN B O 1
ATOM 4138 N N . GLN B 1 201 ? 9.078 7.895 5.395 1 95.12 201 GLN B N 1
ATOM 4139 C CA . GLN B 1 201 ? 9.594 8.297 6.699 1 95.12 201 GLN B CA 1
ATOM 4140 C C . GLN B 1 201 ? 10.461 9.547 6.59 1 95.12 201 GLN B C 1
ATOM 4142 O O . GLN B 1 201 ? 10.281 10.5 7.352 1 95.12 201 GLN B O 1
ATOM 4147 N N . VAL B 1 202 ? 11.328 9.57 5.66 1 95.94 202 VAL B N 1
ATOM 4148 C CA . VAL B 1 202 ? 12.258 10.688 5.5 1 95.94 202 VAL B CA 1
ATOM 4149 C C . VAL B 1 202 ? 11.477 11.961 5.188 1 95.94 202 VAL B C 1
ATOM 4151 O O . VAL B 1 202 ? 11.734 13.016 5.781 1 95.94 202 VAL B O 1
ATOM 4154 N N . LEU B 1 203 ? 10.539 11.852 4.359 1 92.69 203 LEU B N 1
ATOM 4155 C CA . LEU B 1 203 ? 9.773 13.023 3.939 1 92.69 203 LEU B CA 1
ATOM 4156 C C . LEU B 1 203 ? 8.922 13.547 5.082 1 92.69 203 LEU B C 1
ATOM 4158 O O . LEU B 1 203 ? 8.906 14.75 5.352 1 92.69 203 LEU B O 1
ATOM 4162 N N . ILE B 1 204 ? 8.25 12.664 5.77 1 91.69 204 ILE B N 1
ATOM 4163 C CA . ILE B 1 204 ? 7.336 13.055 6.84 1 91.69 204 ILE B CA 1
ATOM 4164 C C . ILE B 1 204 ? 8.133 13.641 8 1 91.69 204 ILE B C 1
ATOM 4166 O O . ILE B 1 204 ? 7.789 14.703 8.523 1 91.69 204 ILE B O 1
ATOM 4170 N N . ILE B 1 205 ? 9.164 13 8.305 1 95.44 205 ILE B N 1
ATOM 4171 C CA . ILE B 1 205 ? 9.969 13.438 9.445 1 95.44 205 ILE B CA 1
ATOM 4172 C C . ILE B 1 205 ? 10.664 14.758 9.109 1 95.44 205 ILE B C 1
ATOM 4174 O O . ILE B 1 205 ? 10.789 15.633 9.977 1 95.44 205 ILE B O 1
ATOM 4178 N N . SER B 1 206 ? 11.156 14.891 7.914 1 94.88 206 SER B N 1
ATOM 4179 C CA . SER B 1 206 ? 11.742 16.156 7.504 1 94.88 206 SER B CA 1
ATOM 4180 C C . SER B 1 206 ? 10.742 17.312 7.625 1 94.88 206 SER B C 1
ATOM 4182 O O . SER B 1 206 ? 11.078 18.391 8.117 1 94.88 206 SER B O 1
ATOM 4184 N N . ASN B 1 207 ? 9.578 17.031 7.215 1 90.56 207 ASN B N 1
ATOM 4185 C CA . ASN B 1 207 ? 8.523 18.031 7.32 1 90.56 207 ASN B CA 1
ATOM 4186 C C . ASN B 1 207 ? 8.211 18.375 8.773 1 90.56 207 ASN B C 1
ATOM 4188 O O . ASN B 1 207 ? 8.047 19.547 9.125 1 90.56 207 ASN B O 1
ATOM 4192 N N . THR B 1 208 ? 8.078 17.375 9.531 1 92.12 208 THR B N 1
ATOM 4193 C CA . THR B 1 208 ? 7.832 17.562 10.953 1 92.12 208 THR B CA 1
ATOM 4194 C C . THR B 1 208 ? 8.953 18.391 11.586 1 92.12 208 THR B C 1
ATOM 4196 O O . THR B 1 208 ? 8.695 19.297 12.375 1 92.12 208 THR B O 1
ATOM 4199 N N . THR B 1 209 ? 10.133 18.141 11.25 1 92.69 209 THR B N 1
ATOM 4200 C CA . THR B 1 209 ? 11.289 18.844 11.789 1 92.69 209 THR B CA 1
ATOM 4201 C C . THR B 1 209 ? 11.289 20.297 11.344 1 92.69 209 THR B C 1
ATOM 4203 O O . THR B 1 209 ? 11.648 21.203 12.109 1 92.69 209 THR B O 1
ATOM 4206 N N . ARG B 1 210 ? 10.812 20.516 10.211 1 89.31 210 ARG B N 1
ATOM 4207 C CA . ARG B 1 210 ? 10.781 21.859 9.648 1 89.31 210 ARG B CA 1
ATOM 4208 C C . ARG B 1 210 ? 9.719 22.719 10.328 1 89.31 210 ARG B C 1
ATOM 4210 O O . ARG B 1 210 ? 9.75 23.938 10.234 1 89.31 210 ARG B O 1
ATOM 4217 N N . GLN B 1 211 ? 8.828 22.078 10.914 1 87.06 211 GLN B N 1
ATOM 4218 C CA . GLN B 1 211 ? 7.758 22.812 11.57 1 87.06 211 GLN B CA 1
ATOM 4219 C C . GLN B 1 211 ? 8.203 23.328 12.938 1 87.06 211 GLN B C 1
ATOM 4221 O O . GLN B 1 211 ? 7.5 24.125 13.57 1 87.06 211 GLN B O 1
ATOM 4226 N N . LEU B 1 212 ? 9.32 22.875 13.328 1 86.62 212 LEU B N 1
ATOM 4227 C CA . LEU B 1 212 ? 9.844 23.375 14.594 1 86.62 212 LEU B CA 1
ATOM 4228 C C . LEU B 1 212 ? 10.023 24.891 14.547 1 86.62 212 LEU B C 1
ATOM 4230 O O . LEU B 1 212 ? 10.484 25.422 13.539 1 86.62 212 LEU B O 1
ATOM 4234 N N . ASP B 1 213 ? 9.641 25.531 15.586 1 78.81 213 ASP B N 1
ATOM 4235 C CA . ASP B 1 213 ? 9.711 26.984 15.688 1 78.81 213 ASP B CA 1
ATOM 4236 C C . ASP B 1 213 ? 11.125 27.484 15.398 1 78.81 213 ASP B C 1
ATOM 4238 O O . ASP B 1 213 ? 12.078 27.109 16.078 1 78.81 213 ASP B O 1
ATOM 4242 N N . TYR B 1 214 ? 11.164 28.281 14.477 1 77.75 214 TYR B N 1
ATOM 4243 C CA . TYR B 1 214 ? 12.445 28.859 14.062 1 77.75 214 TYR B CA 1
ATOM 4244 C C . TYR B 1 214 ? 13.062 29.672 15.188 1 77.75 214 TYR B C 1
ATOM 4246 O O . TYR B 1 214 ? 14.289 29.75 15.312 1 77.75 214 TYR B O 1
ATOM 4254 N N . ALA B 1 215 ? 12.172 30.219 15.906 1 77.69 215 ALA B N 1
ATOM 4255 C CA . ALA B 1 215 ? 12.648 31.047 17.016 1 77.69 215 ALA B CA 1
ATOM 4256 C C . ALA B 1 215 ? 13.5 30.234 17.984 1 77.69 215 ALA B C 1
ATOM 4258 O O . ALA B 1 215 ? 14.492 30.734 18.516 1 77.69 215 ALA B O 1
ATOM 4259 N N . LEU B 1 216 ? 13.156 29.047 18.156 1 78.56 216 LEU B N 1
ATOM 4260 C CA . LEU B 1 216 ? 13.914 28.156 19.031 1 78.56 216 LEU B CA 1
ATOM 4261 C C . LEU B 1 216 ? 15.289 27.859 18.453 1 78.56 216 LEU B C 1
ATOM 4263 O O . LEU B 1 216 ? 16.281 27.812 19.188 1 78.56 216 LEU B O 1
ATOM 4267 N N . LEU B 1 217 ? 15.344 27.703 17.25 1 80.38 217 LEU B N 1
ATOM 4268 C CA . LEU B 1 217 ? 16.594 27.406 16.562 1 80.38 217 LEU B CA 1
ATOM 4269 C C . LEU B 1 217 ? 17.516 28.625 16.578 1 80.38 217 LEU B C 1
ATOM 4271 O O . LEU B 1 217 ? 18.719 28.5 16.828 1 80.38 217 LEU B O 1
ATOM 4275 N N . GLU B 1 218 ? 16.922 29.719 16.344 1 80.38 218 GLU B N 1
ATOM 4276 C CA . GLU B 1 218 ? 17.688 30.969 16.344 1 80.38 218 GLU B CA 1
ATOM 4277 C C . GLU B 1 218 ? 18.281 31.25 17.719 1 80.38 218 GLU B C 1
ATOM 4279 O O . GLU B 1 218 ? 19.422 31.688 17.844 1 80.38 218 GLU B O 1
ATOM 4284 N N . ALA B 1 219 ? 17.438 31.078 18.625 1 80.31 219 ALA B N 1
ATOM 4285 C CA . ALA B 1 219 ? 17.891 31.281 20 1 80.31 219 ALA B CA 1
ATOM 4286 C C . ALA B 1 219 ? 19.078 30.375 20.328 1 80.31 219 ALA B C 1
ATOM 4288 O O . ALA B 1 219 ? 20.047 30.812 20.953 1 80.31 219 ALA B O 1
ATOM 4289 N N . ALA B 1 220 ? 19.031 29.219 19.922 1 79.75 220 ALA B N 1
ATOM 4290 C CA . ALA B 1 220 ? 20.109 28.266 20.188 1 79.75 220 ALA B CA 1
ATOM 4291 C C . ALA B 1 220 ? 21.375 28.656 19.453 1 79.75 220 ALA B C 1
ATOM 4293 O O . ALA B 1 220 ? 22.484 28.531 20 1 79.75 220 ALA B O 1
ATOM 4294 N N . MET B 1 221 ? 21.25 29.141 18.281 1 80.81 221 MET B N 1
ATOM 4295 C CA . MET B 1 221 ? 22.391 29.531 17.469 1 80.81 221 MET B CA 1
ATOM 4296 C C . MET B 1 221 ? 23.062 30.781 18.031 1 80.81 221 MET B C 1
ATOM 4298 O O . MET B 1 221 ? 24.281 30.922 18 1 80.81 221 MET B O 1
ATOM 4302 N N . THR B 1 222 ? 22.219 31.625 18.5 1 79.81 222 THR B N 1
ATOM 4303 C CA . THR B 1 222 ? 22.734 32.844 19.078 1 79.81 222 THR B CA 1
ATOM 4304 C C . THR B 1 222 ? 23.547 32.562 20.344 1 79.81 222 THR B C 1
ATOM 4306 O O . THR B 1 222 ? 24.5 33.25 20.656 1 79.81 222 THR B O 1
ATOM 4309 N N . LEU B 1 223 ? 23.219 31.5 20.969 1 82.12 223 LEU B N 1
ATOM 4310 C CA . LEU B 1 223 ? 23.906 31.109 22.188 1 82.12 223 LEU B CA 1
ATOM 4311 C C . LEU B 1 223 ? 25.188 30.328 21.859 1 82.12 223 LEU B C 1
ATOM 4313 O O . LEU B 1 223 ? 25.922 29.938 22.766 1 82.12 223 LEU B O 1
ATOM 4317 N N . GLY B 1 224 ? 25.484 30.203 20.609 1 77.94 224 GLY B N 1
ATOM 4318 C CA . GLY B 1 224 ? 26.719 29.578 20.172 1 77.94 224 GLY B CA 1
ATOM 4319 C C . GLY B 1 224 ? 26.672 28.062 20.219 1 77.94 224 GLY B C 1
ATOM 4320 O O . GLY B 1 224 ? 27.688 27.422 20.484 1 77.94 224 GLY B O 1
ATOM 4321 N N . THR B 1 225 ? 25.578 27.5 20.094 1 78.06 225 THR B N 1
ATOM 4322 C CA . THR B 1 225 ? 25.422 26.062 20.172 1 78.06 225 THR B CA 1
ATOM 4323 C C . THR B 1 225 ? 26 25.391 18.938 1 78.06 225 THR B C 1
ATOM 4325 O O . THR B 1 225 ? 25.859 25.906 17.828 1 78.06 225 THR B O 1
ATOM 4328 N N . SER B 1 226 ? 26.781 24.328 19.203 1 85.06 226 SER B N 1
ATOM 4329 C CA . SER B 1 226 ? 27.328 23.547 18.109 1 85.06 226 SER B CA 1
ATOM 4330 C C . SER B 1 226 ? 26.219 22.812 17.359 1 85.06 226 SER B C 1
ATOM 4332 O O . SER B 1 226 ? 25.109 22.672 17.859 1 85.06 226 SER B O 1
ATOM 4334 N N . ARG B 1 227 ? 26.531 22.422 16.156 1 84.12 227 ARG B N 1
ATOM 4335 C CA . ARG B 1 227 ? 25.562 21.734 15.312 1 84.12 227 ARG B CA 1
ATOM 4336 C C . ARG B 1 227 ? 25.031 20.484 15.984 1 84.12 227 ARG B C 1
ATOM 4338 O O . ARG B 1 227 ? 23.812 20.219 15.969 1 84.12 227 ARG B O 1
ATOM 4345 N N . TRP B 1 228 ? 25.906 19.812 16.5 1 88.06 228 TRP B N 1
ATOM 4346 C CA . TRP B 1 228 ? 25.516 18.562 17.141 1 88.06 228 TRP B CA 1
ATOM 4347 C C . TRP B 1 228 ? 24.703 18.828 18.406 1 88.06 228 TRP B C 1
ATOM 4349 O O . TRP B 1 228 ? 23.734 18.109 18.688 1 88.06 228 TRP B O 1
ATOM 4359 N N . LYS B 1 229 ? 25.078 19.875 19.141 1 87.75 229 LYS B N 1
ATOM 4360 C CA . LYS B 1 229 ? 24.312 20.25 20.328 1 87.75 229 LYS B CA 1
ATOM 4361 C C . LYS B 1 229 ? 22.938 20.781 19.953 1 87.75 229 LYS B C 1
ATOM 4363 O O . LYS B 1 229 ? 21.953 20.531 20.656 1 87.75 229 LYS B O 1
ATOM 4368 N N . LEU B 1 230 ? 22.906 21.438 18.859 1 87.19 230 LEU B N 1
ATOM 4369 C CA . LEU B 1 230 ? 21.625 21.938 18.359 1 87.19 230 LEU B CA 1
ATOM 4370 C C . LEU B 1 230 ? 20.672 20.781 18.062 1 87.19 230 LEU B C 1
ATOM 4372 O O . LEU B 1 230 ? 19.5 20.828 18.453 1 87.19 230 LEU B O 1
ATOM 4376 N N . LEU B 1 231 ? 21.25 19.812 17.422 1 89.38 231 LEU B N 1
ATOM 4377 C CA . LEU B 1 231 ? 20.438 18.641 17.062 1 89.38 231 LEU B CA 1
ATOM 4378 C C . LEU B 1 231 ? 19.984 17.891 18.312 1 89.38 231 LEU B C 1
ATOM 4380 O O . LEU B 1 231 ? 18.797 17.625 18.469 1 89.38 231 LEU B O 1
ATOM 4384 N N . ARG B 1 232 ? 20.797 17.656 19.141 1 90.19 232 ARG B N 1
ATOM 4385 C CA . ARG B 1 232 ? 20.562 16.75 20.266 1 90.19 232 ARG B CA 1
ATOM 4386 C C . ARG B 1 232 ? 19.734 17.438 21.344 1 90.19 232 ARG B C 1
ATOM 4388 O O . ARG B 1 232 ? 18.922 16.797 22.016 1 90.19 232 ARG B O 1
ATOM 4395 N N . HIS B 1 233 ? 19.875 18.781 21.469 1 90.19 233 HIS B N 1
ATOM 4396 C CA . HIS B 1 233 ? 19.281 19.438 22.625 1 90.19 233 HIS B CA 1
ATOM 4397 C C . HIS B 1 233 ? 18.109 20.312 22.219 1 90.19 233 HIS B C 1
ATOM 4399 O O . HIS B 1 233 ? 17.297 20.719 23.062 1 90.19 233 HIS B O 1
ATOM 4405 N N . VAL B 1 234 ? 17.984 20.547 21.016 1 89 234 VAL B N 1
ATOM 4406 C CA . VAL B 1 234 ? 16.922 21.469 20.609 1 89 234 VAL B CA 1
ATOM 4407 C C . VAL B 1 234 ? 16 20.781 19.594 1 89 234 VAL B C 1
ATOM 4409 O O . VAL B 1 234 ? 14.82 20.578 19.875 1 89 234 VAL B O 1
ATOM 4412 N N . VAL B 1 235 ? 16.609 20.312 18.531 1 91.12 235 VAL B N 1
ATOM 4413 C CA . VAL B 1 235 ? 15.805 19.812 17.438 1 91.12 235 VAL B CA 1
ATOM 4414 C C . VAL B 1 235 ? 15.133 18.5 17.828 1 91.12 235 VAL B C 1
ATOM 4416 O O . VAL B 1 235 ? 13.898 18.391 17.797 1 91.12 235 VAL B O 1
ATOM 4419 N N . ILE B 1 236 ? 15.93 17.531 18.297 1 92.69 236 ILE B N 1
ATOM 4420 C CA . ILE B 1 236 ? 15.43 16.188 18.562 1 92.69 236 ILE B CA 1
ATOM 4421 C C . ILE B 1 236 ? 14.375 16.25 19.672 1 92.69 236 ILE B C 1
ATOM 4423 O O . ILE B 1 236 ? 13.25 15.789 19.484 1 92.69 236 ILE B O 1
ATOM 4427 N N . PRO B 1 237 ? 14.688 16.875 20.766 1 90.06 237 PRO B N 1
ATOM 4428 C CA . PRO B 1 237 ? 13.664 16.953 21.812 1 90.06 237 PRO B CA 1
ATOM 4429 C C . PRO B 1 237 ? 12.438 17.766 21.391 1 90.06 237 PRO B C 1
ATOM 4431 O O . PRO B 1 237 ? 11.328 17.484 21.844 1 90.06 237 PRO B O 1
ATOM 4434 N N . GLY B 1 238 ? 12.586 18.734 20.562 1 88.56 238 GLY B N 1
ATOM 4435 C CA . GLY B 1 238 ? 11.492 19.594 20.125 1 88.56 238 GLY B CA 1
ATOM 4436 C C . GLY B 1 238 ? 10.5 18.875 19.219 1 88.56 238 GLY B C 1
ATOM 4437 O O . GLY B 1 238 ? 9.32 19.203 19.203 1 88.56 238 GLY B O 1
ATOM 4438 N N . VAL B 1 239 ? 11.031 17.859 18.516 1 92.44 239 VAL B N 1
ATOM 4439 C CA . VAL B 1 239 ? 10.164 17.234 17.531 1 92.44 239 VAL B CA 1
ATOM 4440 C C . VAL B 1 239 ? 9.789 15.828 18 1 92.44 239 VAL B C 1
ATOM 4442 O O . VAL B 1 239 ? 8.961 15.156 17.375 1 92.44 239 VAL B O 1
ATOM 4445 N N . LEU B 1 240 ? 10.25 15.391 19.078 1 93.38 240 LEU B N 1
ATOM 4446 C CA . LEU B 1 240 ? 10.156 14 19.5 1 93.38 240 LEU B CA 1
ATOM 4447 C C . LEU B 1 240 ? 8.703 13.562 19.625 1 93.38 240 LEU B C 1
ATOM 4449 O O . LEU B 1 240 ? 8.328 12.492 19.141 1 93.38 240 LEU B O 1
ATOM 4453 N N . PRO B 1 241 ? 7.809 14.336 20.281 1 92.75 241 PRO B N 1
ATOM 4454 C CA . PRO B 1 241 ? 6.418 13.898 20.375 1 92.75 241 PRO B CA 1
ATOM 4455 C C . PRO B 1 241 ? 5.742 13.766 19.016 1 92.75 241 PRO B C 1
ATOM 4457 O O . PRO B 1 241 ? 5.035 12.781 18.766 1 92.75 241 PRO B O 1
ATOM 4460 N N . GLN B 1 242 ? 6.023 14.719 18.203 1 92.56 242 GLN B N 1
ATOM 4461 C CA . GLN B 1 242 ? 5.445 14.664 16.859 1 92.56 242 GLN B CA 1
ATOM 4462 C C . GLN B 1 242 ? 6.07 13.547 16.047 1 92.56 242 GLN B C 1
ATOM 4464 O O . GLN B 1 242 ? 5.387 12.906 15.234 1 92.56 242 GLN B O 1
ATOM 4469 N N . LEU B 1 243 ? 7.312 13.383 16.234 1 94.88 243 LEU B N 1
ATOM 4470 C CA . LEU B 1 243 ? 8 12.289 15.562 1 94.88 243 LEU B CA 1
ATOM 4471 C C . LEU B 1 243 ? 7.375 10.945 15.93 1 94.88 243 LEU B C 1
ATOM 4473 O O . LEU B 1 243 ? 7.199 10.078 15.07 1 94.88 243 LEU B O 1
ATOM 4477 N N . TYR B 1 244 ? 7.078 10.82 17.203 1 94.88 244 TYR B N 1
ATOM 4478 C CA . TYR B 1 244 ? 6.441 9.602 17.688 1 94.88 244 TYR B CA 1
ATOM 4479 C C . TYR B 1 244 ? 5.086 9.391 17.016 1 94.88 244 TYR B C 1
ATOM 4481 O O . TYR B 1 244 ? 4.758 8.273 16.609 1 94.88 244 TYR B O 1
ATOM 4489 N N . ARG B 1 245 ? 4.348 10.391 16.859 1 91.44 245 ARG B N 1
ATOM 4490 C CA . ARG B 1 245 ? 3.049 10.305 16.203 1 91.44 245 ARG B CA 1
ATOM 4491 C C . ARG B 1 245 ? 3.201 9.953 14.727 1 91.44 245 ARG B C 1
ATOM 4493 O O . ARG B 1 245 ? 2.428 9.156 14.188 1 91.44 245 ARG B O 1
ATOM 4500 N N . ASP B 1 246 ? 4.223 10.539 14.125 1 92 246 ASP B N 1
ATOM 4501 C CA . ASP B 1 246 ? 4.508 10.227 12.727 1 92 246 ASP B CA 1
ATOM 4502 C C . ASP B 1 246 ? 4.836 8.742 12.555 1 92 246 ASP B C 1
ATOM 4504 O O . ASP B 1 246 ? 4.359 8.102 11.617 1 92 246 ASP B O 1
ATOM 4508 N N . GLN B 1 247 ? 5.594 8.297 13.508 1 94.75 247 GLN B N 1
ATOM 4509 C CA . GLN B 1 247 ? 6 6.895 13.43 1 94.75 247 GLN B CA 1
ATOM 4510 C C . GLN B 1 247 ? 4.805 5.965 13.602 1 94.75 247 GLN B C 1
ATOM 4512 O O . GLN B 1 247 ? 4.742 4.898 12.984 1 94.75 247 GLN B O 1
ATOM 4517 N N . ARG B 1 248 ? 3.867 6.324 14.438 1 91.19 248 ARG B N 1
ATOM 4518 C CA . ARG B 1 248 ? 2.66 5.527 14.625 1 91.19 248 ARG B CA 1
ATOM 4519 C C . ARG B 1 248 ? 1.841 5.465 13.336 1 91.19 248 ARG B C 1
ATOM 4521 O O . ARG B 1 248 ? 1.354 4.398 12.961 1 91.19 248 ARG B O 1
ATOM 4528 N N . ILE B 1 249 ? 1.784 6.52 12.695 1 86.75 249 ILE B N 1
ATOM 4529 C CA . ILE B 1 249 ? 1.05 6.586 11.438 1 86.75 249 ILE B CA 1
ATOM 4530 C C . ILE B 1 249 ? 1.746 5.723 10.391 1 86.75 249 ILE B C 1
ATOM 4532 O O . ILE B 1 249 ? 1.098 4.938 9.695 1 86.75 249 ILE B O 1
ATOM 4536 N N . LEU B 1 250 ? 3.035 5.848 10.312 1 91.44 250 LEU B N 1
ATOM 4537 C CA . LEU B 1 250 ? 3.814 5.117 9.32 1 91.44 250 LEU B CA 1
ATOM 4538 C C . LEU B 1 250 ? 3.768 3.615 9.586 1 91.44 250 LEU B C 1
ATOM 4540 O O . LEU B 1 250 ? 3.791 2.811 8.656 1 91.44 250 LEU B O 1
ATOM 4544 N N . LEU B 1 251 ? 3.727 3.279 10.828 1 91.44 251 LEU B N 1
ATOM 4545 C CA . LEU B 1 251 ? 3.6 1.869 11.18 1 91.44 251 LEU B CA 1
ATOM 4546 C C . LEU B 1 251 ? 2.27 1.307 10.695 1 91.44 251 LEU B C 1
ATOM 4548 O O . LEU B 1 251 ? 2.201 0.155 10.258 1 91.44 251 LEU B O 1
ATOM 4552 N N . GLY B 1 252 ? 1.261 2.074 10.82 1 87.25 252 GLY B N 1
ATOM 4553 C CA . GLY B 1 252 ? -0.018 1.671 10.258 1 87.25 252 GLY B CA 1
ATOM 4554 C C . GLY B 1 252 ? 0.051 1.37 8.773 1 87.25 252 GLY B C 1
ATOM 4555 O O . GLY B 1 252 ? -0.517 0.38 8.305 1 87.25 252 GLY B O 1
ATOM 4556 N N . TRP B 1 253 ? 0.785 2.164 8.039 1 87.19 253 TRP B N 1
ATOM 4557 C CA . TRP B 1 253 ? 0.955 1.969 6.602 1 87.19 253 TRP B CA 1
ATOM 4558 C C . TRP B 1 253 ? 1.813 0.741 6.316 1 87.19 253 TRP B C 1
ATOM 4560 O O . TRP B 1 253 ? 1.638 0.076 5.293 1 87.19 253 TRP B O 1
ATOM 4570 N N . ALA B 1 254 ? 2.701 0.49 7.223 1 93 254 ALA B N 1
ATOM 4571 C CA . ALA B 1 254 ? 3.617 -0.634 7.047 1 93 254 ALA B CA 1
ATOM 4572 C C . ALA B 1 254 ? 2.855 -1.954 6.961 1 93 254 ALA B C 1
ATOM 4574 O O . ALA B 1 254 ? 3.324 -2.908 6.336 1 93 254 ALA B O 1
ATOM 4575 N N . TRP B 1 255 ? 1.695 -1.996 7.551 1 90.56 255 TRP B N 1
ATOM 4576 C CA . TRP B 1 255 ? 0.891 -3.213 7.512 1 90.56 255 TRP B CA 1
ATOM 4577 C C . TRP B 1 255 ? 0.454 -3.529 6.086 1 90.56 255 TRP B C 1
ATOM 4579 O O . TRP B 1 255 ? 0.358 -4.699 5.703 1 90.56 255 TRP B O 1
ATOM 4589 N N . THR B 1 256 ? 0.197 -2.514 5.359 1 90.75 256 THR B N 1
ATOM 4590 C CA . THR B 1 256 ? -0.115 -2.709 3.949 1 90.75 256 THR B CA 1
ATOM 4591 C C . THR B 1 256 ? 1.058 -3.359 3.221 1 90.75 256 THR B C 1
ATOM 4593 O O . THR B 1 256 ? 0.876 -4.332 2.486 1 90.75 256 THR B O 1
ATOM 4596 N N . TYR B 1 257 ? 2.217 -2.861 3.459 1 92.88 257 TYR B N 1
ATOM 4597 C CA . TYR B 1 257 ? 3.404 -3.371 2.785 1 92.88 257 TYR B CA 1
ATOM 4598 C C . TYR B 1 257 ? 3.754 -4.77 3.275 1 92.88 257 TYR B C 1
ATOM 4600 O O . TYR B 1 257 ? 4.309 -5.578 2.525 1 92.88 257 TYR B O 1
ATOM 4608 N N . LEU B 1 258 ? 3.375 -5.066 4.539 1 92.81 258 LEU B N 1
ATOM 4609 C CA . LEU B 1 258 ? 3.58 -6.418 5.051 1 92.81 258 LEU B CA 1
ATOM 4610 C C . LEU B 1 258 ? 2.789 -7.434 4.23 1 92.81 258 LEU B C 1
ATOM 4612 O O . LEU B 1 258 ? 3.33 -8.461 3.818 1 92.81 258 LEU B O 1
ATOM 4616 N N . ILE B 1 259 ? 1.518 -7.133 4.039 1 91.88 259 ILE B N 1
ATOM 4617 C CA . ILE B 1 259 ? 0.664 -8.062 3.305 1 91.88 259 ILE B CA 1
ATOM 4618 C C . ILE B 1 259 ? 1.16 -8.195 1.868 1 91.88 259 ILE B C 1
ATOM 4620 O O . ILE B 1 259 ? 1.229 -9.305 1.328 1 91.88 259 ILE B O 1
ATOM 4624 N N . VAL B 1 260 ? 1.591 -7.133 1.305 1 90.06 260 VAL B N 1
ATOM 4625 C CA . VAL B 1 260 ? 2.127 -7.137 -0.053 1 90.06 260 VAL B CA 1
ATOM 4626 C C . VAL B 1 260 ? 3.391 -7.992 -0.107 1 90.06 260 VAL B C 1
ATOM 4628 O O . VAL B 1 260 ? 3.562 -8.805 -1.021 1 90.06 260 VAL B O 1
ATOM 4631 N N . ALA B 1 261 ? 4.234 -7.777 0.863 1 91.62 261 ALA B N 1
ATOM 4632 C CA . ALA B 1 261 ? 5.504 -8.5 0.939 1 91.62 261 ALA B CA 1
ATOM 4633 C C . ALA B 1 261 ? 5.27 -10.008 1.029 1 91.62 261 ALA B C 1
ATOM 4635 O O . ALA B 1 261 ? 5.992 -10.789 0.409 1 91.62 261 ALA B O 1
ATOM 4636 N N . GLU B 1 262 ? 4.281 -10.383 1.721 1 90.12 262 GLU B N 1
ATOM 4637 C CA . GLU B 1 262 ? 4.012 -11.805 1.929 1 90.12 262 GLU B CA 1
ATOM 4638 C C . GLU B 1 262 ? 3.322 -12.414 0.713 1 90.12 262 GLU B C 1
ATOM 4640 O O . GLU B 1 262 ? 3.285 -13.641 0.564 1 90.12 262 GLU B O 1
ATOM 4645 N N . LEU B 1 263 ? 2.756 -11.586 -0.106 1 84.94 263 LEU B N 1
ATOM 4646 C CA . LEU B 1 263 ? 2.225 -12.062 -1.377 1 84.94 263 LEU B CA 1
ATOM 4647 C C . LEU B 1 263 ? 3.352 -12.391 -2.352 1 84.94 263 LEU B C 1
ATOM 4649 O O . LEU B 1 263 ? 3.223 -13.289 -3.178 1 84.94 263 LEU B O 1
ATOM 4653 N N . ILE B 1 264 ? 4.332 -11.57 -2.256 1 81.44 264 ILE B N 1
ATOM 4654 C CA . ILE B 1 264 ? 5.469 -11.719 -3.158 1 81.44 264 ILE B CA 1
ATOM 4655 C C . ILE B 1 264 ? 6.363 -12.867 -2.676 1 81.44 264 ILE B C 1
ATOM 4657 O O . ILE B 1 264 ? 6.82 -13.68 -3.479 1 81.44 264 ILE B O 1
ATOM 4661 N N . GLY B 1 265 ? 6.52 -12.891 -1.221 1 70 265 GLY B N 1
ATOM 4662 C CA . GLY B 1 265 ? 7.344 -13.953 -0.666 1 70 265 GLY B CA 1
ATOM 4663 C C . GLY B 1 265 ? 6.543 -15.188 -0.281 1 70 265 GLY B C 1
ATOM 4664 O O . GLY B 1 265 ? 5.406 -15.078 0.175 1 70 265 GLY B O 1
ATOM 4665 N N . THR B 1 266 ? 6.574 -16.375 -0.912 1 63.19 266 THR B N 1
ATOM 4666 C CA . THR B 1 266 ? 5.668 -17.516 -1.021 1 63.19 266 THR B CA 1
ATOM 4667 C C . THR B 1 266 ? 5.695 -18.344 0.256 1 63.19 266 THR B C 1
ATOM 4669 O O . THR B 1 266 ? 4.836 -19.203 0.458 1 63.19 266 THR B O 1
ATOM 4672 N N . SER B 1 267 ? 6.262 -18 1.274 1 64.44 267 SER B N 1
ATOM 4673 C CA . SER B 1 267 ? 6.363 -19.25 2.01 1 64.44 267 SER B CA 1
ATOM 4674 C C . SER B 1 267 ? 5.848 -19.094 3.438 1 64.44 267 SER B C 1
ATOM 4676 O O . SER B 1 267 ? 5.746 -20.078 4.176 1 64.44 267 SER B O 1
ATOM 4678 N N . SER B 1 268 ? 5.336 -17.906 3.848 1 76.44 268 SER B N 1
ATOM 4679 C CA . SER B 1 268 ? 4.961 -17.844 5.258 1 76.44 268 SER B CA 1
ATOM 4680 C C . SER B 1 268 ? 4.227 -16.547 5.566 1 76.44 268 SER B C 1
ATOM 4682 O O . SER B 1 268 ? 4.137 -15.656 4.719 1 76.44 268 SER B O 1
ATOM 4684 N N . GLY B 1 269 ? 3.502 -16.656 6.754 1 85.62 269 GLY B N 1
ATOM 4685 C CA . GLY B 1 269 ? 2.852 -15.453 7.242 1 85.62 269 GLY B CA 1
ATOM 4686 C C . GLY B 1 269 ? 1.338 -15.523 7.18 1 85.62 269 GLY B C 1
ATOM 4687 O O . GLY B 1 269 ? 0.777 -16.516 6.699 1 85.62 269 GLY B O 1
ATOM 4688 N N . ILE B 1 270 ? 0.78 -14.523 7.656 1 87.62 270 ILE B N 1
ATOM 4689 C CA . ILE B 1 270 ? -0.674 -14.461 7.762 1 87.62 270 ILE B CA 1
ATOM 4690 C C . ILE B 1 270 ? -1.289 -14.398 6.363 1 87.62 270 ILE B C 1
ATOM 4692 O O . ILE B 1 270 ? -2.367 -14.945 6.125 1 87.62 270 ILE B O 1
ATOM 4696 N N . THR B 1 271 ? -0.638 -13.758 5.477 1 86.69 271 THR B N 1
ATOM 4697 C CA . THR B 1 271 ? -1.16 -13.656 4.117 1 86.69 271 THR B CA 1
ATOM 4698 C C . THR B 1 271 ? -1.192 -15.031 3.445 1 86.69 271 THR B C 1
ATOM 4700 O O . THR B 1 271 ? -2.125 -15.336 2.701 1 86.69 271 THR B O 1
ATOM 4703 N N . TRP B 1 272 ? -0.228 -15.727 3.705 1 84.31 272 TRP B N 1
ATOM 4704 C CA . TRP B 1 272 ? -0.205 -17.094 3.193 1 84.31 272 TRP B CA 1
ATOM 4705 C C . TRP B 1 272 ? -1.377 -17.906 3.744 1 84.31 272 TRP B C 1
ATOM 4707 O O . TRP B 1 272 ? -2.029 -18.641 3.004 1 84.31 272 TRP B O 1
ATOM 4717 N N . PHE B 1 273 ? -1.602 -17.766 4.988 1 85.62 273 PHE B N 1
ATOM 4718 C CA . PHE B 1 273 ? -2.738 -18.422 5.609 1 85.62 273 PHE B CA 1
ATOM 4719 C C . PHE B 1 273 ? -4.043 -18.031 4.926 1 85.62 273 PHE B C 1
ATOM 4721 O O . PHE B 1 273 ? -4.855 -18.891 4.578 1 85.62 273 PHE B O 1
ATOM 4728 N N . ILE B 1 274 ? -4.219 -16.797 4.672 1 89 274 ILE B N 1
ATOM 4729 C CA . ILE B 1 274 ? -5.438 -16.266 4.059 1 89 274 ILE B CA 1
ATOM 4730 C C . ILE B 1 274 ? -5.598 -16.859 2.656 1 89 274 ILE B C 1
ATOM 4732 O O . ILE B 1 274 ? -6.68 -17.328 2.291 1 89 274 ILE B O 1
ATOM 4736 N N . THR B 1 275 ? -4.551 -16.891 1.953 1 86.69 275 THR B N 1
ATOM 4737 C CA . THR B 1 275 ? -4.598 -17.375 0.579 1 86.69 275 THR B CA 1
ATOM 4738 C C . THR B 1 275 ? -4.879 -18.875 0.546 1 86.69 275 THR B C 1
ATOM 4740 O O . THR B 1 275 ? -5.637 -19.359 -0.302 1 86.69 275 THR B O 1
ATOM 4743 N N . GLN B 1 276 ? -4.277 -19.547 1.43 1 85 276 GLN B N 1
ATOM 4744 C CA . GLN B 1 276 ? -4.492 -20.984 1.502 1 85 276 GLN B CA 1
ATOM 4745 C C . GLN B 1 276 ? -5.941 -21.312 1.867 1 85 276 GLN B C 1
ATOM 4747 O O . GLN B 1 276 ? -6.559 -22.188 1.266 1 85 276 GLN B O 1
ATOM 4752 N N . GLN B 1 277 ? -6.398 -20.625 2.883 1 87 277 GLN B N 1
ATOM 4753 C CA . GLN B 1 277 ? -7.773 -20.844 3.309 1 87 277 GLN B CA 1
ATOM 4754 C C . GLN B 1 277 ? -8.758 -20.484 2.197 1 87 277 GLN B C 1
ATOM 4756 O O . GLN B 1 277 ? -9.789 -21.141 2.043 1 87 277 GLN B O 1
ATOM 4761 N N . ALA B 1 278 ? -8.453 -19.484 1.479 1 88.56 278 ALA B N 1
ATOM 4762 C CA . ALA B 1 278 ? -9.305 -19.109 0.356 1 88.56 278 ALA B CA 1
ATOM 4763 C C . ALA B 1 278 ? -9.273 -20.156 -0.741 1 88.56 278 ALA B C 1
ATOM 4765 O O . ALA B 1 278 ? -10.305 -20.453 -1.355 1 88.56 278 ALA B O 1
ATOM 4766 N N . ARG B 1 279 ? -8.141 -20.688 -0.93 1 86.12 279 ARG B N 1
ATOM 4767 C CA . ARG B 1 279 ? -7.984 -21.734 -1.938 1 86.12 279 ARG B CA 1
ATOM 4768 C C . ARG B 1 279 ? -8.812 -22.953 -1.588 1 86.12 279 ARG B C 1
ATOM 4770 O O . ARG B 1 279 ? -9.414 -23.578 -2.469 1 86.12 279 ARG B O 1
ATOM 4777 N N . TYR B 1 280 ? -8.812 -23.203 -0.364 1 85.69 280 TYR B N 1
ATOM 4778 C CA . TYR B 1 280 ? -9.562 -24.359 0.096 1 85.69 280 TYR B CA 1
ATOM 4779 C C . TYR B 1 280 ? -11.016 -24 0.367 1 85.69 280 TYR B C 1
ATOM 4781 O O . TYR B 1 280 ? -11.766 -24.797 0.935 1 85.69 280 TYR B O 1
ATOM 4789 N N . GLU B 1 281 ? -11.367 -22.719 0.122 1 89.5 281 GLU B N 1
ATOM 4790 C CA . GLU B 1 281 ? -12.734 -22.219 0.182 1 89.5 281 GLU B CA 1
ATOM 4791 C C . GLU B 1 281 ? -13.242 -22.172 1.619 1 89.5 281 GLU B C 1
ATOM 4793 O O . GLU B 1 281 ? -14.422 -22.422 1.873 1 89.5 281 GLU B O 1
ATOM 4798 N N . HIS B 1 282 ? -12.367 -22.109 2.473 1 88.56 282 HIS B N 1
ATOM 4799 C CA . HIS B 1 282 ? -12.727 -21.828 3.859 1 88.56 282 HIS B CA 1
ATOM 4800 C C . HIS B 1 282 ? -12.75 -20.328 4.121 1 88.56 282 HIS B C 1
ATOM 4802 O O . HIS B 1 282 ? -11.906 -19.812 4.848 1 88.56 282 HIS B O 1
ATOM 4808 N N . PHE B 1 283 ? -13.82 -19.766 3.766 1 92 283 PHE B N 1
ATOM 4809 C CA . PHE B 1 283 ? -13.867 -18.312 3.783 1 92 283 PHE B CA 1
ATOM 4810 C C . PHE B 1 283 ? -14.188 -17.797 5.184 1 92 283 PHE B C 1
ATOM 4812 O O . PHE B 1 283 ? -13.898 -16.656 5.508 1 92 283 PHE B O 1
ATOM 4819 N N . ASP B 1 284 ? -14.758 -18.641 5.992 1 91.75 284 ASP B N 1
ATOM 4820 C CA . ASP B 1 284 ? -14.938 -18.266 7.387 1 91.75 284 ASP B CA 1
ATOM 4821 C C . ASP B 1 284 ? -13.602 -17.953 8.055 1 91.75 284 ASP B C 1
ATOM 4823 O O . ASP B 1 284 ? -13.461 -16.938 8.734 1 91.75 284 ASP B O 1
ATOM 4827 N N . ASN B 1 285 ? -12.656 -18.812 7.703 1 89.12 285 ASN B N 1
ATOM 4828 C CA . ASN B 1 285 ? -11.312 -18.609 8.234 1 89.12 285 ASN B CA 1
ATOM 4829 C C . ASN B 1 285 ? -10.648 -17.375 7.633 1 89.12 285 ASN B C 1
ATOM 4831 O O . ASN B 1 285 ? -9.875 -16.688 8.305 1 89.12 285 ASN B O 1
ATOM 4835 N N . VAL B 1 286 ? -10.984 -17.094 6.43 1 91.12 286 VAL B N 1
ATOM 4836 C CA . VAL B 1 286 ? -10.438 -15.922 5.754 1 91.12 286 VAL B CA 1
ATOM 4837 C C . VAL B 1 286 ? -10.922 -14.648 6.453 1 91.12 286 VAL B C 1
ATOM 4839 O O . VAL B 1 286 ? -10.117 -13.789 6.812 1 91.12 286 VAL B O 1
ATOM 4842 N N . TYR B 1 287 ? -12.219 -14.609 6.699 1 93.19 287 TYR B N 1
ATOM 4843 C CA . TYR B 1 287 ? -12.805 -13.461 7.383 1 93.19 287 TYR B CA 1
ATOM 4844 C C . TYR B 1 287 ? -12.25 -13.32 8.797 1 93.19 287 TYR B C 1
ATOM 4846 O O . TYR B 1 287 ? -11.945 -12.219 9.25 1 93.19 287 TYR B O 1
ATOM 4854 N N . ALA B 1 288 ? -12.125 -14.398 9.422 1 90.81 288 ALA B N 1
ATOM 4855 C CA . ALA B 1 288 ? -11.594 -14.391 10.781 1 90.81 288 ALA B CA 1
ATOM 4856 C C . ALA B 1 288 ? -10.164 -13.852 10.812 1 90.81 288 ALA B C 1
ATOM 4858 O O . ALA B 1 288 ? -9.828 -13.031 11.664 1 90.81 288 ALA B O 1
ATOM 4859 N N . ALA B 1 289 ? -9.375 -14.297 9.875 1 90.12 289 ALA B N 1
ATOM 4860 C CA . ALA B 1 289 ? -7.98 -13.859 9.805 1 90.12 289 ALA B CA 1
ATOM 4861 C C . ALA B 1 289 ? -7.887 -12.359 9.547 1 90.12 289 ALA B C 1
ATOM 4863 O O . ALA B 1 289 ? -7.082 -11.664 10.164 1 90.12 289 ALA B O 1
ATOM 4864 N N . ILE B 1 290 ? -8.688 -11.867 8.664 1 91.62 290 ILE B N 1
ATOM 4865 C CA . ILE B 1 290 ? -8.703 -10.445 8.328 1 91.62 290 ILE B CA 1
ATOM 4866 C C . ILE B 1 290 ? -9.109 -9.633 9.555 1 91.62 290 ILE B C 1
ATOM 4868 O O . ILE B 1 290 ? -8.5 -8.602 9.852 1 91.62 290 ILE B O 1
ATOM 4872 N N . PHE B 1 291 ? -10.109 -10.133 10.25 1 91.12 291 PHE B N 1
ATOM 4873 C CA . PHE B 1 291 ? -10.562 -9.461 11.469 1 91.12 291 PHE B CA 1
ATOM 4874 C C . PHE B 1 291 ? -9.453 -9.406 12.508 1 91.12 291 PHE B C 1
ATOM 4876 O O . PHE B 1 291 ? -9.25 -8.375 13.148 1 91.12 291 PHE B O 1
ATOM 4883 N N . ILE B 1 292 ? -8.734 -10.445 12.625 1 91.19 292 ILE B N 1
ATOM 4884 C CA . ILE B 1 292 ? -7.648 -10.523 13.602 1 91.19 292 ILE B CA 1
ATOM 4885 C C . ILE B 1 292 ? -6.559 -9.516 13.25 1 91.19 292 ILE B C 1
ATOM 4887 O O . ILE B 1 292 ? -6.004 -8.859 14.133 1 91.19 292 ILE B O 1
ATOM 4891 N N . ILE B 1 293 ? -6.281 -9.344 12 1 89.62 293 ILE B N 1
ATOM 4892 C CA . ILE B 1 293 ? -5.297 -8.367 11.547 1 89.62 293 ILE B CA 1
ATOM 4893 C C . ILE B 1 293 ? -5.738 -6.965 11.961 1 89.62 293 ILE B C 1
ATOM 4895 O O . ILE B 1 293 ? -4.93 -6.176 12.461 1 89.62 293 ILE B O 1
ATOM 4899 N N . GLY B 1 294 ? -6.984 -6.691 11.758 1 89.5 294 GLY B N 1
ATOM 4900 C CA . GLY B 1 294 ? -7.52 -5.398 12.156 1 89.5 294 GLY B CA 1
ATOM 4901 C C . GLY B 1 294 ? -7.43 -5.152 13.648 1 89.5 294 GLY B C 1
ATOM 4902 O O . GLY B 1 294 ? -7.051 -4.059 14.078 1 89.5 294 GLY B O 1
ATOM 4903 N N . VAL B 1 295 ? -7.719 -6.137 14.406 1 90.62 295 VAL B N 1
ATOM 4904 C CA . VAL B 1 295 ? -7.684 -6.027 15.859 1 90.62 295 VAL B CA 1
ATOM 4905 C C . VAL B 1 295 ? -6.246 -5.816 16.328 1 90.62 295 VAL B C 1
ATOM 4907 O O . VAL B 1 295 ? -5.984 -4.98 17.203 1 90.62 295 VAL B O 1
ATOM 4910 N N . ILE B 1 296 ? -5.359 -6.539 15.75 1 90.5 296 ILE B N 1
ATOM 4911 C CA . ILE B 1 296 ? -3.953 -6.402 16.109 1 90.5 296 ILE B CA 1
ATOM 4912 C C . ILE B 1 296 ? -3.453 -5.008 15.75 1 90.5 296 ILE B C 1
ATOM 4914 O O . ILE B 1 296 ? -2.762 -4.363 16.531 1 90.5 296 ILE B O 1
ATOM 4918 N N . GLY B 1 297 ? -3.764 -4.641 14.547 1 87.75 297 GLY B N 1
ATOM 4919 C CA . GLY B 1 297 ? -3.387 -3.299 14.125 1 87.75 297 GLY B CA 1
ATOM 4920 C C . GLY B 1 297 ? -3.914 -2.217 15.055 1 87.75 297 GLY B C 1
ATOM 4921 O O . GLY B 1 297 ? -3.164 -1.331 15.469 1 87.75 297 GLY B O 1
ATOM 4922 N N . LEU B 1 298 ? -5.172 -2.273 15.383 1 89.06 298 LEU B N 1
ATOM 4923 C CA . LEU B 1 298 ? -5.805 -1.305 16.266 1 89.06 298 LEU B CA 1
ATOM 4924 C C . LEU B 1 298 ? -5.203 -1.375 17.672 1 89.06 298 LEU B C 1
ATOM 4926 O O . LEU B 1 298 ? -4.902 -0.343 18.281 1 89.06 298 LEU B O 1
ATOM 4930 N N . SER B 1 299 ? -5.043 -2.551 18.172 1 91.62 299 SER B N 1
ATOM 4931 C CA . SER B 1 299 ? -4.5 -2.736 19.516 1 91.62 299 SER B CA 1
ATOM 4932 C C . SER B 1 299 ? -3.072 -2.213 19.625 1 91.62 299 SER B C 1
ATOM 4934 O O . SER B 1 299 ? -2.699 -1.594 20.625 1 91.62 299 SER B O 1
ATOM 4936 N N . THR B 1 300 ? -2.32 -2.518 18.641 1 90.25 300 THR B N 1
ATOM 4937 C CA . THR B 1 300 ? -0.948 -2.023 18.625 1 90.25 300 THR B CA 1
ATOM 4938 C C . THR B 1 300 ? -0.922 -0.498 18.625 1 90.25 300 THR B C 1
ATOM 4940 O O . THR B 1 300 ? -0.159 0.114 19.375 1 90.25 300 THR B O 1
ATOM 4943 N N . ASP B 1 301 ? -1.709 0.069 17.797 1 89.69 301 ASP B N 1
ATOM 4944 C CA . ASP B 1 301 ? -1.766 1.527 17.75 1 89.69 301 ASP B CA 1
ATOM 4945 C C . ASP B 1 301 ? -2.209 2.104 19.094 1 89.69 301 ASP B C 1
ATOM 4947 O O . ASP B 1 301 ? -1.667 3.113 19.547 1 89.69 301 ASP B O 1
ATOM 4951 N N . MET B 1 302 ? -3.207 1.515 19.734 1 91.19 302 MET B N 1
ATOM 4952 C CA . MET B 1 302 ? -3.691 1.979 21.031 1 91.19 302 MET B CA 1
ATOM 4953 C C . MET B 1 302 ? -2.604 1.854 22.094 1 91.19 302 MET B C 1
ATOM 4955 O O . MET B 1 302 ? -2.455 2.736 22.938 1 91.19 302 MET B O 1
ATOM 4959 N N . LEU B 1 303 ? -1.937 0.788 22.016 1 93.62 303 LEU B N 1
ATOM 4960 C CA . LEU B 1 303 ? -0.835 0.582 22.953 1 93.62 303 LEU B CA 1
ATOM 4961 C C . LEU B 1 303 ? 0.25 1.635 22.75 1 93.62 303 LEU B C 1
ATOM 4963 O O . LEU B 1 303 ? 0.756 2.201 23.719 1 93.62 303 LEU B O 1
ATOM 4967 N N . LEU B 1 304 ? 0.596 1.849 21.578 1 92.5 304 LEU B N 1
ATOM 4968 C CA . LEU B 1 304 ? 1.614 2.85 21.281 1 92.5 304 LEU B CA 1
ATOM 4969 C C . LEU B 1 304 ? 1.133 4.246 21.656 1 92.5 304 LEU B C 1
ATOM 4971 O O . LEU B 1 304 ? 1.916 5.07 22.125 1 92.5 304 LEU B O 1
ATOM 4975 N N . ALA B 1 305 ? -0.116 4.477 21.391 1 90.94 305 ALA B N 1
ATOM 4976 C CA . ALA B 1 305 ? -0.681 5.758 21.812 1 90.94 305 ALA B CA 1
ATOM 4977 C C . ALA B 1 305 ? -0.582 5.941 23.312 1 90.94 305 ALA B C 1
ATOM 4979 O O . ALA B 1 305 ? -0.226 7.02 23.797 1 90.94 305 ALA B O 1
ATOM 4980 N N . TRP B 1 306 ? -0.917 4.93 23.969 1 92.94 306 TRP B N 1
ATOM 4981 C CA . TRP B 1 306 ? -0.836 4.949 25.422 1 92.94 306 TRP B CA 1
ATOM 4982 C C . TRP B 1 306 ? 0.599 5.176 25.891 1 92.94 306 TRP B C 1
ATOM 4984 O O . TRP B 1 306 ? 0.847 5.965 26.797 1 92.94 306 TRP B O 1
ATOM 4994 N N . LEU B 1 307 ? 1.526 4.547 25.297 1 94.31 307 LEU B N 1
ATOM 4995 C CA . LEU B 1 307 ? 2.939 4.711 25.625 1 94.31 307 LEU B CA 1
ATOM 4996 C C . LEU B 1 307 ? 3.402 6.133 25.312 1 94.31 307 LEU B C 1
ATOM 4998 O O . LEU B 1 307 ? 4.211 6.695 26.062 1 94.31 307 LEU B O 1
ATOM 5002 N N . GLY B 1 308 ? 2.941 6.652 24.266 1 91.94 308 GLY B N 1
ATOM 5003 C CA . GLY B 1 308 ? 3.27 8.023 23.906 1 91.94 308 GLY B CA 1
ATOM 5004 C C . GLY B 1 308 ? 2.855 9.031 24.969 1 91.94 308 GLY B C 1
ATOM 5005 O O . GLY B 1 308 ? 3.611 9.945 25.281 1 91.94 308 GLY B O 1
ATOM 5006 N N . LYS B 1 309 ? 1.689 8.867 25.547 1 90.12 309 LYS B N 1
ATOM 5007 C CA . LYS B 1 309 ? 1.198 9.758 26.594 1 90.12 309 LYS B CA 1
ATOM 5008 C C . LYS B 1 309 ? 2.09 9.695 27.828 1 90.12 309 LYS B C 1
ATOM 5010 O O . LYS B 1 309 ? 2.285 10.695 28.516 1 90.12 309 LYS B O 1
ATOM 5015 N N . ARG B 1 310 ? 2.631 8.602 28.047 1 91.38 310 ARG B N 1
ATOM 5016 C CA . ARG B 1 310 ? 3.49 8.414 29.203 1 91.38 310 ARG B CA 1
ATOM 5017 C C . ARG B 1 310 ? 4.891 8.953 28.953 1 91.38 310 ARG B C 1
ATOM 5019 O O . ARG B 1 310 ? 5.527 9.5 29.859 1 91.38 310 ARG B O 1
ATOM 5026 N N . LEU B 1 311 ? 5.328 8.75 27.75 1 90.88 311 LEU B N 1
ATOM 5027 C CA . LEU B 1 311 ? 6.688 9.148 27.391 1 90.88 311 LEU B CA 1
ATOM 5028 C C . LEU B 1 311 ? 6.777 10.656 27.203 1 90.88 311 LEU B C 1
ATOM 5030 O O . LEU B 1 311 ? 7.824 11.258 27.453 1 90.88 311 LEU B O 1
ATOM 5034 N N . PHE B 1 312 ? 5.688 11.172 26.703 1 89.62 312 PHE B N 1
ATOM 5035 C CA . PHE B 1 312 ? 5.695 12.602 26.422 1 89.62 312 PHE B CA 1
ATOM 5036 C C . PHE B 1 312 ? 4.539 13.297 27.125 1 89.62 312 PHE B C 1
ATOM 5038 O O . PHE B 1 312 ? 3.67 13.891 26.484 1 89.62 312 PHE B O 1
ATOM 5045 N N . PRO B 1 313 ? 4.59 13.422 28.438 1 82.19 313 PRO B N 1
ATO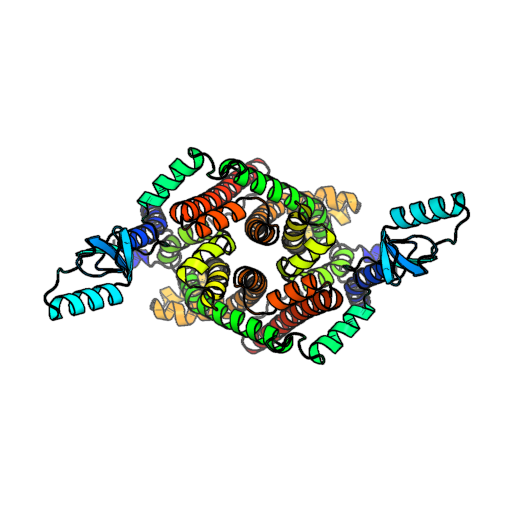M 5046 C CA . PRO B 1 313 ? 3.506 14.047 29.203 1 82.19 313 PRO B CA 1
ATOM 5047 C C . PRO B 1 313 ? 3.393 15.547 28.953 1 82.19 313 PRO B C 1
ATOM 5049 O O . PRO B 1 313 ? 2.34 16.141 29.188 1 82.19 313 PRO B O 1
ATOM 5052 N N . TRP B 1 314 ? 4.418 16.156 28.406 1 78.19 314 TRP B N 1
ATOM 5053 C CA . TRP B 1 314 ? 4.449 17.594 28.188 1 78.19 314 TRP B CA 1
ATOM 5054 C C . TRP B 1 314 ? 3.771 17.953 26.859 1 78.19 314 TRP B C 1
ATOM 5056 O O . TRP B 1 314 ? 3.473 19.125 26.609 1 78.19 314 TRP B O 1
ATOM 5066 N N . ASP B 1 315 ? 3.717 16.906 25.953 1 69.75 315 ASP B N 1
ATOM 5067 C CA . ASP B 1 315 ? 3.115 17.156 24.656 1 69.75 315 ASP B CA 1
ATOM 5068 C C . ASP B 1 315 ? 1.604 17.359 24.781 1 69.75 315 ASP B C 1
ATOM 5070 O O . ASP B 1 315 ? 0.883 16.438 25.156 1 69.75 315 ASP B O 1
ATOM 5074 N N . LYS B 1 316 ? 1.192 18.453 25.172 1 58.34 316 LYS B N 1
ATOM 5075 C CA . LYS B 1 316 ? -0.238 18.734 25.266 1 58.34 316 LYS B CA 1
ATOM 5076 C C . LYS B 1 316 ? -0.839 18.953 23.875 1 58.34 316 LYS B C 1
ATOM 5078 O O . LYS B 1 316 ? -0.426 19.859 23.141 1 58.34 316 LYS B O 1
ATOM 50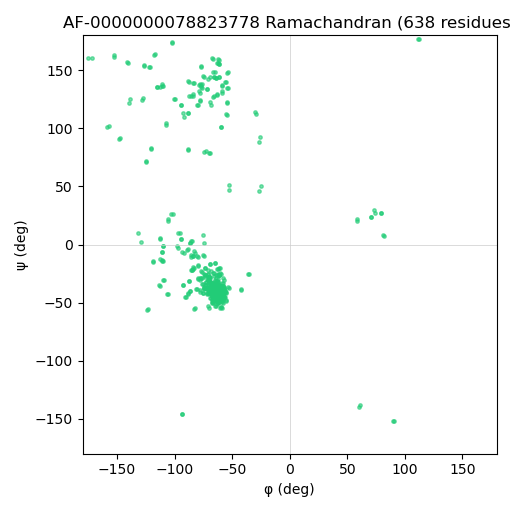83 N N . PRO B 1 317 ? -1.123 17.906 23.156 1 53 317 PRO B N 1
ATOM 5084 C CA . PRO B 1 317 ? -1.751 18.141 21.859 1 53 317 PRO B CA 1
ATOM 5085 C C . PRO B 1 317 ? -2.596 19.406 21.828 1 53 317 PRO B C 1
ATOM 5087 O O . PRO B 1 317 ? -3.154 19.797 22.859 1 53 317 PRO B O 1
ATOM 5090 N N . ALA B 1 318 ? -2.217 20.516 21.047 1 42.62 318 ALA B N 1
ATOM 5091 C CA . ALA B 1 318 ? -3.137 21.656 20.984 1 42.62 318 ALA B CA 1
ATOM 5092 C C . ALA B 1 318 ? -4.57 21.203 21.25 1 42.62 318 ALA B C 1
ATOM 5094 O O . ALA B 1 318 ? -5.082 20.297 20.594 1 42.62 318 ALA B O 1
ATOM 5095 N N . ASN B 1 319 ? -5.035 21.219 22.328 1 36.06 319 ASN B N 1
ATOM 5096 C CA . ASN B 1 319 ? -6.402 21.047 22.812 1 36.06 319 ASN B CA 1
ATOM 5097 C C . ASN B 1 319 ? -7.418 21.453 21.734 1 36.06 319 ASN B C 1
ATOM 5099 O O . ASN B 1 319 ? -7.793 22.625 21.641 1 36.06 319 ASN B O 1
ATOM 5103 N N . LYS B 1 320 ? -7.43 21.125 20.406 1 37.66 320 LYS B N 1
ATOM 5104 C CA . LYS B 1 320 ? -8.758 21.359 19.859 1 37.66 320 LYS B CA 1
ATOM 5105 C C . LYS B 1 320 ? -9.836 20.656 20.688 1 37.66 320 LYS B C 1
ATOM 5107 O O . LYS B 1 320 ? -10.062 19.453 20.531 1 37.66 320 LYS B O 1
ATOM 5112 N N . GLU B 1 321 ? -9.898 20.797 21.922 1 29.88 321 GLU B N 1
ATOM 5113 C CA . GLU B 1 321 ? -11.195 20.562 22.531 1 29.88 321 GLU B CA 1
ATOM 5114 C C . GLU B 1 321 ? -12.336 20.938 21.594 1 29.88 321 GLU B C 1
ATOM 5116 O O . GLU B 1 321 ? -12.242 21.938 20.859 1 29.88 321 GLU B O 1
#

Radius of gyration: 29.16 Å; Cα contacts (8 Å, |Δi|>4): 885; chains: 2; bounding box: 91×71×59 Å

Foldseek 3Di:
DDPVVVPPDVDDDDPVVVVVVVVCVVVVVLVVLQCQAPPLVVHFQWWAWCFCWPPVPDDHRDIDGPVVLVVVQVVCVVVVTTRTDTDGHHDLQRDRPVLLVVLLVCLQVPDDPDPPDDRLVRQAVVLVVLLVVLLVVLCVPQLVLLLVLQPDVVSVVVPLVVLVVLLPPQLLVCLVVQCVVPNQPSRSLSSSLSSNQNSVSSPVSSVLLNPQDVVQLVVCVVVVDDPVRCSVPPRCVRRVLVSLVVSLVSSLVSLVSSLSSCVSRPDGHLNNVLVVCVVVSVNSNNSSSVVVSVVVSVVVSVVSVVVSCVVCVPCPPPPPD/DDPVVVPPDVDDDDPVVVVVVVVCVVVVVLVVLQCQAPPLVVHFQWWAWCFCWPPVPDDHRDIDGPVVLVVQQVVCVVVVTTRTDTDGHHDLQRHRPVLLVVLLVCLQVPDDPDPPDDRLVRQAVVLVVLLVVLLVVLCVPQLVLLLVLLPDVVSVVVPLVVLVVLLPPQLLVCLVVQCVVPNQPSRSLSSSLSSNQNSVSSPVSSVLLNPQDVVQLVVCVVVVHDPVRCSVPGRCVRRVLVSLVVSLVSSLVSLVSSLSSCVSRADGHLNNVLVVCVVVSVNSNNSSSVVVSVVVSVVVSVVSVVVSCVVCVVCPPPPPD

Organism: Methylobacillus flagellatus (strain ATCC 51484 / DSM 6875 / VKM B-1610 / KT) (NCBI:txid265072)

Solvent-accessible surface area (backbone atoms only — not comparable to full-atom values): 32772 Å² total; per-residue (Å²): 139,58,82,66,66,54,64,30,64,72,47,88,65,53,69,66,57,47,49,51,28,41,52,44,20,51,46,47,60,51,47,50,50,42,44,41,49,71,32,56,90,75,42,33,67,20,25,30,24,69,37,32,53,68,45,84,85,49,42,71,71,35,77,39,48,41,68,57,52,52,50,50,36,51,52,23,56,73,68,71,46,52,58,52,40,62,41,73,24,58,55,74,76,51,59,41,65,68,53,24,54,50,28,48,56,40,50,79,69,50,75,45,87,48,89,87,45,70,40,58,67,54,18,41,49,51,41,52,52,48,51,52,51,22,49,47,56,23,44,69,52,16,48,59,50,4,43,45,27,23,47,22,38,49,47,21,37,35,43,42,57,38,39,58,50,50,63,42,39,38,37,66,71,44,43,54,56,30,31,66,73,52,39,74,56,67,47,25,29,33,49,33,30,21,55,54,39,22,47,53,39,23,53,52,38,15,53,55,40,52,65,49,60,60,66,61,54,48,54,43,50,73,72,64,52,49,72,67,52,39,41,65,68,43,52,48,65,71,33,43,63,59,49,51,53,51,49,54,54,49,52,59,53,40,49,38,32,44,41,50,19,27,66,70,27,82,78,50,28,48,50,39,51,37,45,50,30,41,73,70,60,36,32,30,49,31,52,25,51,52,50,49,46,23,50,50,43,48,49,50,51,51,50,50,51,53,49,46,52,69,75,36,69,80,62,62,68,81,73,80,116,137,59,81,67,66,54,65,30,64,71,46,87,64,53,70,66,56,47,52,50,28,40,51,44,20,53,44,46,61,50,48,51,50,42,43,42,50,71,33,55,89,76,42,34,64,19,25,30,24,68,36,32,52,69,45,84,86,51,42,71,71,35,78,39,48,41,67,56,51,52,50,50,37,51,53,22,57,74,68,72,47,51,57,52,40,62,40,73,24,59,54,74,75,51,59,42,66,70,52,23,54,49,27,50,57,40,50,78,69,50,77,46,87,48,91,86,45,68,40,58,67,54,18,40,49,50,41,53,50,47,48,51,51,22,49,47,58,23,43,69,51,16,47,59,51,4,42,44,26,24,48,22,40,47,47,23,37,36,45,44,56,38,40,58,52,51,62,42,39,39,37,66,72,44,42,54,54,30,31,67,73,51,40,72,55,67,48,24,28,35,48,31,30,22,57,54,41,22,48,54,38,24,54,53,39,14,51,53,40,51,66,49,62,59,65,59,53,48,54,42,49,73,71,64,50,49,71,66,54,39,41,64,69,44,50,48,65,71,33,41,65,60,46,52,52,50,50,54,54,50,53,58,53,39,49,38,34,44,40,51,20,28,67,70,27,80,78,51,29,47,50,39,50,37,45,51,30,42,72,71,60,35,32,29,49,29,52,25,51,51,50,49,48,23,50,50,44,48,50,49,51,52,50,50,51,53,50,45,52,69,74,35,69,81,63,63,68,82,74,80,117